Protein AF-0000000085066423 (afdb_homodimer)

Sequence (538 aa):
MNADLILTTSVPAMIEARETIREKVMGAFVLLNESMGLEKTASMEQYSVLESFMSSGRGYYFTLSNPGESTDSAMKQVDARFWRSLLDQSGIRAFMSARRQEDLDGQISRAATPPFEMDAIKATFADLYEKRTDMMEEGIIDLFRRLSWDYRTNNPLCIGRKIIVSNIINSYGSVSSNTADVLDDLIRILSVYDGKPIPEHRNGMYQAMTEGPMRVRSEVETEYFHMKIYKKGTGHIVFHDKALPLLDQCNRVIARHYPHALAAMDGRDMNADLILTTSVPAMIEARETIREKVMGAFVLLNESMGLEKTASMEQYSVLESFMSSGRGYYFTLSNPGESTDSAMKQVDARFWRSLLDQSGIRAFMSARRQEDLDGQISRAATPPFEMDAIKATFADLYEKRTDMMEEGIIDLFRRLSWDYRTNNPLCIGRKIIVSNIINSYGSVSSNTADVLDDLIRILSVYDGKPIPEHRNGMYQAMTEGPMRVRSEVETEYFHMKIYKKGTGHIVFHDKALPLLDQCNRVIARHYPHALAAMDGRD

Nearest PDB structures (foldseek):
  6ulg-assembly1_G  TM=1.804E-01  e=7.222E-01  Homo sapiens
  4arz-assembly1_A  TM=2.216E-01  e=2.582E+00  Saccharomyces cerevisiae
  8u8a-assembly1_C  TM=4.466E-01  e=7.395E+0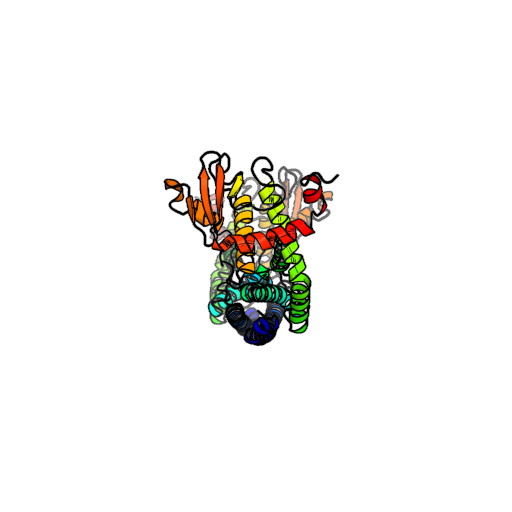0  Homo sapiens
  1q67-assembly1_B  TM=2.579E-01  e=1.346E+00  Saccharomyces cerevisiae
  6ulg-assembly1_G  TM=1.828E-01  e=8.102E-01  Homo sapiens

InterPro domains:
  IPR031339 Domain of unknown function DUF4942 [PF13708] (75-260)

Secondary structure (DSSP, 8-state):
--HHHHHHHSHHHHHHHHHHHHHHHHHHHHHHHHHHHHHHHHHT-SS-HHHHHHH-SS--S--SS-HHHHHHHHHHHHHHHHHHHHHHHHSGGGGS-HHHHHHHHHHHHTT-PPP--HHHHHHHHHHHHHHHHHHHHHHHHHHHHHHTT-TTTS-SSS--SEEEE--SB-TTS-B-HHHHHHHHHHHHHHHHHTTPPPPS-TTHHHHHHHTSTHHHH-EEE-SSEEEEE-TTS-EEEEE-GGGHHHHHHHHHHHHHH-HHHHHHHTT--/--HHHHHHHSHHHHHHHHHHHHHHHHHHHHHHHHHHHHHHHHHT-SS-HHHHHHH-SS--S--SS-HHHHHHHHHHHHHHHHHHHHHHHHSGGGGS-HHHHHHHHHHHHTT-PPPS-HHHHHHHHHHHHHHHHHHHHHHHHHHHHHHTT-TTTS-SSS--SEEEE--SB-TTS-B-HHHHHHHHHHHHHHHHHTTPPPPS-TTHHHHHHHTSTHHHH-EEE-SSEEEEE-TTS-EEEEE-GGGHHHHHHHHHHHHHH-HHHHHHHHT--

Radius of gyration: 38.68 Å; Cα contacts (8 Å, |Δi|>4): 665; chains: 2; bounding box: 50×118×78 Å

pLDDT: mean 84.29, std 14.4, range [32.25, 98.88]

Foldseek 3Di:
DDPVVLCPDCQVVLQVVLVVLLVVQLVVLQVLLVVQVVQCVVVVHDDGVSQCVVQPPDPRLAGSNDSVVRSVSVSLLVQLVVVVVSCLSVLLVLLAAPVVVVVSVVCSVVSNQPGSDDVSSVVVVVVSVVCSVVRLLVNLQVLLVQQCPVVVFAPNQFGDQKGKGAQCADPVRAGDQVSLQSVLSVQSSLCVLVVHRRDSDDSVSNCQQPVDCCVVFQWGDDPFWIWHADPNGMIMIGTDPVSVVSRVVSSVSSCVVVVVVVVVVVPPD/DDPVVLCPDCQVVLQVVLVVLLVVQLVVLQVLLVVQVVQCVVVVHDDGVSQCVVQPPDPRLAGSNDSVVSSVSVSLLVQLVVVVVSCLSVLLVLLAAPVVVVVSVVCSVVSNQPGSDPVSSVVVVVVSVVCSVVRLLVNLQVLLVQQCPVVVFAPNQFGDQKGKGAQCADPVRAGDQVSLQSVLSVQSSLCVLVVHRRPSDDSVSNCQCPVDVCVVFQWGDDPFWIWHADPNGMIMIGTDPVSVVSRVVSSVSSCVVVVVVVVVVVPPD

Organism: Acidithiobacillus ferrooxidans (strain ATCC 23270 / DSM 14882 / CIP 104768 / NCIMB 8455) (NCBI:txid243159)

Solvent-accessible surface area (backbone atoms only — not comparable to full-atom values): 28654 Å² total; per-residue (Å²): 134,58,73,66,59,57,50,60,71,57,43,62,56,36,40,51,46,51,53,52,31,50,53,28,41,32,50,18,30,45,30,42,26,53,29,40,53,46,50,18,61,63,42,72,42,92,67,46,58,61,50,51,59,57,34,47,93,63,87,52,82,51,54,47,88,42,27,68,62,28,33,52,51,51,44,32,43,50,23,16,48,45,49,50,35,49,45,67,71,54,53,58,59,74,36,45,23,71,65,56,46,51,52,51,49,50,29,36,74,66,36,62,50,69,70,67,40,71,68,52,50,50,51,52,51,50,53,49,59,70,42,28,64,61,27,40,48,51,36,50,49,51,49,48,57,65,52,36,69,49,56,87,76,26,57,82,71,43,72,59,66,55,42,56,39,70,51,39,31,42,98,84,69,41,72,30,67,68,43,20,47,52,51,43,50,51,52,38,54,47,21,57,73,64,73,42,80,59,80,83,57,85,54,48,46,42,45,56,64,65,76,39,70,24,82,79,68,32,54,48,81,55,96,44,33,39,33,41,48,46,94,87,9,33,30,44,34,40,49,37,78,83,35,48,66,48,38,50,54,52,29,51,53,42,37,69,74,43,57,63,62,57,43,64,68,68,61,66,119,134,58,72,66,60,59,52,58,73,56,42,62,56,36,40,52,45,48,54,53,31,51,54,28,41,33,51,17,30,44,29,42,27,53,29,40,52,47,50,18,62,61,42,72,41,91,67,46,58,60,48,49,61,57,36,46,90,71,80,56,79,51,55,46,88,44,28,67,63,27,33,53,49,50,44,33,42,51,23,16,47,45,50,52,36,49,46,66,71,54,53,58,60,75,36,45,23,71,67,56,47,49,51,51,49,50,29,36,75,65,37,62,50,69,70,68,41,72,68,52,52,51,52,51,50,49,53,49,57,72,41,26,64,59,28,39,50,51,36,50,48,51,49,46,57,66,51,36,69,50,55,88,76,26,59,83,71,41,71,59,65,55,41,55,40,70,51,38,30,41,98,84,70,42,72,28,67,67,43,21,46,53,51,42,50,51,51,38,55,46,21,57,72,64,72,43,80,59,80,84,57,84,53,50,45,42,47,53,61,65,73,36,71,20,83,81,65,32,53,46,82,57,99,44,33,38,31,39,48,46,92,86,10,34,30,44,35,41,50,37,79,84,34,48,67,46,40,49,53,51,29,51,53,42,38,67,72,42,58,62,63,56,42,65,69,67,61,69,118

Structure (mmCIF, N/CA/C/O backbone):
data_AF-0000000085066423-model_v1
#
loop_
_entity.id
_entity.type
_entity.pdbx_description
1 polymer 'DUF4942 domain-containing protein'
#
loop_
_atom_site.group_PDB
_atom_site.id
_atom_site.type_symbol
_atom_site.label_atom_id
_atom_site.label_alt_id
_atom_site.label_comp_id
_atom_site.label_asym_id
_atom_site.label_entity_id
_atom_site.label_seq_id
_atom_site.pdbx_PDB_ins_code
_atom_site.Cartn_x
_atom_site.Cartn_y
_atom_site.Cartn_z
_atom_site.occupancy
_atom_site.B_iso_or_equiv
_atom_site.auth_seq_id
_atom_site.auth_comp_id
_atom_site.auth_asym_id
_atom_site.auth_atom_id
_atom_site.pdbx_PDB_model_num
ATOM 1 N N . MET A 1 1 ? 1.745 -42.312 -9.219 1 42.38 1 MET A N 1
ATOM 2 C CA . MET A 1 1 ? 1.93 -41.594 -7.965 1 42.38 1 MET A CA 1
ATOM 3 C C . MET A 1 1 ? 0.586 -41.281 -7.316 1 42.38 1 MET A C 1
ATOM 5 O O . MET A 1 1 ? -0.311 -40.75 -7.969 1 42.38 1 MET A O 1
ATOM 9 N N . ASN A 1 2 ? 0.148 -41.969 -6.289 1 45.31 2 ASN A N 1
ATOM 10 C CA . ASN A 1 2 ? -1.136 -41.969 -5.594 1 45.31 2 ASN A CA 1
ATOM 11 C C . ASN A 1 2 ? -1.383 -40.594 -4.926 1 45.31 2 ASN A C 1
ATOM 13 O O . ASN A 1 2 ? -0.454 -40 -4.406 1 45.31 2 ASN A O 1
ATOM 17 N N . ALA A 1 3 ? -2.432 -39.938 -5.461 1 52.19 3 ALA A N 1
ATOM 18 C CA . ALA A 1 3 ? -2.918 -38.719 -4.809 1 52.19 3 ALA A CA 1
ATOM 19 C C . ALA A 1 3 ? -2.65 -38.75 -3.307 1 52.19 3 ALA A C 1
ATOM 21 O O . ALA A 1 3 ? -2.348 -37.75 -2.697 1 52.19 3 ALA A O 1
ATOM 22 N N . ASP A 1 4 ? -2.736 -39.938 -2.838 1 54.09 4 ASP A N 1
ATOM 23 C CA . ASP A 1 4 ? -2.594 -40.125 -1.398 1 54.09 4 ASP A CA 1
ATOM 24 C C . ASP A 1 4 ? -1.199 -39.719 -0.924 1 54.09 4 ASP A C 1
ATOM 26 O O . ASP A 1 4 ? -1.038 -39.219 0.183 1 54.09 4 ASP A O 1
ATOM 30 N N . LEU A 1 5 ? -0.21 -40.062 -1.713 1 51.25 5 LEU A N 1
ATOM 31 C CA . LEU A 1 5 ? 1.17 -39.844 -1.289 1 51.25 5 LEU A CA 1
ATOM 32 C C . LEU A 1 5 ? 1.506 -38.375 -1.261 1 51.25 5 LEU A C 1
ATOM 34 O O . LEU A 1 5 ? 2.186 -37.875 -0.346 1 51.25 5 LEU A O 1
ATOM 38 N N . ILE A 1 6 ? 1.229 -37.625 -2.328 1 53.03 6 ILE A N 1
ATOM 39 C CA . ILE A 1 6 ? 1.532 -36.188 -2.377 1 53.03 6 ILE A CA 1
ATOM 40 C C . ILE A 1 6 ? 0.902 -35.5 -1.177 1 53.03 6 ILE A C 1
ATOM 42 O O . ILE A 1 6 ? 1.512 -34.594 -0.582 1 53.03 6 ILE A O 1
ATOM 46 N N . LEU A 1 7 ? -0.31 -35.969 -0.805 1 58.16 7 LEU A N 1
ATOM 47 C CA . LEU A 1 7 ? -1.109 -35.312 0.233 1 58.16 7 LEU A CA 1
ATOM 48 C C . LEU A 1 7 ? -0.508 -35.562 1.612 1 58.16 7 LEU A C 1
ATOM 50 O O . LEU A 1 7 ? -0.807 -34.844 2.562 1 58.16 7 LEU A O 1
ATOM 54 N N . THR A 1 8 ? 0.302 -36.594 1.721 1 58.78 8 THR A N 1
ATOM 55 C CA . THR A 1 8 ? 0.582 -37.031 3.082 1 58.78 8 THR A CA 1
ATOM 56 C C . THR A 1 8 ? 1.705 -36.219 3.701 1 58.78 8 THR A C 1
ATOM 58 O O . THR A 1 8 ? 1.713 -35.969 4.91 1 58.78 8 THR A O 1
ATOM 61 N N . THR A 1 9 ? 2.783 -35.688 3.074 1 59.91 9 THR A N 1
ATOM 62 C CA . THR A 1 9 ? 3.885 -35.25 3.922 1 59.91 9 THR A CA 1
ATOM 63 C C . THR A 1 9 ? 3.859 -33.75 4.098 1 59.91 9 THR A C 1
ATOM 65 O O . THR A 1 9 ? 4.051 -33.219 5.207 1 59.91 9 THR A O 1
ATOM 68 N N . SER A 1 10 ? 3.441 -33 3.066 1 81.19 10 SER A N 1
ATOM 69 C CA . SER A 1 10 ? 3.695 -31.562 3.209 1 81.19 10 SER A CA 1
ATOM 70 C C . SER A 1 10 ? 2.4 -30.781 3.441 1 81.19 10 SER A C 1
ATOM 72 O O . SER A 1 10 ? 2.416 -29.703 4.02 1 81.19 10 SER A O 1
ATOM 74 N N . VAL A 1 11 ? 1.279 -31.609 3.305 1 90.69 11 VAL A N 1
ATOM 75 C CA . VAL A 1 11 ? 0.011 -30.891 3.283 1 90.69 11 VAL A CA 1
ATOM 76 C C . VAL A 1 11 ? -0.403 -30.531 4.707 1 90.69 11 VAL A C 1
ATOM 78 O O . VAL A 1 11 ? -0.748 -29.375 4.988 1 90.69 11 VAL A O 1
ATOM 81 N N . PRO A 1 12 ? -0.302 -31.438 5.699 1 91.38 12 PRO A N 1
ATOM 82 C CA . PRO A 1 12 ? -0.67 -31.062 7.066 1 91.38 12 PRO A CA 1
ATOM 83 C C . PRO A 1 12 ? 0.158 -29.906 7.602 1 91.38 12 PRO A C 1
ATOM 85 O O . PRO A 1 12 ? -0.373 -29.031 8.289 1 91.38 12 PRO A O 1
ATOM 88 N N . ALA A 1 13 ? 1.452 -29.938 7.258 1 92.56 13 ALA A N 1
ATOM 89 C CA . ALA A 1 13 ? 2.328 -28.859 7.691 1 92.56 13 ALA A CA 1
ATOM 90 C C . ALA A 1 13 ? 1.914 -27.531 7.062 1 92.56 13 ALA A C 1
ATOM 92 O O . ALA A 1 13 ? 1.95 -26.484 7.719 1 92.56 13 ALA A O 1
ATOM 93 N N . MET A 1 14 ? 1.544 -27.547 5.824 1 95.88 14 MET A N 1
ATOM 94 C CA . MET A 1 14 ? 1.095 -26.344 5.129 1 95.88 14 MET A CA 1
ATOM 95 C C . MET A 1 14 ? -0.207 -25.828 5.73 1 95.88 14 MET A C 1
ATOM 97 O O . MET A 1 14 ? -0.387 -24.625 5.879 1 95.88 14 MET A O 1
ATOM 101 N N . ILE A 1 15 ? -1.08 -26.766 6.055 1 96.69 15 ILE A N 1
ATOM 102 C CA . ILE A 1 15 ? -2.359 -26.375 6.641 1 96.69 15 ILE A CA 1
ATOM 103 C C . ILE A 1 15 ? -2.131 -25.75 8.008 1 96.69 15 ILE A C 1
ATOM 105 O O . ILE A 1 15 ? -2.762 -24.734 8.352 1 96.69 15 ILE A O 1
ATOM 109 N N . GLU A 1 16 ? -1.245 -26.328 8.797 1 96.75 16 GLU A N 1
ATOM 110 C CA . GLU A 1 16 ? -0.9 -25.75 10.102 1 96.75 16 GLU A CA 1
ATOM 111 C C . GLU A 1 16 ? -0.281 -24.375 9.945 1 96.75 16 GLU A C 1
ATOM 113 O O . GLU A 1 16 ? -0.605 -23.453 10.703 1 96.75 16 GLU A O 1
ATOM 118 N N . ALA A 1 17 ? 0.624 -24.266 9 1 97.69 17 ALA A N 1
ATOM 119 C CA . ALA A 1 17 ? 1.234 -22.969 8.719 1 97.69 17 ALA A CA 1
ATOM 120 C C . ALA A 1 17 ? 0.176 -21.938 8.344 1 97.69 17 ALA A C 1
ATOM 122 O O . ALA A 1 17 ? 0.237 -20.797 8.797 1 97.69 17 ALA A O 1
ATOM 123 N N . ARG A 1 18 ? -0.764 -22.344 7.516 1 98.12 18 ARG A N 1
ATOM 124 C CA . ARG A 1 18 ? -1.845 -21.453 7.117 1 98.12 18 ARG A CA 1
ATOM 125 C C . ARG A 1 18 ? -2.592 -20.906 8.336 1 98.12 18 ARG A C 1
ATOM 127 O O . ARG A 1 18 ? -2.887 -19.719 8.414 1 98.12 18 ARG A O 1
ATOM 134 N N . GLU A 1 19 ? -2.926 -21.797 9.273 1 98.25 19 GLU A N 1
ATOM 135 C CA . GLU A 1 19 ? -3.672 -21.406 10.461 1 98.25 19 GLU A CA 1
ATOM 136 C C . GLU A 1 19 ? -2.863 -20.422 11.312 1 98.25 19 GLU A C 1
ATOM 138 O O . GLU A 1 19 ? -3.408 -19.453 11.836 1 98.25 19 GLU A O 1
ATOM 143 N N . THR A 1 20 ? -1.641 -20.734 11.492 1 98.75 20 THR A N 1
ATOM 144 C CA . THR A 1 20 ? -0.767 -19.859 12.258 1 98.75 20 THR A CA 1
ATOM 145 C C . THR A 1 20 ? -0.643 -18.484 11.586 1 98.75 20 THR A C 1
ATOM 147 O O . THR A 1 20 ? -0.687 -17.453 12.25 1 98.75 20 THR A O 1
ATOM 150 N N . ILE A 1 21 ? -0.46 -18.484 10.266 1 98.81 21 ILE A N 1
ATOM 151 C CA . ILE A 1 21 ? -0.361 -17.25 9.5 1 98.81 21 ILE A CA 1
ATOM 152 C C . ILE A 1 21 ? -1.635 -16.438 9.688 1 98.81 21 ILE A C 1
ATOM 154 O O . ILE A 1 21 ? -1.572 -15.219 9.93 1 98.81 21 ILE A O 1
ATOM 158 N N . ARG A 1 22 ? -2.766 -17.125 9.562 1 98.75 22 ARG A N 1
ATOM 159 C CA . ARG A 1 22 ? -4.035 -16.422 9.711 1 98.75 22 ARG A CA 1
ATOM 160 C C . ARG A 1 22 ? -4.125 -15.734 11.07 1 98.75 22 ARG A C 1
ATOM 162 O O . ARG A 1 22 ? -4.551 -14.586 11.172 1 98.75 22 ARG A O 1
ATOM 169 N N . GLU A 1 23 ? -3.77 -16.438 12.102 1 98.81 23 GLU A N 1
ATOM 170 C CA . GLU A 1 23 ? -3.807 -15.891 13.461 1 98.81 23 GLU A CA 1
ATOM 171 C C . GLU A 1 23 ? -2.895 -14.672 13.586 1 98.81 23 GLU A C 1
ATOM 173 O O . GLU A 1 23 ? -3.287 -13.656 14.156 1 98.81 23 GLU A O 1
ATOM 178 N N . LYS A 1 24 ? -1.706 -14.773 13.086 1 98.88 24 LYS A N 1
ATOM 179 C CA . LYS A 1 24 ? -0.732 -13.688 13.188 1 98.88 24 LYS A CA 1
ATOM 180 C C . LYS A 1 24 ? -1.156 -12.492 12.344 1 98.88 24 LYS A C 1
ATOM 182 O O . LYS A 1 24 ? -1.023 -11.344 12.781 1 98.88 24 LYS A O 1
ATOM 187 N N . VAL A 1 25 ? -1.665 -12.727 11.172 1 98.62 25 VAL A N 1
ATOM 188 C CA . VAL A 1 25 ? -2.131 -11.648 10.297 1 98.62 25 VAL A CA 1
ATOM 189 C C . VAL A 1 25 ? -3.314 -10.938 10.945 1 98.62 25 VAL A C 1
ATOM 191 O O . VAL A 1 25 ? -3.369 -9.703 10.969 1 98.62 25 VAL A O 1
ATOM 194 N N . MET A 1 26 ? -4.242 -11.719 11.453 1 98.75 26 MET A N 1
ATOM 195 C CA . MET A 1 26 ? -5.367 -11.125 12.172 1 98.75 26 MET A CA 1
ATOM 196 C C . MET A 1 26 ? -4.883 -10.273 13.344 1 98.75 26 MET A C 1
ATOM 198 O O . MET A 1 26 ? -5.344 -9.148 13.531 1 98.75 26 MET A O 1
ATOM 202 N N . GLY A 1 27 ? -3.994 -10.836 14.094 1 98.81 27 GLY A N 1
ATOM 203 C CA . GLY A 1 27 ? -3.422 -10.078 15.195 1 98.81 27 GLY A CA 1
ATOM 204 C C . GLY A 1 27 ? -2.787 -8.773 14.758 1 98.81 27 GLY A C 1
ATOM 205 O O . GLY A 1 27 ? -2.938 -7.75 15.43 1 98.81 27 GLY A O 1
ATOM 206 N N . ALA A 1 28 ? -2.062 -8.812 13.672 1 98.56 28 ALA A N 1
ATOM 207 C CA . ALA A 1 28 ? -1.42 -7.605 13.148 1 98.56 28 ALA A CA 1
ATOM 208 C C . ALA A 1 28 ? -2.455 -6.547 12.781 1 98.56 28 ALA A C 1
ATOM 210 O O . ALA A 1 28 ? -2.316 -5.379 13.148 1 98.56 28 ALA A O 1
ATOM 211 N N . PHE A 1 29 ? -3.502 -6.938 12.086 1 97.75 29 PHE A N 1
ATOM 212 C CA . PHE A 1 29 ? -4.523 -5.984 11.664 1 97.75 29 PHE A CA 1
ATOM 213 C C . PHE A 1 29 ? -5.281 -5.43 12.859 1 97.75 29 PHE A C 1
ATOM 215 O O . PHE A 1 29 ? -5.699 -4.27 12.852 1 97.75 29 PHE A O 1
ATOM 222 N N . VAL A 1 30 ? -5.484 -6.266 13.898 1 98.75 30 VAL A N 1
ATOM 223 C CA . VAL A 1 30 ? -6.137 -5.785 15.109 1 98.75 30 VAL A CA 1
ATOM 224 C C . VAL A 1 30 ? -5.277 -4.711 15.773 1 98.75 30 VAL A C 1
ATOM 226 O O . VAL A 1 30 ? -5.781 -3.662 16.172 1 98.75 30 VAL A O 1
ATOM 229 N N . LEU A 1 31 ? -3.977 -4.957 15.891 1 98.81 31 LEU A N 1
ATOM 230 C CA . LEU A 1 31 ? -3.061 -3.982 16.469 1 98.81 31 LEU A CA 1
ATOM 231 C C . LEU A 1 31 ? -3.062 -2.684 15.672 1 98.81 31 LEU A C 1
ATOM 233 O O . LEU A 1 31 ? -3.061 -1.595 16.25 1 98.81 31 LEU A O 1
ATOM 237 N N . LEU A 1 32 ? -3.074 -2.807 14.391 1 97.69 32 LEU A N 1
ATOM 238 C CA . LEU A 1 32 ? -3.062 -1.624 13.531 1 97.69 32 LEU A CA 1
ATOM 239 C C . LEU A 1 32 ? -4.379 -0.861 13.648 1 97.69 32 LEU A C 1
ATOM 241 O O . LEU A 1 32 ? -4.391 0.372 13.617 1 97.69 32 LEU A O 1
ATOM 245 N N . ASN A 1 33 ? -5.438 -1.586 13.719 1 97.94 33 ASN A N 1
ATOM 246 C CA . ASN A 1 33 ? -6.738 -0.965 13.922 1 97.94 33 ASN A CA 1
ATOM 247 C C . ASN A 1 33 ? -6.785 -0.167 15.219 1 97.94 33 ASN A C 1
ATOM 249 O O . ASN A 1 33 ? -7.273 0.963 15.242 1 97.94 33 ASN A O 1
ATOM 253 N N . GLU A 1 34 ? -6.332 -0.76 16.281 1 98.56 34 GLU A N 1
ATOM 254 C CA . GLU A 1 34 ? -6.273 -0.079 17.578 1 98.56 34 GLU A CA 1
ATOM 255 C C . GLU A 1 34 ? -5.387 1.162 17.5 1 98.56 34 GLU A C 1
ATOM 257 O O . GLU A 1 34 ? -5.715 2.201 18.078 1 98.56 34 GLU A O 1
ATOM 262 N N . SER A 1 35 ? -4.258 1.053 16.812 1 98.5 35 SER A N 1
ATOM 263 C CA . SER A 1 35 ? -3.35 2.182 16.641 1 98.5 35 SER A CA 1
ATOM 264 C C . SER A 1 35 ? -4.027 3.334 15.914 1 98.5 35 SER A C 1
ATOM 266 O O . SER A 1 35 ? -3.865 4.496 16.281 1 98.5 35 SER A O 1
ATOM 268 N N . MET A 1 36 ? -4.688 2.977 14.859 1 97.25 36 MET A N 1
ATOM 269 C CA . MET A 1 36 ? -5.426 3.971 14.094 1 97.25 36 MET A CA 1
ATOM 270 C C . MET A 1 36 ? -6.422 4.715 14.977 1 97.25 36 MET A C 1
ATOM 272 O O . MET A 1 36 ? -6.516 5.941 14.914 1 97.25 36 MET A O 1
ATOM 276 N N . GLY A 1 37 ? -7.195 3.979 15.758 1 97.44 37 GLY A N 1
ATOM 277 C CA . GLY A 1 37 ? -8.133 4.605 16.672 1 97.44 37 GLY A CA 1
ATOM 278 C C . GLY A 1 37 ? -7.469 5.551 17.656 1 97.44 37 GLY A C 1
ATOM 279 O O . GLY A 1 37 ? -7.957 6.656 17.891 1 97.44 37 GLY A O 1
ATOM 280 N N . LEU A 1 38 ? -6.379 5.105 18.281 1 98 38 LEU A N 1
ATOM 281 C CA . LEU A 1 38 ? -5.637 5.922 19.234 1 98 38 LEU A CA 1
ATOM 282 C C . LEU A 1 38 ? -5.105 7.188 18.562 1 98 38 LEU A C 1
ATOM 284 O O . LEU A 1 38 ? -5.176 8.273 19.141 1 98 38 LEU A O 1
ATOM 288 N N . GLU A 1 39 ? -4.539 7.016 17.375 1 97.62 39 GLU A N 1
ATOM 289 C CA . GLU A 1 39 ? -3.986 8.141 16.609 1 97.62 39 GLU A CA 1
ATOM 290 C C . GLU A 1 39 ? -5.055 9.195 16.328 1 97.62 39 GLU A C 1
ATOM 292 O O . GLU A 1 39 ? -4.828 10.383 16.547 1 97.62 39 GLU A O 1
ATOM 297 N N . LYS A 1 40 ? -6.184 8.758 15.867 1 96.69 40 LYS A N 1
ATOM 298 C CA . LYS A 1 40 ? -7.281 9.672 15.562 1 96.69 40 LYS A CA 1
ATOM 299 C C . LYS A 1 40 ? -7.77 10.391 16.812 1 96.69 40 LYS A C 1
ATOM 301 O O . LYS A 1 40 ? -8 11.602 16.797 1 96.69 40 LYS A O 1
ATOM 306 N N . THR A 1 41 ? -7.922 9.664 17.875 1 95.88 41 THR A N 1
ATOM 307 C CA . THR A 1 41 ? -8.398 10.234 19.125 1 95.88 41 THR A CA 1
ATOM 308 C C . THR A 1 41 ? -7.414 11.273 19.656 1 95.88 41 THR A C 1
ATOM 310 O O . THR A 1 41 ? -7.805 12.383 20.016 1 95.88 41 THR A O 1
ATOM 313 N N . ALA A 1 42 ? -6.156 10.898 19.656 1 95.06 42 ALA A N 1
ATOM 314 C CA . ALA A 1 42 ? -5.133 11.773 20.219 1 95.06 42 ALA A CA 1
ATOM 315 C C . ALA A 1 42 ? -4.957 13.031 19.375 1 95.06 42 ALA A C 1
ATOM 317 O O . ALA A 1 42 ? -4.668 14.102 19.922 1 95.06 42 ALA A O 1
ATOM 318 N N . SER A 1 43 ? -5.098 12.945 18.094 1 94.12 43 SER A N 1
ATOM 319 C CA . SER A 1 43 ? -4.898 14.078 17.203 1 94.12 43 SER A CA 1
ATOM 320 C C . SER A 1 43 ? -6.211 14.805 16.922 1 94.12 43 SER A C 1
ATOM 322 O O . SER A 1 43 ? -6.223 15.859 16.281 1 94.12 43 SER A O 1
ATOM 324 N N . MET A 1 44 ? -7.34 14.203 17.359 1 90.75 44 MET A N 1
ATOM 325 C CA . MET A 1 44 ? -8.672 14.758 17.141 1 90.75 44 MET A CA 1
ATOM 326 C C . MET A 1 44 ? -8.961 14.898 15.648 1 90.75 44 MET A C 1
ATOM 328 O O . MET A 1 44 ? -9.508 15.914 15.211 1 90.75 44 MET A O 1
ATOM 332 N N . GLU A 1 45 ? -8.445 13.984 14.867 1 92.12 45 GLU A N 1
ATOM 333 C CA . GLU A 1 45 ? -8.703 13.93 13.43 1 92.12 45 GLU A CA 1
ATOM 334 C C . GLU A 1 45 ? -9.586 12.742 13.07 1 92.12 45 GLU A C 1
ATOM 336 O O . GLU A 1 45 ? -9.586 11.727 13.766 1 92.12 45 GLU A O 1
ATOM 341 N N . GLN A 1 46 ? -10.203 12.938 11.898 1 91.5 46 GLN A N 1
ATOM 342 C CA . GLN A 1 46 ? -11.117 11.891 11.461 1 91.5 46 GLN A CA 1
ATOM 343 C C . GLN A 1 46 ? -10.414 10.883 10.562 1 91.5 46 GLN A C 1
ATOM 345 O O . GLN A 1 46 ? -10.812 9.719 10.484 1 91.5 46 GLN A O 1
ATOM 350 N N . TYR A 1 47 ? -9.484 11.398 9.883 1 90.88 47 TYR A N 1
ATOM 351 C CA . TYR A 1 47 ? -8.75 10.516 8.984 1 90.88 47 TYR A CA 1
ATOM 352 C C . TYR A 1 47 ? -7.438 10.07 9.617 1 90.88 47 TYR A C 1
ATOM 354 O O . TYR A 1 47 ? -6.883 10.766 10.469 1 90.88 47 TYR A O 1
ATOM 362 N N . SER A 1 48 ? -6.941 8.922 9.203 1 93.44 48 SER A N 1
ATOM 363 C CA . SER A 1 48 ? -5.738 8.344 9.789 1 93.44 48 SER A CA 1
ATOM 364 C C . SER A 1 48 ? -4.562 8.406 8.828 1 93.44 48 SER A C 1
ATOM 366 O O . SER A 1 48 ? -4.656 7.938 7.691 1 93.44 48 SER A O 1
ATOM 368 N N . VAL A 1 49 ? -3.494 8.883 9.312 1 92.56 49 VAL A N 1
ATOM 369 C CA . VAL A 1 49 ? -2.281 8.906 8.508 1 92.56 49 VAL A CA 1
ATOM 370 C C . VAL A 1 49 ? -1.666 7.512 8.453 1 92.56 49 VAL A C 1
ATOM 372 O O . VAL A 1 49 ? -0.984 7.16 7.488 1 92.56 49 VAL A O 1
ATOM 375 N N . LEU A 1 50 ? -1.862 6.762 9.547 1 92.25 50 LEU A N 1
ATOM 376 C CA . LEU A 1 50 ? -1.369 5.387 9.547 1 92.25 50 LEU A CA 1
ATOM 377 C C . LEU A 1 50 ? -2.033 4.574 8.445 1 92.25 50 LEU A C 1
ATOM 379 O O . LEU A 1 50 ? -1.363 3.814 7.738 1 92.25 50 LEU A O 1
ATOM 383 N N . GLU A 1 51 ? -3.316 4.688 8.383 1 90 51 GLU A N 1
ATOM 384 C CA . GLU A 1 51 ? -4.027 3.99 7.316 1 90 51 GLU A CA 1
ATOM 385 C C . GLU A 1 51 ? -3.539 4.441 5.941 1 90 51 GLU A C 1
ATOM 387 O O . GLU A 1 51 ? -3.346 3.619 5.043 1 90 51 GLU A O 1
ATOM 392 N N . SER A 1 52 ? -3.422 5.727 5.801 1 87.12 52 SER A N 1
ATOM 393 C CA . SER A 1 52 ? -2.93 6.262 4.539 1 87.12 52 SER A CA 1
ATOM 394 C C . SER A 1 52 ? -1.534 5.738 4.219 1 87.12 52 SER A C 1
ATOM 396 O O . SER A 1 52 ? -1.232 5.418 3.068 1 87.12 52 SER A O 1
ATOM 398 N N . PHE A 1 53 ? -0.771 5.637 5.188 1 88.25 53 PHE A N 1
ATOM 399 C CA . PHE A 1 53 ? 0.596 5.145 5.059 1 88.25 53 PHE A CA 1
ATOM 400 C C . PHE A 1 53 ? 0.606 3.689 4.605 1 88.25 53 PHE A C 1
ATOM 402 O O . PHE A 1 53 ? 1.387 3.311 3.73 1 88.25 53 PHE A O 1
ATOM 409 N N . MET A 1 54 ? -0.226 2.969 5.242 1 85.31 54 MET A N 1
ATOM 410 C CA . MET A 1 54 ? -0.251 1.535 4.969 1 85.31 54 MET A CA 1
ATOM 411 C C . MET A 1 54 ? -0.913 1.25 3.625 1 85.31 54 MET A C 1
ATOM 413 O O . MET A 1 54 ? -0.507 0.331 2.912 1 85.31 54 MET A O 1
ATOM 417 N N . SER A 1 55 ? -2.025 1.9 3.285 1 74.56 55 SER A N 1
ATOM 418 C CA . SER A 1 55 ? -2.818 1.576 2.105 1 74.56 55 SER A CA 1
ATOM 419 C C . SER A 1 55 ? -2.316 2.328 0.877 1 74.56 55 SER A C 1
ATOM 421 O O . SER A 1 55 ? -2.756 2.061 -0.243 1 74.56 55 SER A O 1
ATOM 423 N N . SER A 1 56 ? -1.21 2.975 0.833 1 60.69 56 SER A N 1
ATOM 424 C CA . SER A 1 56 ? -0.684 3.828 -0.227 1 60.69 56 SER A CA 1
ATOM 425 C C . SER A 1 56 ? -1.599 3.822 -1.447 1 60.69 56 SER A C 1
ATOM 427 O O . SER A 1 56 ? -2.301 2.842 -1.698 1 60.69 56 SER A O 1
ATOM 429 N N . GLY A 1 57 ? -2.084 5.188 -2.121 1 50.25 57 GLY A N 1
ATOM 430 C CA . GLY A 1 57 ? -2.832 5.719 -3.25 1 50.25 57 GLY A CA 1
ATOM 431 C C . GLY A 1 57 ? -3.533 4.645 -4.059 1 50.25 57 GLY A C 1
ATOM 432 O O . GLY A 1 57 ? -4.422 4.945 -4.859 1 50.25 57 GLY A O 1
ATOM 433 N N . ARG A 1 58 ? -2.836 3.826 -4.66 1 47.69 58 ARG A N 1
ATOM 434 C CA . ARG A 1 58 ? -3.541 3.059 -5.684 1 47.69 58 ARG A CA 1
ATOM 435 C C . ARG A 1 58 ? -4.414 1.979 -5.051 1 47.69 58 ARG A C 1
ATOM 437 O O . ARG A 1 58 ? -4.152 1.536 -3.932 1 47.69 58 ARG A O 1
ATOM 444 N N . GLY A 1 59 ? -5.648 1.762 -5.23 1 47.31 59 GLY A N 1
ATOM 445 C CA . GLY A 1 59 ? -6.746 0.864 -4.914 1 47.31 59 GLY A CA 1
ATOM 446 C C . GLY A 1 59 ? -6.375 -0.2 -3.898 1 47.31 59 GLY A C 1
ATOM 447 O O . GLY A 1 59 ? -5.512 -1.042 -4.164 1 47.31 59 GLY A O 1
ATOM 448 N N . TYR A 1 60 ? -6.43 0.276 -2.629 1 55.09 60 TYR A N 1
ATOM 449 C CA . TYR A 1 60 ? -6.027 -0.327 -1.362 1 55.09 60 TYR A CA 1
ATOM 450 C C . TYR A 1 60 ? -6.695 -1.684 -1.168 1 55.09 60 TYR A C 1
ATOM 452 O O . TYR A 1 60 ? -7.922 -1.796 -1.247 1 55.09 60 TYR A O 1
ATOM 460 N N . TYR A 1 61 ? -6.031 -2.77 -1.281 1 65.5 61 TYR A N 1
ATOM 461 C CA . TYR A 1 61 ? -6.441 -4.16 -1.128 1 65.5 61 TYR A CA 1
ATOM 462 C C . TYR A 1 61 ? -6.906 -4.438 0.298 1 65.5 61 TYR A C 1
ATOM 464 O O . TYR A 1 61 ? -7.688 -5.363 0.534 1 65.5 61 TYR A O 1
ATOM 472 N N . PHE A 1 62 ? -6.625 -3.422 1.281 1 81.06 62 PHE A N 1
ATOM 473 C CA . PHE A 1 62 ? -7.086 -3.68 2.641 1 81.06 62 PHE A CA 1
ATOM 474 C C . PHE A 1 62 ? -7.316 -2.373 3.391 1 81.06 62 PHE A C 1
ATOM 476 O O . PHE A 1 62 ? -6.93 -1.303 2.92 1 81.06 62 PHE A O 1
ATOM 483 N N . THR A 1 63 ? -8.109 -2.434 4.438 1 87.88 63 THR A N 1
ATOM 484 C CA . THR A 1 63 ? -8.352 -1.321 5.348 1 87.88 63 THR A CA 1
ATOM 485 C C . THR A 1 63 ? -7.961 -1.697 6.777 1 87.88 63 THR A C 1
ATOM 487 O O . THR A 1 63 ? -7.902 -2.879 7.117 1 87.88 63 THR A O 1
ATOM 490 N N . LEU A 1 64 ? -7.688 -0.696 7.516 1 92.56 64 LEU A N 1
ATOM 491 C CA . LEU A 1 64 ? -7.375 -0.951 8.922 1 92.56 64 LEU A CA 1
ATOM 492 C C . LEU A 1 64 ? -8.633 -0.902 9.773 1 92.56 64 LEU A C 1
ATOM 494 O O . LEU A 1 64 ? -8.617 -1.327 10.938 1 92.56 64 LEU A O 1
ATOM 498 N N . SER A 1 65 ? -9.742 -0.455 9.219 1 92.62 65 SER A N 1
ATOM 499 C CA . SER A 1 65 ? -10.977 -0.269 9.969 1 92.62 65 SER A CA 1
ATOM 500 C C . SER A 1 65 ? -11.664 -1.603 10.242 1 92.62 65 SER A C 1
ATOM 502 O O . SER A 1 65 ? -12.414 -1.733 11.211 1 92.62 65 SER A O 1
ATOM 504 N N . ASN A 1 66 ? -11.414 -2.555 9.367 1 94.38 66 ASN A N 1
ATOM 505 C CA . ASN A 1 66 ? -12.023 -3.873 9.508 1 94.38 66 ASN A CA 1
ATOM 506 C C . ASN A 1 66 ? -10.977 -4.984 9.453 1 94.38 66 ASN A C 1
ATOM 508 O O . ASN A 1 66 ? -10.75 -5.582 8.398 1 94.38 66 ASN A O 1
ATOM 512 N N . PRO A 1 67 ? -10.43 -5.32 10.609 1 97.19 67 PRO A N 1
ATOM 513 C CA . PRO A 1 67 ? -9.352 -6.305 10.648 1 97.19 67 PRO A CA 1
ATOM 514 C C . PRO A 1 67 ? -9.758 -7.66 10.07 1 97.19 67 PRO A C 1
ATOM 516 O O . PRO A 1 67 ? -8.953 -8.32 9.406 1 97.19 67 PRO A O 1
ATOM 519 N N . GLY A 1 68 ? -10.953 -8.109 10.297 1 97.38 68 GLY A N 1
ATOM 520 C CA . GLY A 1 68 ? -11.422 -9.391 9.789 1 97.38 68 GLY A CA 1
ATOM 521 C C . GLY A 1 68 ? -11.422 -9.477 8.281 1 97.38 68 GLY A C 1
ATOM 522 O O . GLY A 1 68 ? -10.883 -10.422 7.699 1 97.38 68 GLY A O 1
ATOM 523 N N . GLU A 1 69 ? -12.008 -8.461 7.691 1 95.56 69 GLU A N 1
ATOM 524 C CA . GLU A 1 69 ? -12.102 -8.438 6.234 1 95.56 69 GLU A CA 1
ATOM 525 C C . GLU A 1 69 ? -10.711 -8.336 5.598 1 95.56 69 GLU A C 1
ATOM 527 O O . GLU A 1 69 ? -10.445 -8.984 4.582 1 95.56 69 GLU A O 1
ATOM 532 N N . SER A 1 70 ? -9.875 -7.523 6.148 1 94.75 70 SER A N 1
ATOM 533 C CA . SER A 1 70 ? -8.523 -7.355 5.625 1 94.75 70 SER A CA 1
ATOM 534 C C . SER A 1 70 ? -7.707 -8.633 5.785 1 94.75 70 SER A C 1
ATOM 536 O O . SER A 1 70 ? -6.93 -9 4.898 1 94.75 70 SER A O 1
ATOM 538 N N . THR A 1 71 ? -7.914 -9.328 6.902 1 97.44 71 THR A N 1
ATOM 539 C CA . THR A 1 71 ? -7.27 -10.625 7.094 1 97.44 71 THR A CA 1
ATOM 540 C C . THR A 1 71 ? -7.715 -11.617 6.02 1 97.44 71 THR A C 1
ATOM 542 O O . THR A 1 71 ? -6.883 -12.305 5.422 1 97.44 71 THR A O 1
ATOM 545 N N . ASP A 1 72 ? -9.016 -11.633 5.793 1 96.94 72 ASP A N 1
ATOM 546 C CA . ASP A 1 72 ? -9.547 -12.539 4.781 1 96.94 72 ASP A CA 1
ATOM 547 C C . ASP A 1 72 ? -8.93 -12.266 3.414 1 96.94 72 ASP A C 1
ATOM 549 O O . ASP A 1 72 ? -8.57 -13.195 2.689 1 96.94 72 ASP A O 1
ATOM 553 N N . SER A 1 73 ? -8.852 -10.992 3.115 1 94.44 73 SER A N 1
ATOM 554 C CA . SER A 1 73 ? -8.266 -10.602 1.836 1 94.44 73 SER A CA 1
ATOM 555 C C . SER A 1 73 ? -6.809 -11.039 1.737 1 94.44 73 SER A C 1
ATOM 557 O O . SER A 1 73 ? -6.375 -11.547 0.701 1 94.44 73 SER A O 1
ATOM 559 N N . ALA A 1 74 ? -6.059 -10.883 2.783 1 95.38 74 ALA A N 1
ATOM 560 C CA . ALA A 1 74 ? -4.664 -11.312 2.818 1 95.38 74 ALA A CA 1
ATOM 561 C C . ALA A 1 74 ? -4.551 -12.828 2.682 1 95.38 74 ALA A C 1
ATOM 563 O O . ALA A 1 74 ? -3.693 -13.328 1.954 1 95.38 74 ALA A O 1
ATOM 564 N N . MET A 1 75 ? -5.469 -13.516 3.301 1 97.88 75 MET A N 1
ATOM 565 C CA . MET A 1 75 ? -5.387 -14.977 3.328 1 97.88 75 MET A CA 1
ATOM 566 C C . MET A 1 75 ? -5.742 -15.57 1.969 1 97.88 75 MET A C 1
ATOM 568 O O . MET A 1 75 ? -5.289 -16.656 1.625 1 97.88 75 MET A O 1
ATOM 572 N N . LYS A 1 76 ? -6.531 -14.859 1.242 1 97.56 76 LYS A N 1
ATOM 573 C CA . LYS A 1 76 ? -6.793 -15.312 -0.122 1 97.56 76 LYS A CA 1
ATOM 574 C C . LYS A 1 76 ? -5.496 -15.422 -0.922 1 97.56 76 LYS A C 1
ATOM 576 O O . LYS A 1 76 ? -5.336 -16.328 -1.733 1 97.56 76 LYS A O 1
ATOM 581 N N . GLN A 1 77 ? -4.574 -14.484 -0.633 1 96.31 77 GLN A N 1
ATOM 582 C CA . GLN A 1 77 ? -3.273 -14.531 -1.297 1 96.31 77 GLN A CA 1
ATOM 583 C C . GLN A 1 77 ? -2.465 -15.742 -0.836 1 96.31 77 GLN A C 1
ATOM 585 O O . GLN A 1 77 ? -1.837 -16.422 -1.65 1 96.31 77 GLN A O 1
ATOM 590 N N . VAL A 1 78 ? -2.516 -15.977 0.398 1 98 78 VAL A N 1
ATOM 591 C CA . VAL A 1 78 ? -1.775 -17.094 0.981 1 98 78 VAL A CA 1
ATOM 592 C C . VAL A 1 78 ? -2.322 -18.406 0.446 1 98 78 VAL A C 1
ATOM 594 O O . VAL A 1 78 ? -1.556 -19.281 0.049 1 98 78 VAL A O 1
ATOM 597 N N . ASP A 1 79 ? -3.629 -18.484 0.462 1 98.31 79 ASP A N 1
ATOM 598 C CA . ASP A 1 79 ? -4.262 -19.688 -0.067 1 98.31 79 ASP A CA 1
ATOM 599 C C . ASP A 1 79 ? -3.824 -19.953 -1.506 1 98.31 79 ASP A C 1
ATOM 601 O O . ASP A 1 79 ? -3.438 -21.062 -1.847 1 98.31 79 ASP A O 1
ATOM 605 N N . ALA A 1 80 ? -3.93 -18.969 -2.338 1 97.88 80 ALA A N 1
ATOM 606 C CA . ALA A 1 80 ? -3.537 -19.109 -3.738 1 97.88 80 ALA A CA 1
ATOM 607 C C . ALA A 1 80 ? -2.092 -19.578 -3.859 1 97.88 80 ALA A C 1
ATOM 609 O O . ALA A 1 80 ? -1.79 -20.469 -4.656 1 97.88 80 ALA A O 1
ATOM 610 N N . ARG A 1 81 ? -1.242 -19.047 -3.078 1 97.38 81 ARG A N 1
ATOM 611 C CA . ARG A 1 81 ? 0.165 -19.438 -3.072 1 97.38 81 ARG A CA 1
ATOM 612 C C . ARG A 1 81 ? 0.33 -20.891 -2.662 1 97.38 81 ARG A C 1
ATOM 614 O O . ARG A 1 81 ? 1.105 -21.625 -3.273 1 97.38 81 ARG A O 1
ATOM 621 N N . PHE A 1 82 ? -0.327 -21.297 -1.653 1 97.12 82 PHE A N 1
ATOM 622 C CA . PHE A 1 82 ? -0.232 -22.672 -1.172 1 97.12 82 PHE A CA 1
ATOM 623 C C . PHE A 1 82 ? -0.769 -23.641 -2.211 1 97.12 82 PHE A C 1
ATOM 625 O O . PHE A 1 82 ? -0.18 -24.703 -2.438 1 97.12 82 PHE A O 1
ATOM 632 N N . TRP A 1 83 ? -1.833 -23.266 -2.879 1 95.44 83 TRP A N 1
ATOM 633 C CA . TRP A 1 83 ? -2.365 -24.094 -3.957 1 95.44 83 TRP A CA 1
ATOM 634 C C . TRP A 1 83 ? -1.35 -24.234 -5.086 1 95.44 83 TRP A C 1
ATOM 636 O O . TRP A 1 83 ? -1.113 -25.344 -5.578 1 95.44 83 TRP A O 1
ATOM 646 N N . ARG A 1 84 ? -0.797 -23.125 -5.441 1 94.38 84 ARG A N 1
ATOM 647 C CA . ARG A 1 84 ? 0.225 -23.188 -6.48 1 94.38 84 ARG A CA 1
ATOM 648 C C . ARG A 1 84 ? 1.342 -24.156 -6.098 1 94.38 84 ARG A C 1
ATOM 650 O O . ARG A 1 84 ? 1.716 -25.016 -6.887 1 94.38 84 ARG A O 1
ATOM 657 N N . SER A 1 85 ? 1.807 -23.969 -4.926 1 92.75 85 SER A N 1
ATOM 658 C CA . SER A 1 85 ? 2.906 -24.797 -4.441 1 92.75 85 SER A CA 1
ATOM 659 C C . SER A 1 85 ? 2.527 -26.281 -4.438 1 92.75 85 SER A C 1
ATOM 661 O O . SER A 1 85 ? 3.293 -27.125 -4.91 1 92.75 85 SER A O 1
ATOM 663 N N . LEU A 1 86 ? 1.39 -26.578 -3.938 1 91.5 86 LEU A N 1
ATOM 664 C CA . LEU A 1 86 ? 0.942 -27.969 -3.854 1 91.5 86 LEU A CA 1
ATOM 665 C C . LEU A 1 86 ? 0.787 -28.578 -5.242 1 91.5 86 LEU A C 1
ATOM 667 O O . LEU A 1 86 ? 1.242 -29.688 -5.492 1 91.5 86 LEU A O 1
ATOM 671 N N . LEU A 1 87 ? 0.174 -27.844 -6.168 1 88.56 87 LEU A N 1
ATOM 672 C CA . LEU A 1 87 ? -0.04 -28.328 -7.523 1 88.56 87 LEU A CA 1
ATOM 673 C C . LEU A 1 87 ? 1.29 -28.562 -8.234 1 88.56 87 LEU A C 1
ATOM 675 O O . LEU A 1 87 ? 1.46 -29.578 -8.922 1 88.56 87 LEU A O 1
ATOM 679 N N . ASP A 1 88 ? 2.172 -27.719 -7.98 1 84.56 88 ASP A N 1
ATOM 680 C CA . ASP A 1 88 ? 3.482 -27.828 -8.617 1 84.56 88 ASP A CA 1
ATOM 681 C C . ASP A 1 88 ? 4.27 -29 -8.055 1 84.56 88 ASP A C 1
ATOM 683 O O . ASP A 1 88 ? 4.957 -29.703 -8.805 1 84.56 88 ASP A O 1
ATOM 687 N N . GLN A 1 89 ? 4.109 -29.266 -6.824 1 82.19 89 GLN A N 1
ATOM 688 C CA . GLN A 1 89 ? 4.898 -30.297 -6.16 1 82.19 89 GLN A CA 1
ATOM 689 C C . GLN A 1 89 ? 4.258 -31.672 -6.32 1 82.19 89 GLN A C 1
ATOM 691 O O . GLN A 1 89 ? 4.938 -32.688 -6.246 1 82.19 89 GLN A O 1
ATOM 696 N N . SER A 1 90 ? 2.984 -31.719 -6.527 1 80.06 90 SER A N 1
ATOM 697 C CA . SER A 1 90 ? 2.246 -32.969 -6.535 1 80.06 90 SER A CA 1
ATOM 698 C C . SER A 1 90 ? 2.434 -33.719 -7.855 1 80.06 90 SER A C 1
ATOM 700 O O . SER A 1 90 ? 2.154 -34.906 -7.945 1 80.06 90 SER A O 1
ATOM 702 N N . GLY A 1 91 ? 2.826 -33.031 -8.992 1 76 91 GLY A N 1
ATOM 703 C CA . GLY A 1 91 ? 2.961 -33.656 -10.305 1 76 91 GLY A CA 1
ATOM 704 C C . GLY A 1 91 ? 1.642 -33.781 -11.039 1 76 91 GLY A C 1
ATOM 705 O O . GLY A 1 91 ? 1.61 -34.188 -12.203 1 76 91 GLY A O 1
ATOM 706 N N . ILE A 1 92 ? 0.574 -33.25 -10.422 1 79.44 92 ILE A N 1
ATOM 707 C CA . ILE A 1 92 ? -0.752 -33.469 -11 1 79.44 92 ILE A CA 1
ATOM 708 C C . ILE A 1 92 ? -0.883 -32.625 -12.281 1 79.44 92 ILE A C 1
ATOM 710 O O . ILE A 1 92 ? -1.721 -32.906 -13.133 1 79.44 92 ILE A O 1
ATOM 714 N N . ARG A 1 93 ? -0.106 -31.609 -12.383 1 80.44 93 ARG A N 1
ATOM 715 C CA . ARG A 1 93 ? -0.162 -30.75 -13.555 1 80.44 93 ARG A CA 1
ATOM 716 C C . ARG A 1 93 ? 0.176 -31.516 -14.82 1 80.44 93 ARG A C 1
ATOM 718 O O . ARG A 1 93 ? -0.311 -31.188 -15.906 1 80.44 93 ARG A O 1
ATOM 725 N N . ALA A 1 94 ? 0.94 -32.469 -14.695 1 74.69 94 ALA A N 1
ATOM 726 C CA . ALA A 1 94 ? 1.379 -33.281 -15.828 1 74.69 94 ALA A CA 1
ATOM 727 C C . ALA A 1 94 ? 0.192 -33.938 -16.531 1 74.69 94 ALA A C 1
ATOM 729 O O . ALA A 1 94 ? 0.239 -34.219 -17.734 1 74.69 94 ALA A O 1
ATOM 730 N N . PHE A 1 95 ? -0.856 -34.125 -15.797 1 76.12 95 PHE A N 1
ATOM 731 C CA . PHE A 1 95 ? -2.008 -34.844 -16.312 1 76.12 95 PHE A CA 1
ATOM 732 C C . PHE A 1 95 ? -3.086 -33.906 -16.797 1 76.12 95 PHE A C 1
ATOM 734 O O . PHE A 1 95 ? -4.098 -34.312 -17.359 1 76.12 95 PHE A O 1
ATOM 741 N N . MET A 1 96 ? -2.777 -32.656 -16.656 1 80.12 96 MET A N 1
ATOM 742 C CA . MET A 1 96 ? -3.799 -31.672 -16.984 1 80.12 96 MET A CA 1
ATOM 743 C C . MET A 1 96 ? -3.625 -31.172 -18.406 1 80.12 96 MET A C 1
ATOM 745 O O . MET A 1 96 ? -2.5 -31 -18.875 1 80.12 96 MET A O 1
ATOM 749 N N . SER A 1 97 ? -4.773 -30.969 -19.031 1 74.06 97 SER A N 1
ATOM 750 C CA . SER A 1 97 ? -4.746 -30.297 -20.344 1 74.06 97 SER A CA 1
ATOM 751 C C . SER A 1 97 ? -4.262 -28.859 -20.219 1 74.06 97 SER A C 1
ATOM 753 O O . SER A 1 97 ? -4.258 -28.297 -19.125 1 74.06 97 SER A O 1
ATOM 755 N N . ALA A 1 98 ? -3.842 -28.297 -21.328 1 73.75 98 ALA A N 1
ATOM 756 C CA . ALA A 1 98 ? -3.426 -26.891 -21.344 1 73.75 98 ALA A CA 1
ATOM 757 C C . ALA A 1 98 ? -4.551 -25.984 -20.875 1 73.75 98 ALA A C 1
ATOM 759 O O . ALA A 1 98 ? -4.316 -25.031 -20.125 1 73.75 98 ALA A O 1
ATOM 760 N N . ARG A 1 99 ? -5.715 -26.328 -21.266 1 76.06 99 ARG A N 1
ATOM 761 C CA . ARG A 1 99 ? -6.875 -25.531 -20.906 1 76.06 99 ARG A CA 1
ATOM 762 C C . ARG A 1 99 ? -7.109 -25.562 -19.391 1 76.06 99 ARG A C 1
ATOM 764 O O . ARG A 1 99 ? -7.355 -24.516 -18.781 1 76.06 99 ARG A O 1
ATOM 771 N N . ARG A 1 100 ? -7.062 -26.703 -18.828 1 83.38 100 ARG A N 1
ATOM 772 C CA . ARG A 1 100 ? -7.281 -26.844 -17.391 1 83.38 100 ARG A CA 1
ATOM 773 C C . ARG A 1 100 ? -6.188 -26.141 -16.594 1 83.38 100 ARG A C 1
ATOM 775 O O . ARG A 1 100 ? -6.461 -25.516 -15.562 1 83.38 100 ARG A O 1
ATOM 782 N N . GLN A 1 101 ? -5.023 -26.281 -17.062 1 84.69 101 GLN A N 1
ATOM 783 C CA . GLN A 1 101 ? -3.916 -25.594 -16.406 1 84.69 101 GLN A CA 1
ATOM 784 C C . GLN A 1 101 ? -4.113 -24.078 -16.453 1 84.69 101 GLN A C 1
ATOM 786 O O . GLN A 1 101 ? -3.904 -23.391 -15.453 1 84.69 101 GLN A O 1
ATOM 791 N N . GLU A 1 102 ? -4.477 -23.641 -17.594 1 84.75 102 GLU A N 1
ATOM 792 C CA . GLU A 1 102 ? -4.742 -22.203 -17.75 1 84.75 102 GLU A CA 1
ATOM 793 C C . GLU A 1 102 ? -5.844 -21.75 -16.797 1 84.75 102 GLU A C 1
ATOM 795 O O . GLU A 1 102 ? -5.742 -20.672 -16.188 1 84.75 102 GLU A O 1
ATOM 800 N N . ASP A 1 103 ? -6.824 -22.531 -16.688 1 88.44 103 ASP A N 1
ATOM 801 C CA . ASP A 1 103 ? -7.93 -22.219 -15.797 1 88.44 103 ASP A CA 1
ATOM 802 C C . ASP A 1 103 ? -7.457 -22.125 -14.352 1 88.44 103 ASP A C 1
ATOM 804 O O . ASP A 1 103 ? -7.766 -21.172 -13.648 1 88.44 103 ASP A O 1
ATOM 808 N N . LEU A 1 104 ? -6.73 -23.109 -13.93 1 90.38 104 LEU A N 1
ATOM 809 C CA . LEU A 1 104 ? -6.227 -23.156 -12.562 1 90.38 104 LEU A CA 1
ATOM 810 C C . LEU A 1 104 ? -5.258 -22.016 -12.305 1 90.38 104 LEU A C 1
ATOM 812 O O . LEU A 1 104 ? -5.332 -21.359 -11.266 1 90.38 104 LEU A O 1
ATOM 816 N N . ASP A 1 105 ? -4.43 -21.75 -13.227 1 92.62 105 ASP A N 1
ATOM 817 C CA . ASP A 1 105 ? -3.482 -20.641 -13.102 1 92.62 105 ASP A CA 1
ATOM 818 C C . ASP A 1 105 ? -4.211 -19.297 -13.023 1 92.62 105 ASP A C 1
ATOM 820 O O . ASP A 1 105 ? -3.789 -18.406 -12.297 1 92.62 105 ASP A O 1
ATOM 824 N N . GLY A 1 106 ? -5.215 -19.219 -13.805 1 95.69 106 GLY A N 1
ATOM 825 C CA . GLY A 1 106 ? -6.047 -18.031 -13.719 1 95.69 106 GLY A CA 1
ATOM 826 C C . GLY A 1 106 ? -6.676 -17.828 -12.352 1 95.69 106 GLY A C 1
ATOM 827 O O . GLY A 1 106 ? -6.672 -16.719 -11.812 1 95.69 106 GLY A O 1
ATOM 828 N N . GLN A 1 107 ? -7.188 -18.875 -11.805 1 95.5 107 GLN A N 1
ATOM 829 C CA . GLN A 1 107 ? -7.766 -18.828 -10.469 1 95.5 107 GLN A CA 1
ATOM 830 C C . GLN A 1 107 ? -6.723 -18.422 -9.43 1 95.5 107 GLN A C 1
ATOM 832 O O . GLN A 1 107 ? -7 -17.609 -8.547 1 95.5 107 GLN A O 1
ATOM 837 N N . ILE A 1 108 ? -5.555 -19 -9.539 1 96.19 108 ILE A N 1
ATOM 838 C CA . ILE A 1 108 ? -4.461 -18.734 -8.609 1 96.19 108 ILE A CA 1
ATOM 839 C C . ILE A 1 108 ? -4.023 -17.281 -8.75 1 96.19 108 ILE A C 1
ATOM 841 O O . ILE A 1 108 ? -3.883 -16.578 -7.75 1 96.19 108 ILE A O 1
ATOM 845 N N . SER A 1 109 ? -3.893 -16.766 -9.961 1 95 109 SER A N 1
ATOM 846 C CA . SER A 1 109 ? -3.436 -15.414 -10.219 1 95 109 SER A CA 1
ATOM 847 C C . SER A 1 109 ? -4.434 -14.383 -9.688 1 95 109 SER A C 1
ATOM 849 O O . SER A 1 109 ? -4.047 -13.305 -9.234 1 95 109 SER A O 1
ATOM 851 N N . ARG A 1 110 ? -5.684 -14.719 -9.633 1 95.44 110 ARG A N 1
ATOM 852 C CA . ARG A 1 110 ? -6.734 -13.812 -9.18 1 95.44 110 ARG A CA 1
ATOM 853 C C . ARG A 1 110 ? -7.043 -14.031 -7.699 1 95.44 110 ARG A C 1
ATOM 855 O O . ARG A 1 110 ? -8.008 -13.477 -7.172 1 95.44 110 ARG A O 1
ATOM 862 N N . ALA A 1 111 ? -6.234 -14.891 -7.109 1 95.44 111 ALA A N 1
ATOM 863 C CA . ALA A 1 111 ? -6.477 -15.242 -5.711 1 95.44 111 ALA A CA 1
ATOM 864 C C . ALA A 1 111 ? -7.922 -15.68 -5.5 1 95.44 111 ALA A C 1
ATOM 866 O O . ALA A 1 111 ? -8.57 -15.266 -4.535 1 95.44 111 ALA A O 1
ATOM 867 N N . ALA A 1 112 ? -8.43 -16.453 -6.418 1 97.12 112 ALA A N 1
ATOM 868 C CA . ALA A 1 112 ? -9.805 -16.922 -6.391 1 97.12 112 ALA A CA 1
ATOM 869 C C . ALA A 1 112 ? -9.867 -18.422 -6.129 1 97.12 112 ALA A C 1
ATOM 871 O O . ALA A 1 112 ? -10.797 -19.109 -6.57 1 97.12 112 ALA A O 1
ATOM 872 N N . THR A 1 113 ? -8.875 -19.016 -5.5 1 97.62 113 THR A N 1
ATOM 873 C CA . THR A 1 113 ? -8.852 -20.422 -5.125 1 97.62 113 THR A CA 1
ATOM 874 C C . THR A 1 113 ? -9.695 -20.672 -3.879 1 97.62 113 THR A C 1
ATOM 876 O O . THR A 1 113 ? -9.953 -19.75 -3.104 1 97.62 113 THR A O 1
ATOM 879 N N . PRO A 1 114 ? -10.18 -21.875 -3.686 1 96.75 114 PRO A N 1
ATOM 880 C CA . PRO A 1 114 ? -10.797 -22.188 -2.396 1 96.75 114 PRO A CA 1
ATOM 881 C C . PRO A 1 114 ? -9.82 -22.062 -1.229 1 96.75 114 PRO A C 1
ATOM 883 O O . PRO A 1 114 ? -8.609 -22.094 -1.434 1 96.75 114 PRO A O 1
ATOM 886 N N . PRO A 1 115 ? -10.383 -21.891 0.006 1 97.94 115 PRO A N 1
ATOM 887 C CA . PRO A 1 115 ? -9.469 -21.922 1.151 1 97.94 115 PRO A CA 1
ATOM 888 C C . PRO A 1 115 ? -8.609 -23.172 1.199 1 97.94 115 PRO A C 1
ATOM 890 O O . PRO A 1 115 ? -9.086 -24.266 0.879 1 97.94 115 PRO A O 1
ATOM 893 N N . PHE A 1 116 ? -7.328 -23.047 1.475 1 97.69 116 PHE A N 1
ATOM 894 C CA . PHE A 1 116 ? -6.391 -24.172 1.517 1 97.69 116 PHE A CA 1
ATOM 895 C C . PHE A 1 116 ? -6.625 -25.031 2.756 1 97.69 116 PHE A C 1
ATOM 897 O O . PHE A 1 116 ? -5.84 -24.984 3.705 1 97.69 116 PHE A O 1
ATOM 904 N N . GLU A 1 117 ? -7.633 -25.719 2.799 1 96.12 117 GLU A N 1
ATOM 905 C CA . GLU A 1 117 ? -8.07 -26.594 3.881 1 96.12 117 GLU A CA 1
ATOM 906 C C . GLU A 1 117 ? -8.172 -28.047 3.408 1 96.12 117 GLU A C 1
ATOM 908 O O . GLU A 1 117 ? -8.352 -28.297 2.215 1 96.12 117 GLU A O 1
ATOM 913 N N . MET A 1 118 ? -8.156 -28.938 4.316 1 93.44 118 MET A N 1
ATOM 914 C CA . MET A 1 118 ? -8.047 -30.359 3.998 1 93.44 118 MET A CA 1
ATOM 915 C C . MET A 1 118 ? -9.211 -30.812 3.123 1 93.44 118 MET A C 1
ATOM 917 O O . MET A 1 118 ? -9.008 -31.531 2.139 1 93.44 118 MET A O 1
ATOM 921 N N . ASP A 1 119 ? -10.398 -30.422 3.42 1 93.81 119 ASP A N 1
ATOM 922 C CA . ASP A 1 119 ? -11.562 -30.844 2.646 1 93.81 119 ASP A CA 1
ATOM 923 C C . ASP A 1 119 ? -11.484 -30.328 1.21 1 93.81 119 ASP A C 1
ATOM 925 O O . ASP A 1 119 ? -11.781 -31.062 0.266 1 93.81 119 ASP A O 1
ATOM 929 N N . ALA A 1 120 ? -11.133 -29.141 1.056 1 94.81 120 ALA A N 1
ATOM 930 C CA . ALA A 1 120 ? -11.008 -28.562 -0.275 1 94.81 120 ALA A CA 1
ATOM 931 C C . ALA A 1 120 ? -9.891 -29.234 -1.068 1 94.81 120 ALA A C 1
ATOM 933 O O . ALA A 1 120 ? -10.039 -29.484 -2.268 1 94.81 120 ALA A O 1
ATOM 934 N N . ILE A 1 121 ? -8.812 -29.5 -0.404 1 93.38 121 ILE A N 1
ATOM 935 C CA . ILE A 1 121 ? -7.668 -30.156 -1.038 1 93.38 121 ILE A CA 1
ATOM 936 C C . ILE A 1 121 ? -8.07 -31.547 -1.52 1 93.38 121 ILE A C 1
ATOM 938 O O . ILE A 1 121 ? -7.855 -31.891 -2.682 1 93.38 121 ILE A O 1
ATOM 942 N N . LYS A 1 122 ? -8.719 -32.281 -0.644 1 90.5 122 LYS A N 1
ATOM 943 C CA . LYS A 1 122 ? -9.156 -33.625 -0.986 1 90.5 122 LYS A CA 1
ATOM 944 C C . LYS A 1 122 ? -10.148 -33.625 -2.148 1 90.5 122 LYS A C 1
ATOM 946 O O . LYS A 1 122 ? -10.031 -34.406 -3.082 1 90.5 122 LYS A O 1
ATOM 951 N N . ALA A 1 123 ? -11.07 -32.75 -2.064 1 91.75 123 ALA A N 1
ATOM 952 C CA . ALA A 1 123 ? -12.086 -32.656 -3.111 1 91.75 123 ALA A CA 1
ATOM 953 C C . ALA A 1 123 ? -11.461 -32.281 -4.453 1 91.75 123 ALA A C 1
ATOM 955 O O . ALA A 1 123 ? -11.789 -32.875 -5.48 1 91.75 123 ALA A O 1
ATOM 956 N N . THR A 1 124 ? -10.586 -31.391 -4.473 1 89.75 124 THR A N 1
ATOM 957 C CA . THR A 1 124 ? -9.938 -30.938 -5.695 1 89.75 124 THR A CA 1
ATOM 958 C C . THR A 1 124 ? -9.086 -32.062 -6.297 1 89.75 124 THR A C 1
ATOM 960 O O . THR A 1 124 ? -9.172 -32.312 -7.496 1 89.75 124 THR A O 1
ATOM 963 N N . PHE A 1 125 ? -8.312 -32.719 -5.527 1 87.12 125 PHE A N 1
ATOM 964 C CA . PHE A 1 125 ? -7.434 -33.75 -6.035 1 87.12 125 PHE A CA 1
ATOM 965 C C . PHE A 1 125 ? -8.234 -34.969 -6.473 1 87.12 125 PHE A C 1
ATOM 967 O O . PHE A 1 125 ? -7.891 -35.625 -7.453 1 87.12 125 PHE A O 1
ATOM 974 N N . ALA A 1 126 ? -9.297 -35.219 -5.688 1 87.38 126 ALA A N 1
ATOM 975 C CA . ALA A 1 126 ? -10.18 -36.312 -6.109 1 87.38 126 ALA A CA 1
ATOM 976 C C . ALA A 1 126 ? -10.773 -36.031 -7.488 1 87.38 126 ALA A C 1
ATOM 978 O O . ALA A 1 126 ? -10.789 -36.906 -8.352 1 87.38 126 ALA A O 1
ATOM 979 N N . ASP A 1 127 ? -11.188 -34.844 -7.684 1 87.5 127 ASP A N 1
ATOM 980 C CA . ASP A 1 127 ? -11.75 -34.438 -8.969 1 87.5 127 ASP A CA 1
ATOM 981 C C . ASP A 1 127 ? -10.703 -34.531 -10.078 1 87.5 127 ASP A C 1
ATOM 983 O O . ASP A 1 127 ? -10.977 -35.062 -11.148 1 87.5 127 ASP A O 1
ATOM 987 N N . LEU A 1 128 ? -9.531 -34.094 -9.836 1 84.19 128 LEU A N 1
ATOM 988 C CA . LEU A 1 128 ? -8.461 -34.094 -10.82 1 84.19 128 LEU A CA 1
ATOM 989 C C . LEU A 1 128 ? -8.031 -35.531 -11.148 1 84.19 128 LEU A C 1
ATOM 991 O O . LEU A 1 128 ? -7.797 -35.875 -12.312 1 84.19 128 LEU A O 1
ATOM 995 N N . TYR A 1 129 ? -8.031 -36.312 -10.156 1 81.56 129 TYR A N 1
ATOM 996 C CA . TYR A 1 129 ? -7.613 -37.688 -10.352 1 81.56 129 TYR A CA 1
ATOM 997 C C . TYR A 1 129 ? -8.672 -38.469 -11.125 1 81.56 129 TYR A C 1
ATOM 999 O O . TYR A 1 129 ? -8.336 -39.312 -11.977 1 81.56 129 TYR A O 1
ATOM 1007 N N . GLU A 1 130 ? -9.852 -38.188 -10.766 1 84.5 130 GLU A N 1
ATOM 1008 C CA . GLU A 1 130 ? -10.945 -38.844 -11.469 1 84.5 130 GLU A CA 1
ATOM 1009 C C . GLU A 1 130 ? -10.938 -38.5 -12.953 1 84.5 130 GLU A C 1
ATOM 1011 O O . GLU A 1 130 ? -11.203 -39.344 -13.797 1 84.5 130 GLU A O 1
ATOM 1016 N N . LYS A 1 131 ? -10.586 -37.312 -13.242 1 85.94 131 LYS A N 1
ATOM 1017 C CA . LYS A 1 131 ? -10.656 -36.812 -14.617 1 85.94 131 LYS A CA 1
ATOM 1018 C C . LYS A 1 131 ? -9.305 -36.938 -15.312 1 85.94 131 LYS A C 1
ATOM 1020 O O . LYS A 1 131 ? -9.172 -36.594 -16.484 1 85.94 131 LYS A O 1
ATOM 1025 N N . ARG A 1 132 ? -8.352 -37.438 -14.656 1 82.44 132 ARG A N 1
ATOM 1026 C CA . ARG A 1 132 ? -6.973 -37.406 -15.141 1 82.44 132 ARG A CA 1
ATOM 1027 C C . ARG A 1 132 ? -6.852 -38.094 -16.5 1 82.44 132 ARG A C 1
ATOM 1029 O O . ARG A 1 132 ? -6.148 -37.594 -17.375 1 82.44 132 ARG A O 1
ATOM 1036 N N . THR A 1 133 ? -7.48 -39.25 -16.719 1 82.44 133 THR A N 1
ATOM 1037 C CA . THR A 1 133 ? -7.398 -39.969 -17.969 1 82.44 133 THR A CA 1
ATOM 1038 C C . THR A 1 133 ? -8.031 -39.156 -19.109 1 82.44 133 THR A C 1
ATOM 1040 O O . THR A 1 133 ? -7.445 -39.031 -20.172 1 82.44 133 THR A O 1
ATOM 1043 N N . ASP A 1 134 ? -9.18 -38.688 -18.844 1 86.75 134 ASP A N 1
ATOM 1044 C CA . ASP A 1 134 ? -9.859 -37.844 -19.828 1 86.75 134 ASP A CA 1
ATOM 1045 C C . ASP A 1 134 ? -9.023 -36.625 -20.203 1 86.75 134 ASP A C 1
ATOM 1047 O O . ASP A 1 134 ? -8.922 -36.281 -21.375 1 86.75 134 ASP A O 1
ATOM 1051 N N . MET A 1 135 ? -8.445 -36.062 -19.219 1 85.62 135 MET A N 1
ATOM 1052 C CA . MET A 1 135 ? -7.641 -34.875 -19.469 1 85.62 135 MET A CA 1
ATOM 1053 C C . MET A 1 135 ? -6.41 -35.219 -20.312 1 85.62 135 MET A C 1
ATOM 1055 O O . MET A 1 135 ? -6.043 -34.438 -21.203 1 85.62 135 MET A O 1
ATOM 1059 N N . MET A 1 136 ? -5.863 -36.281 -19.984 1 84.5 136 MET A N 1
ATOM 1060 C CA . MET A 1 136 ? -4.707 -36.75 -20.766 1 84.5 136 MET A CA 1
ATOM 1061 C C . MET A 1 136 ? -5.094 -37 -22.203 1 84.5 136 MET A C 1
ATOM 1063 O O . MET A 1 136 ? -4.398 -36.594 -23.125 1 84.5 136 MET A O 1
ATOM 1067 N N . GLU A 1 137 ? -6.133 -37.688 -22.406 1 88 137 GLU A N 1
ATOM 1068 C CA . GLU A 1 137 ? -6.582 -38 -23.75 1 88 137 GLU A CA 1
ATOM 1069 C C . GLU A 1 137 ? -6.957 -36.75 -24.531 1 88 137 GLU A C 1
ATOM 1071 O O . GLU A 1 137 ? -6.621 -36.594 -25.703 1 88 137 GLU A O 1
ATOM 1076 N N . GLU A 1 138 ? -7.617 -35.906 -23.891 1 87.19 138 GLU A N 1
ATOM 1077 C CA . GLU A 1 138 ? -7.914 -34.594 -24.516 1 87.19 138 GLU A CA 1
ATOM 1078 C C . GLU A 1 138 ? -6.637 -33.875 -24.906 1 87.19 138 GLU A C 1
ATOM 1080 O O . GLU A 1 138 ? -6.574 -33.219 -25.953 1 87.19 138 GLU A O 1
ATOM 1085 N N . GLY A 1 139 ? -5.711 -33.906 -24.031 1 86.19 139 GLY A N 1
ATOM 1086 C CA . GLY A 1 139 ? -4.422 -33.312 -24.312 1 86.19 139 GLY A CA 1
ATOM 1087 C C . GLY A 1 139 ? -3.748 -33.875 -25.547 1 86.19 139 GLY A C 1
ATOM 1088 O O . GLY A 1 139 ? -3.18 -33.156 -26.359 1 86.19 139 GLY A O 1
ATOM 1089 N N . ILE A 1 140 ? -3.84 -35.156 -25.656 1 88.5 140 ILE A N 1
ATOM 1090 C CA . ILE A 1 140 ? -3.26 -35.844 -26.797 1 88.5 140 ILE A CA 1
ATOM 1091 C C . ILE A 1 140 ? -3.963 -35.406 -28.094 1 88.5 140 ILE A C 1
ATOM 1093 O O . ILE A 1 140 ? -3.311 -35.156 -29.094 1 88.5 140 ILE A O 1
ATOM 1097 N N . ILE A 1 141 ? -5.242 -35.344 -28.047 1 88.19 141 ILE A N 1
ATOM 1098 C CA . ILE A 1 141 ? -6.016 -34.969 -29.219 1 88.19 141 ILE A CA 1
ATOM 1099 C C . ILE A 1 141 ? -5.684 -33.5 -29.594 1 88.19 141 ILE A C 1
ATOM 1101 O O . ILE A 1 141 ? -5.484 -33.219 -30.766 1 88.19 141 ILE A O 1
ATOM 1105 N N . ASP A 1 142 ? -5.609 -32.719 -28.641 1 85.94 142 ASP A N 1
ATOM 1106 C CA . ASP A 1 142 ? -5.254 -31.312 -28.906 1 85.94 142 ASP A CA 1
ATOM 1107 C C . ASP A 1 142 ? -3.855 -31.203 -29.5 1 85.94 142 ASP A C 1
ATOM 1109 O O . ASP A 1 142 ? -3.645 -30.453 -30.453 1 85.94 142 ASP A O 1
ATOM 1113 N N . LEU A 1 143 ? -2.967 -31.844 -28.891 1 86.38 143 LEU A N 1
ATOM 1114 C CA . LEU A 1 143 ? -1.604 -31.875 -29.406 1 86.38 143 LEU A CA 1
ATOM 1115 C C . LEU A 1 143 ? -1.584 -32.344 -30.844 1 86.38 143 LEU A C 1
ATOM 1117 O O . LEU A 1 143 ? -0.952 -31.734 -31.703 1 86.38 143 LEU A O 1
ATOM 1121 N N . PHE A 1 144 ? -2.289 -33.438 -31.062 1 87.56 144 PHE A N 1
ATOM 1122 C CA . PHE A 1 144 ? -2.354 -34 -32.406 1 87.56 144 PHE A CA 1
ATOM 1123 C C . PHE A 1 144 ? -2.91 -33 -33.406 1 87.56 144 PHE A C 1
ATOM 1125 O O . PHE A 1 144 ? -2.363 -32.844 -34.5 1 87.56 144 PHE A O 1
ATOM 1132 N N . ARG A 1 145 ? -3.873 -32.312 -33.062 1 84.25 145 ARG A N 1
ATOM 1133 C CA . ARG A 1 145 ? -4.492 -31.312 -33.906 1 84.25 145 ARG A CA 1
ATOM 1134 C C . ARG A 1 145 ? -3.516 -30.172 -34.219 1 84.25 145 ARG A C 1
ATOM 1136 O O . ARG A 1 145 ? -3.477 -29.672 -35.344 1 84.25 145 ARG A O 1
ATOM 1143 N N . ARG A 1 146 ? -2.738 -29.891 -33.312 1 83.12 146 ARG A N 1
ATOM 1144 C CA . ARG A 1 146 ? -1.809 -28.766 -33.469 1 83.12 146 ARG A CA 1
ATOM 1145 C C . ARG A 1 146 ? -0.58 -29.188 -34.25 1 83.12 146 ARG A C 1
ATOM 1147 O O . ARG A 1 146 ? 0.021 -28.375 -34.969 1 83.12 146 ARG A O 1
ATOM 1154 N N . LEU A 1 147 ? -0.176 -30.438 -34.125 1 79.31 147 LEU A N 1
ATOM 1155 C CA . LEU A 1 147 ? 0.979 -30.969 -34.844 1 79.31 147 LEU A CA 1
ATOM 1156 C C . LEU A 1 147 ? 0.627 -31.281 -36.281 1 79.31 147 LEU A C 1
ATOM 1158 O O . LEU A 1 147 ? 1.454 -31.094 -37.188 1 79.31 147 LEU A O 1
ATOM 1162 N N . SER A 1 148 ? -0.598 -31.797 -36.5 1 63.53 148 SER A N 1
ATOM 1163 C CA . SER A 1 148 ? -0.995 -32.344 -37.812 1 63.53 148 SER A CA 1
ATOM 1164 C C . SER A 1 148 ? -1.408 -31.266 -38.781 1 63.53 148 SER A C 1
ATOM 1166 O O . SER A 1 148 ? -1.792 -31.547 -39.906 1 63.53 148 SER A O 1
ATOM 1168 N N . TRP A 1 149 ? -1.238 -30 -38.375 1 60.94 149 TRP A N 1
ATOM 1169 C CA . TRP A 1 149 ? -1.769 -28.953 -39.219 1 60.94 149 TRP A CA 1
ATOM 1170 C C . TRP A 1 149 ? -1.08 -28.953 -40.594 1 60.94 149 TRP A C 1
ATOM 1172 O O . TRP A 1 149 ? -1.637 -28.469 -41.562 1 60.94 149 TRP A O 1
ATOM 1182 N N . ASP A 1 150 ? 0.07 -29.562 -40.656 1 61.78 150 ASP A N 1
ATOM 1183 C CA . ASP A 1 150 ? 0.68 -29.719 -41.969 1 61.78 150 ASP A CA 1
ATOM 1184 C C . ASP A 1 150 ? 0.334 -31.078 -42.594 1 61.78 150 ASP A C 1
ATOM 1186 O O . ASP A 1 150 ? 1.182 -31.969 -42.625 1 61.78 150 ASP A O 1
ATOM 1190 N N . TYR A 1 151 ? -0.952 -31.344 -43 1 59.66 151 TYR A N 1
ATOM 1191 C CA . TYR A 1 151 ? -1.517 -32.594 -43.438 1 59.66 151 TYR A CA 1
ATOM 1192 C C . 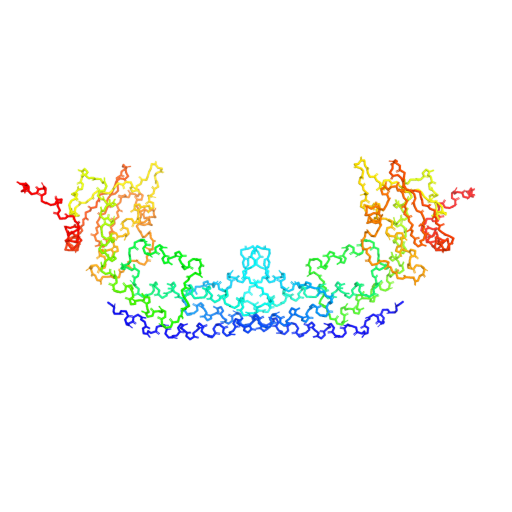TYR A 1 151 ? -0.806 -33.094 -44.688 1 59.66 151 TYR A C 1
ATOM 1194 O O . TYR A 1 151 ? -0.913 -34.281 -45.062 1 59.66 151 TYR A O 1
ATOM 1202 N N . ARG A 1 152 ? -0.003 -32.219 -45.219 1 60.22 152 ARG A N 1
ATOM 1203 C CA . ARG A 1 152 ? 0.644 -32.625 -46.469 1 60.22 152 ARG A CA 1
ATOM 1204 C C . ARG A 1 152 ? 1.782 -33.594 -46.188 1 60.22 152 ARG A C 1
ATOM 1206 O O . ARG A 1 152 ? 2.072 -34.469 -47.031 1 60.22 152 ARG A O 1
ATOM 1213 N N . THR A 1 153 ? 2.281 -33.531 -45.094 1 68.19 153 THR A N 1
ATOM 1214 C CA . THR A 1 153 ? 3.498 -34.281 -44.844 1 68.19 153 THR A CA 1
ATOM 1215 C C . THR A 1 153 ? 3.314 -35.25 -43.688 1 68.19 153 THR A C 1
ATOM 1217 O O . THR A 1 153 ? 3.879 -36.344 -43.688 1 68.19 153 THR A O 1
ATOM 1220 N N . ASN A 1 154 ? 2.463 -34.875 -42.844 1 74.56 154 ASN A N 1
ATOM 1221 C CA . ASN A 1 154 ? 2.242 -35.719 -41.656 1 74.56 154 ASN A CA 1
ATOM 1222 C C . ASN A 1 154 ? 1.039 -36.656 -41.875 1 74.56 154 ASN A C 1
ATOM 1224 O O . ASN A 1 154 ? 0.131 -36.344 -42.625 1 74.56 154 ASN A O 1
ATOM 1228 N N . ASN A 1 155 ? 1.164 -37.875 -41.344 1 75.25 155 ASN A N 1
ATOM 1229 C CA . ASN A 1 155 ? 0.013 -38.75 -41.344 1 75.25 155 ASN A CA 1
ATOM 1230 C C . ASN A 1 155 ? -1.151 -38.188 -40.562 1 75.25 155 ASN A C 1
ATOM 1232 O O . ASN A 1 155 ? -0.995 -37.812 -39.375 1 75.25 155 ASN A O 1
ATOM 1236 N N . PRO A 1 156 ? -2.262 -37.875 -41.188 1 78.75 156 PRO A N 1
ATOM 1237 C CA . PRO A 1 156 ? -3.395 -37.25 -40.469 1 78.75 156 PRO A CA 1
ATOM 1238 C C . PRO A 1 156 ? -4.059 -38.219 -39.5 1 78.75 156 PRO A C 1
ATOM 1240 O O . PRO A 1 156 ? -4.934 -37.812 -38.719 1 78.75 156 PRO A O 1
ATOM 1243 N N . LEU A 1 157 ? -3.625 -39.469 -39.469 1 80.19 157 LEU A N 1
ATOM 1244 C CA . LEU A 1 157 ? -4.316 -40.469 -38.656 1 80.19 157 LEU A CA 1
ATOM 1245 C C . LEU A 1 157 ? -3.502 -40.844 -37.406 1 80.19 157 LEU A C 1
ATOM 1247 O O . LEU A 1 157 ? -4.031 -41.438 -36.469 1 80.19 157 LEU A O 1
ATOM 1251 N N . CYS A 1 158 ? -2.246 -40.594 -37.5 1 88.06 158 CYS A N 1
ATOM 1252 C CA . CYS A 1 158 ? -1.401 -40.969 -36.375 1 88.06 158 CYS A CA 1
ATOM 1253 C C . CYS A 1 158 ? -0.126 -40.125 -36.344 1 88.06 158 CYS A C 1
ATOM 1255 O O . CYS A 1 158 ? 0.198 -39.438 -37.312 1 88.06 158 CYS A O 1
ATOM 1257 N N . ILE A 1 159 ? 0.489 -40.188 -35.25 1 90 159 ILE A N 1
ATOM 1258 C CA . ILE A 1 159 ? 1.83 -39.625 -35.125 1 90 159 ILE A CA 1
ATOM 1259 C C . ILE A 1 159 ? 2.863 -40.656 -35.531 1 90 159 ILE A C 1
ATOM 1261 O O . ILE A 1 159 ? 2.996 -41.719 -34.875 1 90 159 ILE A O 1
ATOM 1265 N N . GLY A 1 160 ? 3.52 -40.375 -36.562 1 89.94 160 GLY A N 1
ATOM 1266 C CA . GLY A 1 160 ? 4.492 -41.312 -37.062 1 89.94 160 GLY A CA 1
ATOM 1267 C C . GLY A 1 160 ? 5.867 -41.156 -36.469 1 89.94 160 GLY A C 1
ATOM 1268 O O . GLY A 1 160 ? 6.078 -40.281 -35.594 1 89.94 160 GLY A O 1
ATOM 1269 N N . ARG A 1 161 ? 6.77 -42.031 -36.938 1 93.06 161 ARG A N 1
ATOM 1270 C CA . ARG A 1 161 ? 8.141 -42.031 -36.438 1 93.06 161 ARG A CA 1
ATOM 1271 C C . ARG A 1 161 ? 8.836 -40.719 -36.75 1 93.06 161 ARG A C 1
ATOM 1273 O O . ARG A 1 161 ? 9.758 -40.312 -36.062 1 93.06 161 ARG A O 1
ATOM 1280 N N . LYS A 1 162 ? 8.391 -40.125 -37.875 1 93.12 162 LYS A N 1
ATOM 1281 C CA . LYS A 1 162 ? 8.883 -38.812 -38.312 1 93.12 162 LYS A CA 1
ATOM 1282 C C . LYS A 1 162 ? 7.73 -37.844 -38.5 1 93.12 162 LYS A C 1
ATOM 1284 O O . LYS A 1 162 ? 6.699 -38.188 -39.062 1 93.12 162 LYS A O 1
ATOM 1289 N N . ILE A 1 163 ? 7.941 -36.656 -37.969 1 92.25 163 ILE A N 1
ATOM 1290 C CA . ILE A 1 163 ? 6.93 -35.625 -38.219 1 92.25 163 ILE A CA 1
ATOM 1291 C C . ILE A 1 163 ? 7.609 -34.312 -38.531 1 92.25 163 ILE A C 1
ATOM 1293 O O . ILE A 1 163 ? 8.758 -34.062 -38.156 1 92.25 163 ILE A O 1
ATOM 1297 N N . ILE A 1 164 ? 6.906 -33.5 -39.25 1 90.5 164 ILE A N 1
ATOM 1298 C CA . ILE A 1 164 ? 7.379 -32.156 -39.594 1 90.5 164 ILE A CA 1
ATOM 1299 C C . ILE A 1 164 ? 6.523 -31.125 -38.875 1 90.5 164 ILE A C 1
ATOM 1301 O O . ILE A 1 164 ? 5.293 -31.188 -38.906 1 90.5 164 ILE A O 1
ATOM 1305 N N . VAL A 1 165 ? 7.117 -30.25 -38.156 1 89.75 165 VAL A N 1
ATOM 1306 C CA . VAL A 1 165 ? 6.434 -29.156 -37.469 1 89.75 165 VAL A CA 1
ATOM 1307 C C . VAL A 1 165 ? 6.762 -27.844 -38.156 1 89.75 165 VAL A C 1
ATOM 1309 O O . VAL A 1 165 ? 7.93 -27.516 -38.375 1 89.75 165 VAL A O 1
ATOM 1312 N N . SER A 1 166 ? 5.75 -27.109 -38.438 1 86.38 166 SER A N 1
ATOM 1313 C CA . SER A 1 166 ? 5.941 -25.844 -39.125 1 86.38 166 SER A CA 1
ATOM 1314 C C . SER A 1 166 ? 6.027 -24.688 -38.125 1 86.38 166 SER A C 1
ATOM 1316 O O . SER A 1 166 ? 5.641 -24.828 -36.969 1 86.38 166 SER A O 1
ATOM 1318 N N . ASN A 1 167 ? 6.637 -23.609 -38.562 1 87 167 ASN A N 1
ATOM 1319 C CA . ASN A 1 167 ? 6.613 -22.328 -37.875 1 87 167 ASN A CA 1
ATOM 1320 C C . ASN A 1 167 ? 7.367 -22.391 -36.531 1 87 167 ASN A C 1
ATOM 1322 O O . ASN A 1 167 ? 6.91 -21.844 -35.531 1 87 167 ASN A O 1
ATOM 1326 N N . ILE A 1 168 ? 8.336 -23.125 -36.562 1 87.5 168 ILE A N 1
ATOM 1327 C CA . ILE A 1 168 ? 9.219 -23.109 -35.375 1 87.5 168 ILE A CA 1
ATOM 1328 C C . ILE A 1 168 ? 9.914 -21.766 -35.281 1 87.5 168 ILE A C 1
ATOM 1330 O O . ILE A 1 168 ? 9.984 -21.172 -34.188 1 87.5 168 ILE A O 1
ATOM 1334 N N . ILE A 1 169 ? 10.43 -21.297 -36.406 1 85.56 169 ILE A N 1
ATOM 1335 C CA . ILE A 1 169 ? 11.031 -19.969 -36.531 1 85.56 169 ILE A CA 1
ATOM 1336 C C . ILE A 1 169 ? 10.141 -19.078 -37.375 1 85.56 169 ILE A C 1
ATOM 1338 O O . ILE A 1 169 ? 9.75 -19.469 -38.469 1 85.56 169 ILE A O 1
ATOM 1342 N N . ASN A 1 170 ? 9.828 -17.969 -36.781 1 80.62 170 ASN A N 1
ATOM 1343 C CA . ASN A 1 170 ? 8.961 -17.078 -37.562 1 80.62 170 ASN A CA 1
ATOM 1344 C C . ASN A 1 170 ? 9.75 -16.266 -38.562 1 80.62 170 ASN A C 1
ATOM 1346 O O . ASN A 1 170 ? 10.953 -16.453 -38.719 1 80.62 170 ASN A O 1
ATOM 1350 N N . SER A 1 171 ? 8.961 -15.383 -39.219 1 78.75 171 SER A N 1
ATOM 1351 C CA . SER A 1 171 ? 9.531 -14.609 -40.312 1 78.75 171 SER A CA 1
ATOM 1352 C C . SER A 1 171 ? 10.594 -13.641 -39.812 1 78.75 171 SER A C 1
ATOM 1354 O O . SER A 1 171 ? 11.445 -13.195 -40.594 1 78.75 171 SER A O 1
ATOM 1356 N N . TYR A 1 172 ? 10.633 -13.391 -38.594 1 79.88 172 TYR A N 1
ATOM 1357 C CA . TYR A 1 172 ? 11.586 -12.445 -38 1 79.88 172 TYR A CA 1
ATOM 1358 C C . TYR A 1 172 ? 12.789 -13.18 -37.438 1 79.88 172 TYR A C 1
ATOM 1360 O O . TYR A 1 172 ? 13.703 -12.555 -36.906 1 79.88 172 TYR A O 1
ATOM 1368 N N . GLY A 1 173 ? 12.742 -14.414 -37.562 1 78.81 173 GLY A N 1
ATOM 1369 C CA . GLY A 1 173 ? 13.875 -15.195 -37.062 1 78.81 173 GLY A CA 1
ATOM 1370 C C . GLY A 1 173 ? 13.758 -15.57 -35.594 1 78.81 173 GLY A C 1
ATOM 1371 O O . GLY A 1 173 ? 14.727 -16.031 -35 1 78.81 173 GLY A O 1
ATOM 1372 N N . SER A 1 174 ? 12.609 -15.383 -35.094 1 86.12 174 SER A N 1
ATOM 1373 C CA . SER A 1 174 ? 12.414 -15.688 -33.688 1 86.12 174 SER A CA 1
ATOM 1374 C C . SER A 1 174 ? 11.656 -17 -33.5 1 86.12 174 SER A C 1
ATOM 1376 O O . SER A 1 174 ? 10.82 -17.359 -34.344 1 86.12 174 SER A O 1
ATOM 1378 N N . VAL A 1 175 ? 11.992 -17.656 -32.5 1 86.62 175 VAL A N 1
ATOM 1379 C CA . VAL A 1 175 ? 11.312 -18.906 -32.188 1 86.62 175 VAL A CA 1
ATOM 1380 C C . VAL A 1 175 ? 9.867 -18.625 -31.781 1 86.62 175 VAL A C 1
ATOM 1382 O O . VAL A 1 175 ? 9.602 -17.688 -31.016 1 86.62 175 VAL A O 1
ATOM 1385 N N . SER A 1 176 ? 9.039 -19.406 -32.375 1 87.06 176 SER A N 1
ATOM 1386 C CA . SER A 1 176 ? 7.621 -19.281 -32.031 1 87.06 176 SER A CA 1
ATOM 1387 C C . SER A 1 176 ? 7.324 -19.859 -30.641 1 87.06 176 SER A C 1
ATOM 1389 O O . SER A 1 176 ? 7.523 -21.047 -30.406 1 87.06 176 SER A O 1
ATOM 1391 N N . SER A 1 177 ? 6.766 -19.016 -29.781 1 84.44 177 SER A N 1
ATOM 1392 C CA . SER A 1 177 ? 6.402 -19.484 -28.453 1 84.44 177 SER A CA 1
ATOM 1393 C C . SER A 1 177 ? 5.297 -20.531 -28.516 1 84.44 177 SER A C 1
ATOM 1395 O O . SER A 1 177 ? 5.297 -21.484 -27.734 1 84.44 177 SER A O 1
ATOM 1397 N N . ASN A 1 178 ? 4.457 -20.359 -29.469 1 83.38 178 ASN A N 1
ATOM 1398 C CA . ASN A 1 178 ? 3.348 -21.297 -29.625 1 83.38 178 ASN A CA 1
ATOM 1399 C C . ASN A 1 178 ? 3.838 -22.688 -30 1 83.38 178 ASN A C 1
ATOM 1401 O O . ASN A 1 178 ? 3.398 -23.672 -29.422 1 83.38 178 ASN A O 1
ATOM 1405 N N . THR A 1 179 ? 4.68 -22.719 -30.922 1 85.25 179 THR A N 1
ATOM 1406 C CA . THR A 1 179 ? 5.211 -24 -31.359 1 85.25 179 THR A CA 1
ATOM 1407 C C . THR A 1 179 ? 6.047 -24.641 -30.266 1 85.25 179 THR A C 1
ATOM 1409 O O . THR A 1 179 ? 6.004 -25.859 -30.078 1 85.25 179 THR A O 1
ATOM 1412 N N . ALA A 1 180 ? 6.773 -23.828 -29.578 1 86.31 180 ALA A N 1
ATOM 1413 C CA . ALA A 1 180 ? 7.543 -24.344 -28.453 1 86.31 180 ALA A CA 1
ATOM 1414 C C . ALA A 1 180 ? 6.629 -24.984 -27.422 1 86.31 180 ALA A C 1
ATOM 1416 O O . ALA A 1 180 ? 6.957 -26.047 -26.859 1 86.31 180 ALA A O 1
ATOM 1417 N N . ASP A 1 181 ? 5.5 -24.453 -27.281 1 83.19 181 ASP A N 1
ATOM 1418 C CA . ASP A 1 181 ? 4.527 -24.969 -26.328 1 83.19 181 ASP A CA 1
ATOM 1419 C C . ASP A 1 181 ? 4.016 -26.344 -26.766 1 83.19 181 ASP A C 1
ATOM 1421 O O . ASP A 1 181 ? 3.814 -27.234 -25.938 1 83.19 181 ASP A O 1
ATOM 1425 N N . VAL A 1 182 ? 3.812 -26.438 -28.031 1 84.62 182 VAL A N 1
ATOM 1426 C CA . VAL A 1 182 ? 3.326 -27.703 -28.578 1 84.62 182 VAL A CA 1
ATOM 1427 C C . VAL A 1 182 ? 4.375 -28.781 -28.375 1 84.62 182 VAL A C 1
ATOM 1429 O O . VAL A 1 182 ? 4.039 -29.906 -27.984 1 84.62 182 VAL A O 1
ATOM 1432 N N . LEU A 1 183 ? 5.566 -28.406 -28.531 1 88.5 183 LEU A N 1
ATOM 1433 C CA . LEU A 1 183 ? 6.652 -29.359 -28.359 1 88.5 183 LEU A CA 1
ATOM 1434 C C . LEU A 1 183 ? 6.816 -29.75 -26.891 1 88.5 183 LEU A C 1
ATOM 1436 O O . LEU A 1 183 ? 7.086 -30.906 -26.578 1 88.5 183 LEU A O 1
ATOM 1440 N N . ASP A 1 184 ? 6.652 -28.812 -26.125 1 87.69 184 ASP A N 1
ATOM 1441 C CA . ASP A 1 184 ? 6.684 -29.094 -24.688 1 87.69 184 ASP A CA 1
ATOM 1442 C C . ASP A 1 184 ? 5.559 -30.047 -24.297 1 87.69 184 ASP A C 1
ATOM 1444 O O . ASP A 1 184 ? 5.754 -30.938 -23.469 1 87.69 184 ASP A O 1
ATOM 1448 N N . ASP A 1 185 ? 4.391 -29.859 -24.891 1 85.69 185 ASP A N 1
ATOM 1449 C CA . ASP A 1 185 ? 3.264 -30.75 -24.625 1 85.69 185 ASP A CA 1
ATOM 1450 C C . ASP A 1 185 ? 3.572 -32.156 -25.094 1 85.69 185 ASP A C 1
ATOM 1452 O O . ASP A 1 185 ? 3.209 -33.125 -24.422 1 85.69 185 ASP A O 1
ATOM 1456 N N . LEU A 1 186 ? 4.18 -32.219 -26.188 1 88.81 186 LEU A N 1
ATOM 1457 C CA . LEU A 1 186 ? 4.578 -33.531 -26.719 1 88.81 186 LEU A CA 1
ATOM 1458 C C . LEU A 1 186 ? 5.523 -34.25 -25.766 1 88.81 186 LEU A C 1
ATOM 1460 O O . LEU A 1 186 ? 5.305 -35.406 -25.438 1 88.81 186 LEU A O 1
ATOM 1464 N N . ILE A 1 187 ? 6.5 -33.5 -25.297 1 89.25 187 ILE A N 1
ATOM 1465 C CA . ILE A 1 187 ? 7.473 -34.062 -24.359 1 89.25 187 ILE A CA 1
ATOM 1466 C C . ILE A 1 187 ? 6.777 -34.469 -23.062 1 89.25 187 ILE A C 1
ATOM 1468 O O . ILE A 1 187 ? 7.043 -35.562 -22.516 1 89.25 187 ILE A O 1
ATOM 1472 N N . ARG A 1 188 ? 5.922 -33.688 -22.625 1 86.44 188 ARG A N 1
ATOM 1473 C CA . ARG A 1 188 ? 5.191 -33.938 -21.391 1 86.44 188 ARG A CA 1
ATOM 1474 C C . ARG A 1 188 ? 4.379 -35.219 -21.516 1 86.44 188 ARG A C 1
ATOM 1476 O O . ARG A 1 188 ? 4.453 -36.094 -20.641 1 86.44 188 ARG A O 1
ATOM 1483 N N . ILE A 1 189 ? 3.605 -35.375 -22.547 1 87.5 189 ILE A N 1
ATOM 1484 C CA . ILE A 1 189 ? 2.744 -36.531 -22.766 1 87.5 189 ILE A CA 1
ATOM 1485 C C . ILE A 1 189 ? 3.596 -37.812 -22.844 1 87.5 189 ILE A C 1
ATOM 1487 O O . ILE A 1 189 ? 3.277 -38.812 -22.219 1 87.5 189 ILE A O 1
ATOM 1491 N N . LEU A 1 190 ? 4.703 -37.719 -23.531 1 91.25 190 LEU A N 1
ATOM 1492 C CA . LEU A 1 190 ? 5.586 -38.875 -23.656 1 91.25 190 LEU A CA 1
ATOM 1493 C C . LEU A 1 190 ? 6.227 -39.219 -22.328 1 91.25 190 LEU A C 1
ATOM 1495 O O . LEU A 1 190 ? 6.395 -40.375 -22 1 91.25 190 LEU A O 1
ATOM 1499 N N . SER A 1 191 ? 6.527 -38.219 -21.547 1 88.38 191 SER A N 1
ATOM 1500 C CA . SER A 1 191 ? 7.094 -38.438 -20.219 1 88.38 191 SER A CA 1
ATOM 1501 C C . SER A 1 191 ? 6.105 -39.156 -19.312 1 88.38 191 SER A C 1
ATOM 1503 O O . SER A 1 191 ? 6.477 -40.062 -18.578 1 88.38 191 SER A O 1
ATOM 1505 N N . VAL A 1 192 ? 4.879 -38.75 -19.391 1 83.88 192 VAL A N 1
ATOM 1506 C CA . VAL A 1 192 ? 3.832 -39.344 -18.578 1 83.88 192 VAL A CA 1
ATOM 1507 C C . VAL A 1 192 ? 3.67 -40.844 -18.938 1 83.88 192 VAL A C 1
ATOM 1509 O O . VAL A 1 192 ? 3.648 -41.688 -18.062 1 83.88 192 VAL A O 1
ATOM 1512 N N . TYR A 1 193 ? 3.613 -41.125 -20.219 1 88.5 193 TYR A N 1
ATOM 1513 C CA . TYR A 1 193 ? 3.459 -42.5 -20.656 1 88.5 193 TYR A CA 1
ATOM 1514 C C . TYR A 1 193 ? 4.691 -43.312 -20.328 1 88.5 193 TYR A C 1
ATOM 1516 O O . TYR A 1 193 ? 4.598 -44.531 -20.109 1 88.5 193 TYR A O 1
ATOM 1524 N N . ASP A 1 194 ? 5.816 -42.594 -20.312 1 89.62 194 ASP A N 1
ATOM 1525 C CA . ASP A 1 194 ? 7.078 -43.25 -20 1 89.62 194 ASP A CA 1
ATOM 1526 C C . ASP A 1 194 ? 7.258 -43.438 -18.5 1 89.62 194 ASP A C 1
ATOM 1528 O O . ASP A 1 194 ? 8.234 -44.031 -18.047 1 89.62 194 ASP A O 1
ATOM 1532 N N . GLY A 1 195 ? 6.363 -42.906 -17.734 1 82 195 GLY A N 1
ATOM 1533 C CA . GLY A 1 195 ? 6.48 -42.969 -16.281 1 82 195 GLY A CA 1
ATOM 1534 C C . GLY A 1 195 ? 7.656 -42.156 -15.742 1 82 195 GLY A C 1
ATOM 1535 O O . GLY A 1 195 ? 8.242 -42.531 -14.719 1 82 195 GLY A O 1
ATOM 1536 N N . LYS A 1 196 ? 8.109 -41.25 -16.5 1 80.44 196 LYS A N 1
ATOM 1537 C CA . LYS A 1 196 ? 9.242 -40.406 -16.109 1 80.44 196 LYS A CA 1
ATOM 1538 C C . LYS A 1 196 ? 8.766 -39.031 -15.625 1 80.44 196 LYS A C 1
ATOM 1540 O O . LYS A 1 196 ? 7.664 -38.594 -15.953 1 80.44 196 LYS A O 1
ATOM 1545 N N . PRO A 1 197 ? 9.633 -38.375 -14.836 1 73.62 197 PRO A N 1
ATOM 1546 C CA . PRO A 1 197 ? 9.281 -37.031 -14.398 1 73.62 197 PRO A CA 1
ATOM 1547 C C . PRO A 1 197 ? 9.156 -36.062 -15.562 1 73.62 197 PRO A C 1
ATOM 1549 O O . PRO A 1 197 ? 9.891 -36.156 -16.547 1 73.62 197 PRO A O 1
ATOM 1552 N N . ILE A 1 198 ? 8.211 -35.188 -15.398 1 72.88 198 ILE A N 1
ATOM 1553 C CA . ILE A 1 198 ? 8.031 -34.125 -16.391 1 72.88 198 ILE A CA 1
ATOM 1554 C C . ILE A 1 198 ? 9.117 -33.094 -16.234 1 72.88 198 ILE A C 1
ATOM 1556 O O . ILE A 1 198 ? 9.406 -32.625 -15.117 1 72.88 198 ILE A O 1
ATOM 1560 N N . PRO A 1 199 ? 9.75 -32.75 -17.328 1 68.12 199 PRO A N 1
ATOM 1561 C CA . PRO A 1 199 ? 10.758 -31.703 -17.188 1 68.12 199 PRO A CA 1
ATOM 1562 C C . PRO A 1 199 ? 10.203 -30.438 -16.562 1 68.12 199 PRO A C 1
ATOM 1564 O O . PRO A 1 199 ? 9.039 -30.094 -16.797 1 68.12 199 PRO A O 1
ATOM 1567 N N . GLU A 1 200 ? 10.867 -29.938 -15.555 1 58.09 200 GLU A N 1
ATOM 1568 C CA . GLU A 1 200 ? 10.477 -28.844 -14.656 1 58.09 200 GLU A CA 1
ATOM 1569 C C . GLU A 1 200 ? 10.203 -27.562 -15.438 1 58.09 200 GLU A C 1
ATOM 1571 O O . GLU A 1 200 ? 9.453 -26.703 -14.977 1 58.09 200 GLU A O 1
ATOM 1576 N N . HIS A 1 201 ? 11 -27.266 -16.531 1 55.53 201 HIS A N 1
ATOM 1577 C CA . HIS A 1 201 ? 10.984 -25.891 -17.016 1 55.53 201 HIS A CA 1
ATOM 1578 C C . HIS A 1 201 ? 9.898 -25.688 -18.062 1 55.53 201 HIS A C 1
ATOM 1580 O O . HIS A 1 201 ? 9.82 -26.438 -19.047 1 55.53 201 HIS A O 1
ATOM 1586 N N . ARG A 1 202 ? 8.906 -24.797 -17.641 1 55.69 202 ARG A N 1
ATOM 1587 C CA . ARG A 1 202 ? 8.047 -24.25 -18.688 1 55.69 202 ARG A CA 1
ATOM 1588 C C . ARG A 1 202 ? 8.883 -23.609 -19.797 1 55.69 202 ARG A C 1
ATOM 1590 O O . ARG A 1 202 ? 9.961 -23.078 -19.547 1 55.69 202 ARG A O 1
ATOM 1597 N N . ASN A 1 203 ? 8.586 -23.875 -21.016 1 61.03 203 ASN A N 1
ATOM 1598 C CA . ASN A 1 203 ? 9.195 -23.406 -22.25 1 61.03 203 ASN A CA 1
ATOM 1599 C C . ASN A 1 203 ? 10.578 -24.016 -22.469 1 61.03 203 ASN A C 1
ATOM 1601 O O . ASN A 1 203 ? 11.508 -23.328 -22.891 1 61.03 203 ASN A O 1
ATOM 1605 N N . GLY A 1 204 ? 10.727 -25.234 -21.953 1 76.44 204 GLY A N 1
ATOM 1606 C CA . GLY A 1 204 ? 11.969 -25.969 -22.172 1 76.44 204 GLY A CA 1
ATOM 1607 C C . GLY A 1 204 ? 12.422 -25.969 -23.609 1 76.44 204 GLY A C 1
ATOM 1608 O O . GLY A 1 204 ? 13.586 -25.688 -23.906 1 76.44 204 GLY A O 1
ATOM 1609 N N . MET A 1 205 ? 11.531 -26.125 -24.406 1 84 205 MET A N 1
ATOM 1610 C CA . MET A 1 205 ? 11.867 -26.188 -25.812 1 84 205 MET A CA 1
ATOM 1611 C C . MET A 1 205 ? 12.203 -24.812 -26.375 1 84 205 MET A C 1
ATOM 1613 O O . MET A 1 205 ? 13.078 -24.688 -27.234 1 84 205 MET A O 1
ATOM 1617 N N . TYR A 1 206 ? 11.469 -23.828 -25.875 1 82.69 206 TYR A N 1
ATOM 1618 C CA . TYR A 1 206 ? 11.789 -22.469 -26.281 1 82.69 206 TYR A CA 1
ATOM 1619 C C . TYR A 1 206 ? 13.242 -22.125 -25.969 1 82.69 206 TYR A C 1
ATOM 1621 O O . TYR A 1 206 ? 13.977 -21.641 -26.828 1 82.69 206 TYR A O 1
ATOM 1629 N N . GLN A 1 207 ? 13.633 -22.391 -24.797 1 83 207 GLN A N 1
ATOM 1630 C CA . GLN A 1 207 ? 15 -22.125 -24.375 1 83 207 GLN A CA 1
ATOM 1631 C C . GLN A 1 207 ? 15.992 -22.969 -25.156 1 83 207 GLN A C 1
ATOM 1633 O O . GLN A 1 207 ? 17.047 -22.484 -25.562 1 83 207 GLN A O 1
ATOM 1638 N N . ALA A 1 208 ? 15.719 -24.172 -25.297 1 81.56 208 ALA A N 1
ATOM 1639 C CA . ALA A 1 208 ? 16.594 -25.094 -26.016 1 81.56 208 ALA A CA 1
ATOM 1640 C C . ALA A 1 208 ? 16.828 -24.609 -27.453 1 81.56 208 ALA A C 1
ATOM 1642 O O . ALA A 1 208 ? 17.922 -24.781 -28 1 81.56 208 ALA A O 1
ATOM 1643 N N . MET A 1 209 ? 15.844 -23.953 -27.938 1 84.25 209 MET A N 1
ATOM 1644 C CA . MET A 1 209 ? 15.922 -23.531 -29.328 1 84.25 209 MET A CA 1
ATOM 1645 C C . MET A 1 209 ? 16.531 -22.141 -29.438 1 84.25 209 MET A C 1
ATOM 1647 O O . MET A 1 209 ? 16.984 -21.734 -30.516 1 84.25 209 MET A O 1
ATOM 1651 N N . THR A 1 210 ? 16.469 -21.391 -28.312 1 80.31 210 THR A N 1
ATOM 1652 C CA . THR A 1 210 ? 16.953 -20.016 -28.375 1 80.31 210 THR A CA 1
ATOM 1653 C C . THR A 1 210 ? 18.375 -19.938 -27.812 1 80.31 210 THR A C 1
ATOM 1655 O O . THR A 1 210 ? 19.172 -19.094 -28.234 1 80.31 210 THR A O 1
ATOM 1658 N N . GLU A 1 211 ? 18.656 -20.438 -26.531 1 69.75 211 GLU A N 1
ATOM 1659 C CA . GLU A 1 211 ? 19.891 -20.266 -25.797 1 69.75 211 GLU A CA 1
ATOM 1660 C C . GLU A 1 211 ? 20.938 -21.297 -26.234 1 69.75 211 GLU A C 1
ATOM 1662 O O . GLU A 1 211 ? 22.125 -21.125 -26 1 69.75 211 GLU A O 1
ATOM 1667 N N . GLY A 1 212 ? 21.109 -21.969 -27.141 1 55.16 212 GLY A N 1
ATOM 1668 C CA . GLY A 1 212 ? 22.062 -23.016 -27.406 1 55.16 212 GLY A CA 1
ATOM 1669 C C . GLY A 1 212 ? 22.781 -22.875 -28.734 1 55.16 212 GLY A C 1
ATOM 1670 O O . GLY A 1 212 ? 22.469 -21.969 -29.5 1 55.16 212 GLY A O 1
ATOM 1671 N N . PRO A 1 213 ? 23.859 -23.75 -28.875 1 51.47 213 PRO A N 1
ATOM 1672 C CA . PRO A 1 213 ? 24.594 -23.797 -30.141 1 51.47 213 PRO A CA 1
ATOM 1673 C C . PRO A 1 213 ? 23.688 -23.891 -31.359 1 51.47 213 PRO A C 1
ATOM 1675 O O . PRO A 1 213 ? 24.156 -24.031 -32.469 1 51.47 213 PRO A O 1
ATOM 1678 N N . MET A 1 214 ? 22.547 -23.984 -31.125 1 51.06 214 MET A N 1
ATOM 1679 C CA . MET A 1 214 ? 21.609 -24.109 -32.219 1 51.06 214 MET A CA 1
ATOM 1680 C C . MET A 1 214 ? 21.828 -23.031 -33.281 1 51.06 214 MET A C 1
ATOM 1682 O O . MET A 1 214 ? 21.469 -23.203 -34.438 1 51.06 214 MET A O 1
ATOM 1686 N N . ARG A 1 215 ? 22.188 -21.906 -32.688 1 51.81 215 ARG A N 1
ATOM 1687 C CA . ARG A 1 215 ? 22.484 -20.938 -33.719 1 51.81 215 ARG A CA 1
ATOM 1688 C C . ARG A 1 215 ? 23.406 -21.547 -34.781 1 51.81 215 ARG A C 1
ATOM 1690 O O . ARG A 1 215 ? 23.266 -21.25 -35.969 1 51.81 215 ARG A O 1
ATOM 1697 N N . VAL A 1 216 ? 24.359 -22.484 -34.219 1 53.88 216 VAL A N 1
ATOM 1698 C CA . VAL A 1 216 ? 25.344 -22.891 -35.219 1 53.88 216 VAL A CA 1
ATOM 1699 C C . VAL A 1 216 ? 24.828 -24.078 -36 1 53.88 216 VAL A C 1
ATOM 1701 O O . VAL A 1 216 ? 25.078 -24.188 -37.219 1 53.88 216 VAL A O 1
ATOM 1704 N N . ARG A 1 217 ? 24.047 -25.031 -35.188 1 59.41 217 ARG A N 1
ATOM 1705 C CA . ARG A 1 217 ? 23.797 -26.281 -35.906 1 59.41 217 ARG A CA 1
ATOM 1706 C C . ARG A 1 217 ? 22.312 -26.469 -36.188 1 59.41 217 ARG A C 1
ATOM 1708 O O . ARG A 1 217 ? 21.906 -27.406 -36.875 1 59.41 217 ARG A O 1
ATOM 1715 N N . SER A 1 218 ? 21.406 -25.688 -35.719 1 81.06 218 SER A N 1
ATOM 1716 C CA . SER A 1 218 ? 19.984 -25.688 -36 1 81.06 218 SER A CA 1
ATOM 1717 C C . SER A 1 218 ? 19.344 -27.031 -35.625 1 81.06 218 SER A C 1
ATOM 1719 O O . SER A 1 218 ? 18.5 -27.531 -36.375 1 81.06 218 SER A O 1
ATOM 1721 N N . GLU A 1 219 ? 19.953 -27.797 -34.562 1 88.94 219 GLU A N 1
ATOM 1722 C CA . GLU A 1 219 ? 19.406 -29.094 -34.125 1 88.94 219 GLU A CA 1
ATOM 1723 C C . GLU A 1 219 ? 19.172 -29.109 -32.625 1 88.94 219 GLU A C 1
ATOM 1725 O O . GLU A 1 219 ? 19.859 -28.406 -31.859 1 88.94 219 GLU A O 1
ATOM 1730 N N . VAL A 1 220 ? 18.172 -29.875 -32.156 1 90 220 VAL A N 1
ATOM 1731 C CA . VAL A 1 220 ? 17.844 -30.062 -30.766 1 90 220 VAL A CA 1
ATOM 1732 C C . VAL A 1 220 ? 17.656 -31.547 -30.453 1 90 220 VAL A C 1
ATOM 1734 O O . VAL A 1 220 ? 16.953 -32.25 -31.188 1 90 220 VAL A O 1
ATOM 1737 N N . GLU A 1 221 ? 18.359 -32.031 -29.422 1 90.94 221 GLU A N 1
ATOM 1738 C CA . GLU A 1 221 ? 18.203 -33.406 -28.938 1 90.94 221 GLU A CA 1
ATOM 1739 C C . GLU A 1 221 ? 17.406 -33.469 -27.641 1 90.94 221 GLU A C 1
ATOM 1741 O O . GLU A 1 221 ? 17.719 -32.75 -26.688 1 90.94 221 GLU A O 1
ATOM 1746 N N . THR A 1 222 ? 16.344 -34.281 -27.641 1 91.62 222 THR A N 1
ATOM 1747 C CA . THR A 1 222 ? 15.578 -34.5 -26.422 1 91.62 222 THR A CA 1
ATOM 1748 C C . THR A 1 222 ? 15.625 -35.969 -26.016 1 91.62 222 THR A C 1
ATOM 1750 O O . THR A 1 222 ? 16.266 -36.781 -26.688 1 91.62 222 THR A O 1
ATOM 1753 N N . GLU A 1 223 ? 15.023 -36.312 -24.922 1 91.75 223 GLU A N 1
ATOM 1754 C CA . GLU A 1 223 ? 14.945 -37.688 -24.469 1 91.75 223 GLU A CA 1
ATOM 1755 C C . GLU A 1 223 ? 14.156 -38.562 -25.453 1 91.75 223 GLU A C 1
ATOM 1757 O O . GLU A 1 223 ? 14.43 -39.75 -25.594 1 91.75 223 GLU A O 1
ATOM 1762 N N . TYR A 1 224 ? 13.289 -37.875 -26.219 1 95.75 224 TYR A N 1
ATOM 1763 C CA . TYR A 1 224 ? 12.328 -38.688 -26.969 1 95.75 224 TYR A CA 1
ATOM 1764 C C . TYR A 1 224 ? 12.508 -38.5 -28.469 1 95.75 224 TYR A C 1
ATOM 1766 O O . TYR A 1 224 ? 12.07 -39.312 -29.266 1 95.75 224 TYR A O 1
ATOM 1774 N N . PHE A 1 225 ? 13.117 -37.406 -28.844 1 96 225 PHE A N 1
ATOM 1775 C CA . PHE A 1 225 ? 13.242 -37.188 -30.281 1 96 225 PHE A CA 1
ATOM 1776 C C . PHE A 1 225 ? 14.398 -36.25 -30.594 1 96 225 PHE A C 1
ATOM 1778 O O . PHE A 1 225 ? 14.891 -35.531 -29.703 1 96 225 PHE A O 1
ATOM 1785 N N . HIS A 1 226 ? 14.891 -36.344 -31.797 1 95.38 226 HIS A N 1
ATOM 1786 C CA . HIS A 1 226 ? 15.82 -35.438 -32.438 1 95.38 226 HIS A CA 1
ATOM 1787 C C . HIS A 1 226 ? 15.094 -34.469 -33.375 1 95.38 226 HIS A C 1
ATOM 1789 O O . HIS A 1 226 ? 14.227 -34.906 -34.125 1 95.38 226 HIS A O 1
ATOM 1795 N N . MET A 1 227 ? 15.383 -33.188 -33.25 1 93.81 227 MET A N 1
ATOM 1796 C CA . MET A 1 227 ? 14.742 -32.188 -34.125 1 93.81 227 MET A CA 1
ATOM 1797 C C . MET A 1 227 ? 15.781 -31.375 -34.875 1 93.81 227 MET A C 1
ATOM 1799 O O . MET A 1 227 ? 16.719 -30.859 -34.25 1 93.81 227 MET A O 1
ATOM 1803 N N . LYS A 1 228 ? 15.68 -31.312 -36.156 1 92.12 228 LYS A N 1
ATOM 1804 C CA . LYS A 1 228 ? 16.469 -30.406 -37 1 92.12 228 LYS A CA 1
ATOM 1805 C C . LYS A 1 228 ? 15.609 -29.25 -37.5 1 92.12 228 LYS A C 1
ATOM 1807 O O . LYS A 1 228 ? 14.492 -29.469 -38 1 92.12 228 LYS A O 1
ATOM 1812 N N . ILE A 1 229 ? 16.125 -28.062 -37.344 1 90.38 229 ILE A N 1
ATOM 1813 C CA . ILE A 1 229 ? 15.383 -26.875 -37.75 1 90.38 229 ILE A CA 1
ATOM 1814 C C . ILE A 1 229 ? 15.953 -26.344 -39.062 1 90.38 229 ILE A C 1
ATOM 1816 O O . ILE A 1 229 ? 17.172 -26.172 -39.219 1 90.38 229 ILE A O 1
ATOM 1820 N N . TYR A 1 230 ? 15.203 -26.078 -39.969 1 87.06 230 TYR A N 1
ATOM 1821 C CA . TYR A 1 230 ? 15.641 -25.641 -41.281 1 87.06 230 TYR A CA 1
ATOM 1822 C C . TYR A 1 230 ? 15.352 -24.156 -41.469 1 87.06 230 TYR A C 1
ATOM 1824 O O . TYR A 1 230 ? 14.586 -23.562 -40.719 1 87.06 230 TYR A O 1
ATOM 1832 N N . LYS A 1 231 ? 15.922 -23.609 -42.469 1 81.69 231 LYS A N 1
ATOM 1833 C CA . LYS A 1 231 ? 15.898 -22.172 -42.719 1 81.69 231 LYS A CA 1
ATOM 1834 C C . LYS A 1 231 ? 14.477 -21.672 -42.938 1 81.69 231 LYS A C 1
ATOM 1836 O O . LYS A 1 231 ? 14.148 -20.531 -42.594 1 81.69 231 LYS A O 1
ATOM 1841 N N . LYS A 1 232 ? 13.625 -22.594 -43.469 1 81.38 232 LYS A N 1
ATOM 1842 C CA . LYS A 1 232 ? 12.242 -22.203 -43.719 1 81.38 232 LYS A CA 1
ATOM 1843 C C . LYS A 1 232 ? 11.438 -22.078 -42.438 1 81.38 232 LYS A C 1
ATOM 1845 O O . LYS A 1 232 ? 10.266 -21.703 -42.469 1 81.38 232 LYS A O 1
ATOM 1850 N N . GLY A 1 233 ? 12.07 -22.469 -41.375 1 86.06 233 GLY A N 1
ATOM 1851 C CA . GLY A 1 233 ? 11.398 -22.359 -40.094 1 86.06 233 GLY A CA 1
ATOM 1852 C C . GLY A 1 233 ? 10.68 -23.625 -39.688 1 86.06 233 GLY A C 1
ATOM 1853 O O . GLY A 1 233 ? 9.875 -23.625 -38.75 1 86.06 233 GLY A O 1
ATOM 1854 N N . THR A 1 234 ? 10.945 -24.719 -40.469 1 88.06 234 THR A N 1
ATOM 1855 C CA . THR A 1 234 ? 10.336 -26.016 -40.156 1 88.06 234 THR A CA 1
ATOM 1856 C C . THR A 1 234 ? 11.273 -26.859 -39.281 1 88.06 234 THR A C 1
ATOM 1858 O O 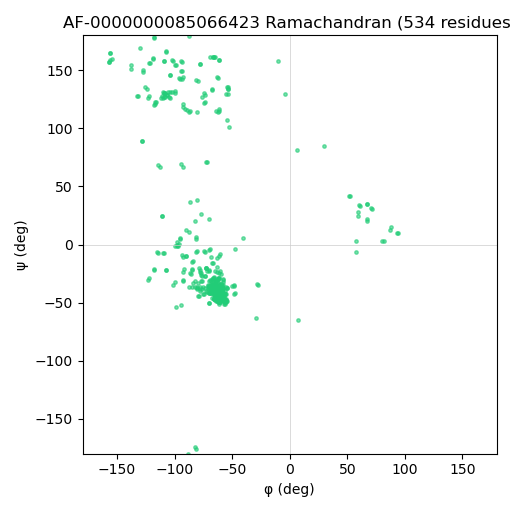. THR A 1 234 ? 12.492 -26.688 -39.344 1 88.06 234 THR A O 1
ATOM 1861 N N . GLY A 1 235 ? 10.68 -27.641 -38.5 1 90.44 235 GLY A N 1
ATOM 1862 C CA . GLY A 1 235 ? 11.422 -28.594 -37.719 1 90.44 235 GLY A CA 1
ATOM 1863 C C . GLY A 1 235 ? 11.086 -30.047 -38.062 1 90.44 235 GLY A C 1
ATOM 1864 O O . GLY A 1 235 ? 9.914 -30.422 -38.094 1 90.44 235 GLY A O 1
ATOM 1865 N N . HIS A 1 236 ? 12.125 -30.797 -38.438 1 91.75 236 HIS A N 1
ATOM 1866 C CA . HIS A 1 236 ? 11.977 -32.219 -38.688 1 91.75 236 HIS A CA 1
ATOM 1867 C C . HIS A 1 236 ? 12.281 -33.031 -37.438 1 91.75 236 HIS A C 1
ATOM 1869 O O . HIS A 1 236 ? 13.406 -33 -36.906 1 91.75 236 HIS A O 1
ATOM 1875 N N . ILE A 1 237 ? 11.266 -33.75 -37 1 94.5 237 ILE A N 1
ATOM 1876 C CA . ILE A 1 237 ? 11.414 -34.531 -35.781 1 94.5 237 ILE A CA 1
ATOM 1877 C C . ILE A 1 237 ? 11.516 -36 -36.125 1 94.5 237 ILE A C 1
ATOM 1879 O O . ILE A 1 237 ? 10.711 -36.531 -36.875 1 94.5 237 ILE A O 1
ATOM 1883 N N . VAL A 1 238 ? 12.547 -36.625 -35.594 1 96 238 VAL A N 1
ATOM 1884 C CA . VAL A 1 238 ? 12.695 -38.062 -35.656 1 96 238 VAL A CA 1
ATOM 1885 C C . VAL A 1 238 ? 12.688 -38.625 -34.25 1 96 238 VAL A C 1
ATOM 1887 O O . VAL A 1 238 ? 13.578 -38.312 -33.438 1 96 238 VAL A O 1
ATOM 1890 N N . PHE A 1 239 ? 11.688 -39.5 -34.031 1 97.25 239 PHE A N 1
ATOM 1891 C CA . PHE A 1 239 ? 11.547 -40.062 -32.688 1 97.25 239 PHE A CA 1
ATOM 1892 C C . PHE A 1 239 ? 12.539 -41.188 -32.469 1 97.25 239 PHE A C 1
ATOM 1894 O O . PHE A 1 239 ? 12.789 -42 -33.344 1 97.25 239 PHE A O 1
ATOM 1901 N N . HIS A 1 240 ? 13.047 -41.188 -31.297 1 97.5 240 HIS A N 1
ATOM 1902 C CA . HIS A 1 240 ? 13.914 -42.281 -30.906 1 97.5 240 HIS A CA 1
ATOM 1903 C C . HIS A 1 240 ? 13.133 -43.594 -30.828 1 97.5 240 HIS A C 1
ATOM 1905 O O . HIS A 1 240 ? 11.914 -43.594 -30.641 1 97.5 240 HIS A O 1
ATOM 1911 N N . ASP A 1 241 ? 13.828 -44.688 -30.859 1 96.44 241 ASP A N 1
ATOM 1912 C CA . ASP A 1 241 ? 13.195 -46 -30.812 1 96.44 241 ASP A CA 1
ATOM 1913 C C . ASP A 1 241 ? 12.422 -46.219 -29.516 1 96.44 241 ASP A C 1
ATOM 1915 O O . ASP A 1 241 ? 11.336 -46.781 -29.516 1 96.44 241 ASP A O 1
ATOM 1919 N N . LYS A 1 242 ? 12.914 -45.656 -28.484 1 95 242 LYS A N 1
ATOM 1920 C CA . LYS A 1 242 ? 12.281 -45.875 -27.188 1 95 242 LYS A CA 1
ATOM 1921 C C . LYS A 1 242 ? 10.953 -45.125 -27.094 1 95 242 LYS A C 1
ATOM 1923 O O . LYS A 1 242 ? 10.133 -45.406 -26.219 1 95 242 LYS A O 1
ATOM 1928 N N . ALA A 1 243 ? 10.781 -44.094 -27.953 1 96.88 243 ALA A N 1
ATOM 1929 C CA . ALA A 1 243 ? 9.57 -43.281 -27.922 1 96.88 243 ALA A CA 1
ATOM 1930 C C . ALA A 1 243 ? 8.453 -43.938 -28.734 1 96.88 243 ALA A C 1
ATOM 1932 O O . ALA A 1 243 ? 7.281 -43.562 -28.594 1 96.88 243 ALA A O 1
ATOM 1933 N N . LEU A 1 244 ? 8.742 -44.906 -29.547 1 96.31 244 LEU A N 1
ATOM 1934 C CA . LEU A 1 244 ? 7.797 -45.438 -30.516 1 96.31 244 LEU A CA 1
ATOM 1935 C C . LEU A 1 244 ? 6.629 -46.125 -29.812 1 96.31 244 LEU A C 1
ATOM 1937 O O . LEU A 1 244 ? 5.469 -45.906 -30.156 1 96.31 244 LEU A O 1
ATOM 1941 N N . PRO A 1 245 ? 6.93 -46.938 -28.75 1 96.38 245 PRO A N 1
ATOM 1942 C CA . PRO A 1 245 ? 5.789 -47.5 -28.031 1 96.38 245 PRO A CA 1
ATOM 1943 C C . PRO A 1 245 ? 4.895 -46.469 -27.391 1 96.38 245 PRO A C 1
ATOM 1945 O O . PRO A 1 245 ? 3.684 -46.656 -27.266 1 96.38 245 PRO A O 1
ATOM 1948 N N . LEU A 1 246 ? 5.492 -45.406 -26.984 1 96.25 246 LEU A N 1
ATOM 1949 C CA . LEU A 1 246 ? 4.73 -44.312 -26.391 1 96.25 246 LEU A CA 1
ATOM 1950 C C . LEU A 1 246 ? 3.848 -43.625 -27.422 1 96.25 246 LEU A C 1
ATOM 1952 O O . LEU A 1 246 ? 2.699 -43.281 -27.141 1 96.25 246 LEU A O 1
ATOM 1956 N N . LEU A 1 247 ? 4.379 -43.438 -28.625 1 95.06 247 LEU A N 1
ATOM 1957 C CA . LEU A 1 247 ? 3.6 -42.875 -29.719 1 95.06 247 LEU A CA 1
ATOM 1958 C C . LEU A 1 247 ? 2.42 -43.781 -30.062 1 95.06 247 LEU A C 1
ATOM 1960 O O . LEU A 1 247 ? 1.331 -43.281 -30.375 1 95.06 247 LEU A O 1
ATOM 1964 N N . ASP A 1 248 ? 2.691 -45.062 -29.953 1 94.94 248 ASP A N 1
ATOM 1965 C CA . ASP A 1 248 ? 1.615 -46.031 -30.219 1 94.94 248 ASP A CA 1
ATOM 1966 C C . ASP A 1 248 ? 0.455 -45.812 -29.25 1 94.94 248 ASP A C 1
ATOM 1968 O O . ASP A 1 248 ? -0.71 -45.938 -29.625 1 94.94 248 ASP A O 1
ATOM 1972 N N . GLN A 1 249 ? 0.798 -45.562 -28.047 1 94.25 249 GLN A N 1
ATOM 1973 C CA . GLN A 1 249 ? -0.231 -45.281 -27.047 1 94.25 249 GLN A CA 1
ATOM 1974 C C . GLN A 1 249 ? -1.016 -44.031 -27.406 1 94.25 249 GLN A C 1
ATOM 1976 O O . GLN A 1 249 ? -2.244 -44 -27.297 1 94.25 249 GLN A O 1
ATOM 1981 N N . CYS A 1 250 ? -0.316 -43 -27.844 1 94.19 250 CYS A N 1
ATOM 1982 C CA . CYS A 1 250 ? -0.977 -41.781 -28.297 1 94.19 250 CYS A CA 1
ATOM 1983 C C . CYS A 1 250 ? -1.906 -42.094 -29.469 1 94.19 250 CYS A C 1
ATOM 1985 O O . CYS A 1 250 ? -3.053 -41.625 -29.484 1 94.19 250 CYS A O 1
ATOM 1987 N N . ASN A 1 251 ? -1.389 -42.844 -30.359 1 92.19 251 ASN A N 1
ATOM 1988 C CA . ASN A 1 251 ? -2.129 -43.125 -31.578 1 92.19 251 ASN A CA 1
ATOM 1989 C C . ASN A 1 251 ? -3.377 -43.969 -31.297 1 92.19 251 ASN A C 1
ATOM 1991 O O . ASN A 1 251 ? -4.379 -43.844 -32 1 92.19 251 ASN A O 1
ATOM 1995 N N . ARG A 1 252 ? -3.289 -44.781 -30.266 1 93.38 252 ARG A N 1
ATOM 1996 C CA . ARG A 1 252 ? -4.484 -45.5 -29.859 1 93.38 252 ARG A CA 1
ATOM 1997 C C . ARG A 1 252 ? -5.582 -44.562 -29.406 1 93.38 252 ARG A C 1
ATOM 1999 O O . ARG A 1 252 ? -6.758 -44.75 -29.703 1 93.38 252 ARG A O 1
ATOM 2006 N N . VAL A 1 253 ? -5.18 -43.562 -28.672 1 92.62 253 VAL A N 1
ATOM 2007 C CA . VAL A 1 253 ? -6.125 -42.562 -28.203 1 92.62 253 VAL A CA 1
ATOM 2008 C C . VAL A 1 253 ? -6.691 -41.812 -29.406 1 92.62 253 VAL A C 1
ATOM 2010 O O . VAL A 1 253 ? -7.902 -41.562 -29.484 1 92.62 253 VAL A O 1
ATOM 2013 N N . ILE A 1 254 ? -5.848 -41.438 -30.344 1 90.19 254 ILE A N 1
ATOM 2014 C CA . ILE A 1 254 ? -6.246 -40.719 -31.547 1 90.19 254 ILE A CA 1
ATOM 2015 C C . ILE A 1 254 ? -7.234 -41.531 -32.375 1 90.19 254 ILE A C 1
ATOM 2017 O O . ILE A 1 254 ? -8.273 -41.031 -32.812 1 90.19 254 ILE A O 1
ATOM 2021 N N . ALA A 1 255 ? -6.957 -42.812 -32.469 1 89.69 255 ALA A N 1
ATOM 2022 C CA . ALA A 1 255 ? -7.801 -43.719 -33.25 1 89.69 255 ALA A CA 1
ATOM 2023 C C . ALA A 1 255 ? -9.188 -43.844 -32.625 1 89.69 255 ALA A C 1
ATOM 2025 O O . ALA A 1 255 ? -10.195 -43.906 -33.344 1 89.69 255 ALA A O 1
ATOM 2026 N N . ARG A 1 256 ? -9.195 -43.875 -31.375 1 89.81 256 ARG A N 1
ATOM 2027 C CA . ARG A 1 256 ? -10.477 -43.969 -30.672 1 89.81 256 ARG A CA 1
ATOM 2028 C C . ARG A 1 256 ? -11.297 -42.688 -30.828 1 89.81 256 ARG A C 1
ATOM 2030 O O . ARG A 1 256 ? -12.523 -42.75 -30.906 1 89.81 256 ARG A O 1
ATOM 2037 N N . HIS A 1 257 ? -10.625 -41.656 -30.938 1 86.94 257 HIS A N 1
ATOM 2038 C CA . HIS A 1 257 ? -11.297 -40.375 -31.047 1 86.94 257 HIS A CA 1
ATOM 2039 C C . HIS A 1 257 ? -11.781 -40.125 -32.469 1 86.94 257 HIS A C 1
ATOM 2041 O O . HIS A 1 257 ? -12.805 -39.469 -32.688 1 86.94 257 HIS A O 1
ATOM 2047 N N . TYR A 1 258 ? -10.922 -40.562 -33.406 1 84.69 258 TYR A N 1
ATOM 2048 C CA . TYR A 1 258 ? -11.281 -40.406 -34.812 1 84.69 258 TYR A CA 1
ATOM 2049 C C . TYR A 1 258 ? -11.516 -41.781 -35.469 1 84.69 258 TYR A C 1
ATOM 2051 O O . TYR A 1 258 ? -10.797 -42.156 -36.375 1 84.69 258 TYR A O 1
ATOM 2059 N N . PRO A 1 259 ? -12.508 -42.531 -35.125 1 76.69 259 PRO A N 1
ATOM 2060 C CA . PRO A 1 259 ? -12.719 -43.875 -35.656 1 76.69 259 PRO A CA 1
ATOM 2061 C C . PRO A 1 259 ? -12.984 -43.906 -37.156 1 76.69 259 PRO A C 1
ATOM 2063 O O . PRO A 1 259 ? -12.609 -44.875 -37.812 1 76.69 259 PRO A O 1
ATOM 2066 N N . HIS A 1 260 ? -13.578 -42.938 -37.688 1 69.19 260 HIS A N 1
ATOM 2067 C CA . HIS A 1 260 ? -13.984 -42.938 -39.062 1 69.19 260 HIS A CA 1
ATOM 2068 C C . HIS A 1 260 ? -12.852 -42.5 -39.969 1 69.19 260 HIS A C 1
ATOM 2070 O O . HIS A 1 260 ? -12.891 -42.719 -41.188 1 69.19 260 HIS A O 1
ATOM 2076 N N . ALA A 1 261 ? -11.906 -41.844 -39.531 1 62.09 261 ALA A N 1
ATOM 2077 C CA . ALA A 1 261 ? -10.781 -41.438 -40.375 1 62.09 261 ALA A CA 1
ATOM 2078 C C . ALA A 1 261 ? -9.977 -42.656 -40.844 1 62.09 261 ALA A C 1
ATOM 2080 O O . ALA A 1 261 ? -9.5 -42.719 -41.969 1 62.09 261 ALA A O 1
ATOM 2081 N N . LEU A 1 262 ? -9.828 -43.656 -40.031 1 55.03 262 LEU A N 1
ATOM 2082 C CA . LEU A 1 262 ? -9.141 -44.906 -40.375 1 55.03 262 LEU A CA 1
ATOM 2083 C C . LEU A 1 262 ? -9.945 -45.719 -41.375 1 55.03 262 LEU A C 1
ATOM 2085 O O . LEU A 1 262 ? -9.367 -46.344 -42.25 1 55.03 262 LEU A O 1
ATOM 2089 N N . ALA A 1 263 ? -11.258 -45.781 -41.188 1 53.19 263 ALA A N 1
ATOM 2090 C CA . ALA A 1 263 ? -12.102 -46.5 -42.156 1 53.19 263 ALA A CA 1
ATOM 2091 C C . ALA A 1 263 ? -11.969 -45.906 -43.562 1 53.19 263 ALA A C 1
ATOM 2093 O O . ALA A 1 263 ? -11.961 -46.656 -44.531 1 53.19 263 ALA A O 1
ATOM 2094 N N . ALA A 1 264 ? -11.883 -44.719 -43.625 1 51.38 264 ALA A N 1
ATOM 2095 C CA . ALA A 1 264 ? -11.82 -44.094 -44.938 1 51.38 264 ALA A CA 1
ATOM 2096 C C . ALA A 1 264 ? -10.492 -44.375 -45.625 1 51.38 264 ALA A C 1
ATOM 2098 O O . ALA A 1 264 ? -10.438 -44.5 -46.844 1 51.38 264 ALA A O 1
ATOM 2099 N N . MET A 1 265 ? -9.547 -44.5 -44.875 1 49.34 265 MET A N 1
ATOM 2100 C CA . MET A 1 265 ? -8.25 -44.781 -45.5 1 49.34 265 MET A CA 1
ATOM 2101 C C . MET A 1 265 ? -8.141 -46.25 -45.906 1 49.34 265 MET A C 1
ATOM 2103 O O . MET A 1 265 ? -7.359 -46.594 -46.781 1 49.34 265 MET A O 1
ATOM 2107 N N . ASP A 1 266 ? -8.633 -47.156 -45.062 1 48.34 266 ASP A N 1
ATOM 2108 C CA . ASP A 1 266 ? -8.547 -48.594 -45.406 1 48.34 266 ASP A CA 1
ATOM 2109 C C . ASP A 1 266 ? -9.484 -48.938 -46.562 1 48.34 266 ASP A C 1
ATOM 2111 O O . ASP A 1 266 ? -9.484 -50.062 -47.062 1 48.34 266 ASP A O 1
ATOM 2115 N N . GLY A 1 267 ? -9.898 -48.188 -47.344 1 46.28 267 GLY A N 1
ATOM 2116 C CA . GLY A 1 267 ? -10.711 -48.5 -48.5 1 46.28 267 GLY A CA 1
ATOM 2117 C C . GLY A 1 267 ? -12 -49.219 -48.156 1 46.28 267 GLY A C 1
ATOM 2118 O O . GLY A 1 267 ? -12.695 -49.75 -49.031 1 46.28 267 GLY A O 1
ATOM 2119 N N . ARG A 1 268 ? -12.242 -49.594 -47.062 1 40.84 268 ARG A N 1
ATOM 2120 C CA . ARG A 1 268 ? -13.367 -50.5 -46.844 1 40.84 268 ARG A CA 1
ATOM 2121 C C . ARG A 1 268 ? -14.688 -49.719 -46.812 1 40.84 268 ARG A C 1
ATOM 2123 O O . ARG A 1 268 ? -15.211 -49.438 -45.719 1 40.84 268 ARG A O 1
ATOM 2130 N N . ASP A 1 269 ? -15.023 -48.719 -47.531 1 34.69 269 ASP A N 1
ATOM 2131 C CA . ASP A 1 269 ? -16.453 -48.562 -47.781 1 34.69 269 ASP A CA 1
ATOM 2132 C C . ASP A 1 269 ? -17.047 -49.812 -48.438 1 34.69 269 ASP A C 1
ATOM 2134 O O . ASP A 1 269 ? -16.422 -50.406 -49.312 1 34.69 269 ASP A O 1
ATOM 2138 N N . MET B 1 1 ? -1.193 33.844 26.359 1 42.09 1 MET B N 1
ATOM 2139 C CA . MET B 1 1 ? -1.393 32.438 26.625 1 42.09 1 MET B CA 1
ATOM 2140 C C . MET B 1 1 ? -0.056 31.703 26.75 1 42.09 1 MET B C 1
ATOM 2142 O O . MET B 1 1 ? 0.812 31.844 25.875 1 42.09 1 MET B O 1
ATOM 2146 N N . ASN B 1 2 ? 0.439 31.359 27.906 1 45.16 2 ASN B N 1
ATOM 2147 C CA . ASN B 1 2 ? 1.725 30.797 28.297 1 45.16 2 ASN B CA 1
ATOM 2148 C C . ASN B 1 2 ? 1.945 29.422 27.672 1 45.16 2 ASN B C 1
ATOM 2150 O O . ASN B 1 2 ? 1.011 28.625 27.562 1 45.16 2 ASN B O 1
ATOM 2154 N N . ALA B 1 3 ? 2.967 29.406 26.781 1 52.12 3 ALA B N 1
ATOM 2155 C CA . ALA B 1 3 ? 3.426 28.125 26.25 1 52.12 3 ALA B CA 1
ATOM 2156 C C . ALA B 1 3 ? 3.164 27 27.234 1 52.12 3 ALA B C 1
ATOM 2158 O O . ALA B 1 3 ? 2.838 25.875 26.828 1 52.12 3 ALA B O 1
ATOM 2159 N N . ASP B 1 4 ? 3.291 27.375 28.438 1 53.47 4 ASP B N 1
ATOM 2160 C CA . ASP B 1 4 ? 3.154 26.375 29.516 1 53.47 4 ASP B CA 1
ATOM 2161 C C . ASP B 1 4 ? 1.752 25.781 29.531 1 53.47 4 ASP B C 1
ATOM 2163 O O . ASP B 1 4 ? 1.582 24.594 29.828 1 53.47 4 ASP B O 1
ATOM 2167 N N . LEU B 1 5 ? 0.765 26.609 29.312 1 51.16 5 LEU B N 1
ATOM 2168 C CA . LEU B 1 5 ? -0.619 26.156 29.438 1 51.16 5 LEU B CA 1
ATOM 2169 C C . LEU B 1 5 ? -0.987 25.203 28.312 1 51.16 5 LEU B C 1
ATOM 2171 O O . LEU B 1 5 ? -1.682 24.219 28.531 1 51.16 5 LEU B O 1
ATOM 2175 N N . ILE B 1 6 ? -0.723 25.562 27.078 1 52.88 6 ILE B N 1
ATOM 2176 C CA . ILE B 1 6 ? -1.064 24.719 25.938 1 52.88 6 ILE B CA 1
ATOM 2177 C C . ILE B 1 6 ? -0.452 23.328 26.125 1 52.88 6 ILE B C 1
ATOM 2179 O O . ILE B 1 6 ? -1.084 22.312 25.812 1 52.88 6 ILE B O 1
ATOM 2183 N N . LEU B 1 7 ? 0.779 23.328 26.703 1 58.12 7 LEU B N 1
ATOM 2184 C CA . LEU B 1 7 ? 1.559 22.094 26.828 1 58.12 7 LEU B CA 1
ATOM 2185 C C . LEU B 1 7 ? 0.969 21.188 27.906 1 58.12 7 LEU B C 1
ATOM 2187 O O . LEU B 1 7 ? 1.264 20 27.938 1 58.12 7 LEU B O 1
ATOM 2191 N N . THR B 1 8 ? 0.184 21.766 28.797 1 58.66 8 THR B N 1
ATOM 2192 C CA . THR B 1 8 ? -0.068 21 30 1 58.66 8 THR B CA 1
ATOM 2193 C C . THR B 1 8 ? -1.177 19.969 29.781 1 58.66 8 THR B C 1
ATOM 2195 O O . THR B 1 8 ? -1.141 18.875 30.344 1 58.66 8 THR B O 1
ATOM 2198 N N . THR B 1 9 ? -2.297 20.109 29.016 1 59.84 9 THR B N 1
ATOM 2199 C CA . THR B 1 9 ? -3.375 19.156 29.25 1 59.84 9 THR B CA 1
ATOM 2200 C C . THR B 1 9 ? -3.35 18.047 28.203 1 59.84 9 THR B C 1
ATOM 2202 O O . THR B 1 9 ? -3.529 16.875 28.531 1 59.84 9 THR B O 1
ATOM 2205 N N . SER B 1 10 ? -2.922 18.359 26.969 1 81.06 10 SER B N 1
ATOM 2206 C CA . SER B 1 10 ? -3.18 17.328 25.969 1 81.06 10 SER B CA 1
ATOM 2207 C C . SER B 1 10 ? -1.884 16.656 25.516 1 81.06 10 SER B C 1
ATOM 2209 O O . SER B 1 10 ? -1.897 15.516 25.062 1 81.06 10 SER B O 1
ATOM 2211 N N . VAL B 1 11 ? -0.765 17.312 26.047 1 90.69 11 VAL B N 1
ATOM 2212 C CA . VAL B 1 11 ? 0.502 16.859 25.484 1 90.69 11 VAL B CA 1
ATOM 2213 C C . VAL B 1 11 ? 0.919 15.539 26.125 1 90.69 11 VAL B C 1
ATOM 2215 O O . VAL B 1 11 ? 1.262 14.586 25.422 1 90.69 11 VAL B O 1
ATOM 2218 N N . PRO B 1 12 ? 0.823 15.367 27.453 1 91.19 12 PRO B N 1
ATOM 2219 C CA . PRO B 1 12 ? 1.192 14.078 28.047 1 91.19 12 PRO B CA 1
ATOM 2220 C C . PRO B 1 12 ? 0.362 12.922 27.516 1 91.19 12 PRO B C 1
ATOM 2222 O O . PRO B 1 12 ? 0.892 11.828 27.281 1 91.19 12 PRO B O 1
ATOM 2225 N N . ALA B 1 13 ? -0.927 13.211 27.312 1 92.5 13 ALA B N 1
ATOM 2226 C CA . ALA B 1 13 ? -1.805 12.172 26.781 1 92.5 13 ALA B CA 1
ATOM 2227 C C . ALA B 1 13 ? -1.397 11.805 25.344 1 92.5 13 ALA B C 1
ATOM 2229 O O . ALA B 1 13 ? -1.434 10.633 24.969 1 92.5 13 ALA B O 1
ATOM 2230 N N . MET B 1 14 ? -1.038 12.766 24.562 1 95.81 14 MET B N 1
ATOM 2231 C CA . MET B 1 14 ? -0.594 12.523 23.203 1 95.81 14 MET B CA 1
ATOM 2232 C C . MET B 1 14 ? 0.708 11.727 23.172 1 95.81 14 MET B C 1
ATOM 2234 O O . MET B 1 14 ? 0.885 10.836 22.344 1 95.81 14 MET B O 1
ATOM 2238 N N . ILE B 1 15 ? 1.59 12.086 24.109 1 96.62 15 ILE B N 1
ATOM 2239 C CA . ILE B 1 15 ? 2.869 11.391 24.188 1 96.62 15 ILE B CA 1
ATOM 2240 C C . ILE B 1 15 ? 2.643 9.938 24.578 1 96.62 15 ILE B C 1
ATOM 2242 O O . ILE B 1 15 ? 3.273 9.031 24.031 1 96.62 15 ILE B O 1
ATOM 2246 N N . GLU B 1 16 ? 1.76 9.695 25.531 1 96.69 16 GLU B N 1
ATOM 2247 C CA . GLU B 1 16 ? 1.419 8.336 25.938 1 96.69 16 GLU B CA 1
ATOM 2248 C C . GLU B 1 16 ? 0.797 7.559 24.781 1 96.69 16 GLU B C 1
ATOM 2250 O O . GLU B 1 16 ? 1.124 6.391 24.562 1 96.69 16 GLU B O 1
ATOM 2255 N N . ALA B 1 17 ? -0.107 8.219 24.109 1 97.62 17 ALA B N 1
ATOM 2256 C CA . ALA B 1 17 ? -0.72 7.594 22.938 1 97.62 17 ALA B CA 1
ATOM 2257 C C . ALA B 1 17 ? 0.336 7.211 21.891 1 97.62 17 ALA B C 1
ATOM 2259 O O . ALA B 1 17 ? 0.277 6.129 21.312 1 97.62 17 ALA B O 1
ATOM 2260 N N . ARG B 1 18 ? 1.268 8.117 21.656 1 98.12 18 ARG B N 1
ATOM 2261 C CA . ARG B 1 18 ? 2.346 7.848 20.719 1 98.12 18 ARG B CA 1
ATOM 2262 C C . ARG B 1 18 ? 3.096 6.574 21.094 1 98.12 18 ARG B C 1
ATOM 2264 O O . ARG B 1 18 ? 3.393 5.746 20.234 1 98.12 18 ARG B O 1
ATOM 2271 N N . GLU B 1 19 ? 3.443 6.438 22.375 1 98.25 19 GLU B N 1
ATOM 2272 C CA . GLU B 1 19 ? 4.191 5.27 22.828 1 98.25 19 GLU B CA 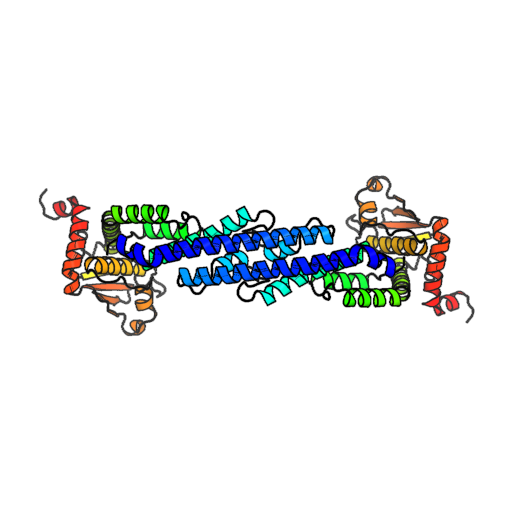1
ATOM 2273 C C . GLU B 1 19 ? 3.385 3.988 22.641 1 98.25 19 GLU B C 1
ATOM 2275 O O . GLU B 1 19 ? 3.93 2.963 22.234 1 98.25 19 GLU B O 1
ATOM 2280 N N . THR B 1 20 ? 2.156 4.035 23 1 98.69 20 THR B N 1
ATOM 2281 C CA . THR B 1 20 ? 1.285 2.881 22.812 1 98.69 20 THR B CA 1
ATOM 2282 C C . THR B 1 20 ? 1.158 2.518 21.344 1 98.69 20 THR B C 1
ATOM 2284 O O . THR B 1 20 ? 1.204 1.34 20.984 1 98.69 20 THR B O 1
ATOM 2287 N N . ILE B 1 21 ? 0.971 3.527 20.5 1 98.81 21 ILE B N 1
ATOM 2288 C CA . ILE B 1 21 ? 0.869 3.314 19.062 1 98.81 21 ILE B CA 1
ATOM 2289 C C . ILE B 1 21 ? 2.143 2.65 18.547 1 98.81 21 ILE B C 1
ATOM 2291 O O . ILE B 1 21 ? 2.08 1.687 17.781 1 98.81 21 ILE B O 1
ATOM 2295 N N . ARG B 1 22 ? 3.271 3.195 18.984 1 98.75 22 ARG B N 1
ATOM 2296 C CA . ARG B 1 22 ? 4.539 2.627 18.531 1 98.75 22 ARG B CA 1
ATOM 2297 C C . ARG B 1 22 ? 4.633 1.148 18.891 1 98.75 22 ARG B C 1
ATOM 2299 O O . ARG B 1 22 ? 5.062 0.332 18.078 1 98.75 22 ARG B O 1
ATOM 2306 N N . GLU B 1 23 ? 4.293 0.812 20.109 1 98.75 23 GLU B N 1
ATOM 2307 C CA . GLU B 1 23 ? 4.332 -0.576 20.562 1 98.75 23 GLU B CA 1
ATOM 2308 C C . GLU B 1 23 ? 3.42 -1.459 19.719 1 98.75 23 GLU B C 1
ATOM 2310 O O . GLU B 1 23 ? 3.811 -2.555 19.297 1 98.75 23 GLU B O 1
ATOM 2315 N N . LYS B 1 24 ? 2.225 -1.008 19.469 1 98.88 24 LYS B N 1
ATOM 2316 C CA . LYS B 1 24 ? 1.248 -1.786 18.703 1 98.88 24 LYS B CA 1
ATOM 2317 C C . LYS B 1 24 ? 1.666 -1.916 17.25 1 98.88 24 LYS B C 1
ATOM 2319 O O . LYS B 1 24 ? 1.532 -2.986 16.656 1 98.88 24 LYS B O 1
ATOM 2324 N N . VAL B 1 25 ? 2.166 -0.88 16.656 1 98.62 25 VAL B N 1
ATOM 2325 C CA . VAL B 1 25 ? 2.627 -0.907 15.281 1 98.62 25 VAL B CA 1
ATOM 2326 C C . VAL B 1 25 ? 3.812 -1.861 15.148 1 98.62 25 VAL B C 1
ATOM 2328 O O . VAL B 1 25 ? 3.863 -2.674 14.219 1 98.62 25 VAL B O 1
ATOM 2331 N N . MET B 1 26 ? 4.746 -1.738 16.062 1 98.75 26 MET B N 1
ATOM 2332 C CA . MET B 1 26 ? 5.871 -2.668 16.078 1 98.75 26 MET B CA 1
ATOM 2333 C C . MET B 1 26 ? 5.387 -4.109 16.188 1 98.75 26 MET B C 1
ATOM 2335 O O . MET B 1 26 ? 5.848 -4.977 15.438 1 98.75 26 MET B O 1
ATOM 2339 N N . GLY B 1 27 ? 4.504 -4.32 17.094 1 98.81 27 GLY B N 1
ATOM 2340 C CA . GLY B 1 27 ? 3.936 -5.652 17.234 1 98.81 27 GLY B CA 1
ATOM 2341 C C . GLY B 1 27 ? 3.299 -6.164 15.961 1 98.81 27 GLY B C 1
ATOM 2342 O O . GLY B 1 27 ? 3.451 -7.336 15.609 1 98.81 27 GLY B O 1
ATOM 2343 N N . ALA B 1 28 ? 2.564 -5.312 15.289 1 98.56 28 ALA B N 1
ATOM 2344 C CA . ALA B 1 28 ? 1.919 -5.695 14.031 1 98.56 28 ALA B CA 1
ATOM 2345 C C . ALA B 1 28 ? 2.953 -6.094 12.984 1 98.56 28 ALA B C 1
ATOM 2347 O O . ALA B 1 28 ? 2.814 -7.129 12.328 1 98.56 28 ALA B O 1
ATOM 2348 N N . PHE B 1 29 ? 3.994 -5.309 12.828 1 97.69 29 PHE B N 1
ATOM 2349 C CA . PHE B 1 29 ? 5.012 -5.594 11.82 1 97.69 29 PHE B CA 1
ATOM 2350 C C . PHE B 1 29 ? 5.773 -6.867 12.172 1 97.69 29 PHE B C 1
ATOM 2352 O O . PHE B 1 29 ? 6.188 -7.613 11.281 1 97.69 29 PHE B O 1
ATOM 2359 N N . VAL B 1 30 ? 5.992 -7.117 13.477 1 98.75 30 VAL B N 1
ATOM 2360 C CA . VAL B 1 30 ? 6.645 -8.352 13.891 1 98.75 30 VAL B CA 1
ATOM 2361 C C . VAL B 1 30 ? 5.785 -9.547 13.5 1 98.75 30 VAL B C 1
ATOM 2363 O O . VAL B 1 30 ? 6.289 -10.531 12.961 1 98.75 30 VAL B O 1
ATOM 2366 N N . LEU B 1 31 ? 4.48 -9.492 13.773 1 98.81 31 LEU B N 1
ATOM 2367 C CA . LEU B 1 31 ? 3.568 -10.57 13.406 1 98.81 31 LEU B CA 1
ATOM 2368 C C . LEU B 1 31 ? 3.564 -10.789 11.898 1 98.81 31 LEU B C 1
ATOM 2370 O O . LEU B 1 31 ? 3.564 -11.938 11.438 1 98.81 31 LEU B O 1
ATOM 2374 N N . LEU B 1 32 ? 3.57 -9.727 11.156 1 97.69 32 LEU B N 1
ATOM 2375 C CA . LEU B 1 32 ? 3.557 -9.844 9.703 1 97.69 32 LEU B CA 1
ATOM 2376 C C . LEU B 1 32 ? 4.871 -10.414 9.188 1 97.69 32 LEU B C 1
ATOM 2378 O O . LEU B 1 32 ? 4.883 -11.195 8.234 1 97.69 32 LEU B O 1
ATOM 2382 N N . ASN B 1 33 ? 5.934 -9.992 9.781 1 98 33 ASN B N 1
ATOM 2383 C CA . ASN B 1 33 ? 7.234 -10.547 9.43 1 98 33 ASN B CA 1
ATOM 2384 C C . ASN B 1 33 ? 7.281 -12.055 9.664 1 98 33 ASN B C 1
ATOM 2386 O O . ASN B 1 33 ? 7.766 -12.805 8.812 1 98 33 ASN B O 1
ATOM 2390 N N . GLU B 1 34 ? 6.84 -12.492 10.812 1 98.56 34 GLU B N 1
ATOM 2391 C CA . GLU B 1 34 ? 6.781 -13.914 11.117 1 98.56 34 GLU B CA 1
ATOM 2392 C C . GLU B 1 34 ? 5.895 -14.664 10.133 1 98.56 34 GLU B C 1
ATOM 2394 O O . GLU B 1 34 ? 6.223 -15.773 9.703 1 98.56 34 GLU B O 1
ATOM 2399 N N . SER B 1 35 ? 4.758 -14.062 9.773 1 98.56 35 SER B N 1
ATOM 2400 C CA . SER B 1 35 ? 3.846 -14.664 8.805 1 98.56 35 SER B CA 1
ATOM 2401 C C . SER B 1 35 ? 4.52 -14.852 7.449 1 98.56 35 SER B C 1
ATOM 2403 O O . SER B 1 35 ? 4.359 -15.891 6.805 1 98.56 35 SER B O 1
ATOM 2405 N N . MET B 1 36 ? 5.164 -13.82 7.039 1 97.31 36 MET B N 1
ATOM 2406 C CA . MET B 1 36 ? 5.898 -13.875 5.777 1 97.31 36 MET B CA 1
ATOM 2407 C C . MET B 1 36 ? 6.895 -15.023 5.773 1 97.31 36 MET B C 1
ATOM 2409 O O . MET B 1 36 ? 6.988 -15.766 4.797 1 97.31 36 MET B O 1
ATOM 2413 N N . GLY B 1 37 ? 7.688 -15.148 6.844 1 97.5 37 GLY B N 1
ATOM 2414 C CA . GLY B 1 37 ? 8.633 -16.25 6.945 1 97.5 37 GLY B CA 1
ATOM 2415 C C . GLY B 1 37 ? 7.969 -17.609 6.863 1 97.5 37 GLY B C 1
ATOM 2416 O O . GLY B 1 37 ? 8.453 -18.5 6.156 1 97.5 37 GLY B O 1
ATOM 2417 N N . LEU B 1 38 ? 6.879 -17.797 7.602 1 98.06 38 LEU B N 1
ATOM 2418 C CA . LEU B 1 38 ? 6.141 -19.062 7.598 1 98.06 38 LEU B CA 1
ATOM 2419 C C . LEU B 1 38 ? 5.602 -19.359 6.203 1 98.06 38 LEU B C 1
ATOM 2421 O O . LEU B 1 38 ? 5.672 -20.5 5.742 1 98.06 38 LEU B O 1
ATOM 2425 N N . GLU B 1 39 ? 5.023 -18.344 5.566 1 97.69 39 GLU B N 1
ATOM 2426 C CA . GLU B 1 39 ? 4.465 -18.5 4.227 1 97.69 39 GLU B CA 1
ATOM 2427 C C . GLU B 1 39 ? 5.527 -18.953 3.234 1 97.69 39 GLU B C 1
ATOM 2429 O O . GLU B 1 39 ? 5.301 -19.891 2.465 1 97.69 39 GLU B O 1
ATOM 2434 N N . LYS B 1 40 ? 6.656 -18.312 3.264 1 96.75 40 LYS B N 1
ATOM 2435 C CA . LYS B 1 40 ? 7.75 -18.672 2.359 1 96.75 40 LYS B CA 1
ATOM 2436 C C . LYS B 1 40 ? 8.242 -20.094 2.617 1 96.75 40 LYS B C 1
ATOM 2438 O O . LYS B 1 40 ? 8.461 -20.859 1.678 1 96.75 40 LYS B O 1
ATOM 2443 N N . THR B 1 41 ? 8.414 -20.422 3.861 1 96 41 THR B N 1
ATOM 2444 C CA . THR B 1 41 ? 8.891 -21.75 4.227 1 96 41 THR B CA 1
ATOM 2445 C C . THR B 1 41 ? 7.902 -22.828 3.783 1 96 41 THR B C 1
ATOM 2447 O O . THR B 1 41 ? 8.289 -23.828 3.16 1 96 41 THR B O 1
ATOM 2450 N N . ALA B 1 42 ? 6.641 -22.594 4.066 1 95.12 42 ALA B N 1
ATOM 2451 C CA . ALA B 1 42 ? 5.617 -23.594 3.77 1 95.12 42 ALA B CA 1
ATOM 2452 C C . ALA B 1 42 ? 5.438 -23.75 2.264 1 95.12 42 ALA B C 1
ATOM 2454 O O . ALA B 1 42 ? 5.148 -24.859 1.785 1 95.12 42 ALA B O 1
ATOM 2455 N N . SER B 1 43 ? 5.574 -22.719 1.503 1 94.25 43 SER B N 1
ATOM 2456 C CA . SER B 1 43 ? 5.367 -22.766 0.059 1 94.25 43 SER B CA 1
ATOM 2457 C C . SER B 1 43 ? 6.676 -23.031 -0.679 1 94.25 43 SER B C 1
ATOM 2459 O O . SER B 1 43 ? 6.68 -23.219 -1.896 1 94.25 43 SER B O 1
ATOM 2461 N N . MET B 1 44 ? 7.816 -22.953 0.047 1 90.88 44 MET B N 1
ATOM 2462 C CA . MET B 1 44 ? 9.148 -23.141 -0.525 1 90.88 44 MET B CA 1
ATOM 2463 C C . MET B 1 44 ? 9.43 -22.094 -1.597 1 90.88 44 MET B C 1
ATOM 2465 O O . MET B 1 44 ? 9.984 -22.422 -2.65 1 90.88 44 MET B O 1
ATOM 2469 N N . GLU B 1 45 ? 8.898 -20.906 -1.403 1 92.12 45 GLU B N 1
ATOM 2470 C CA . GLU B 1 45 ? 9.156 -19.781 -2.291 1 92.12 45 GLU B CA 1
ATOM 2471 C C . GLU B 1 45 ? 10.031 -18.734 -1.613 1 92.12 45 GLU B C 1
ATOM 2473 O O . GLU B 1 45 ? 10.031 -18.609 -0.386 1 92.12 45 GLU B O 1
ATOM 2478 N N . GLN B 1 46 ? 10.656 -17.969 -2.518 1 91.62 46 GLN B N 1
ATOM 2479 C CA . GLN B 1 46 ? 11.57 -16.953 -1.999 1 91.62 46 GLN B CA 1
ATOM 2480 C C . GLN B 1 46 ? 10.867 -15.609 -1.808 1 91.62 46 GLN B C 1
ATOM 2482 O O . GLN B 1 46 ? 11.266 -14.805 -0.965 1 91.62 46 GLN B O 1
ATOM 2487 N N . TYR B 1 47 ? 9.938 -15.43 -2.633 1 90.94 47 TYR B N 1
ATOM 2488 C CA . TYR B 1 47 ? 9.203 -14.172 -2.527 1 90.94 47 TYR B CA 1
ATOM 2489 C C . TYR B 1 47 ? 7.887 -14.375 -1.777 1 90.94 47 TYR B C 1
ATOM 2491 O O . TYR B 1 47 ? 7.336 -15.477 -1.758 1 90.94 47 TYR B O 1
ATOM 2499 N N . SER B 1 48 ? 7.391 -13.32 -1.174 1 93.44 48 SER B N 1
ATOM 2500 C CA . SER B 1 48 ? 6.195 -13.406 -0.346 1 93.44 48 SER B CA 1
ATOM 2501 C C . SER B 1 48 ? 5.012 -12.703 -1.011 1 93.44 48 SER B C 1
ATOM 2503 O O . SER B 1 48 ? 5.105 -11.539 -1.384 1 93.44 48 SER B O 1
ATOM 2505 N N . VAL B 1 49 ? 3.938 -13.391 -1.05 1 92.75 49 VAL B N 1
ATOM 2506 C CA . VAL B 1 49 ? 2.721 -12.789 -1.583 1 92.75 49 VAL B CA 1
ATOM 2507 C C . VAL B 1 49 ? 2.111 -11.852 -0.545 1 92.75 49 VAL B C 1
ATOM 2509 O O . VAL B 1 49 ? 1.427 -10.883 -0.896 1 92.75 49 VAL B O 1
ATOM 2512 N N . LEU B 1 50 ? 2.318 -12.203 0.729 1 92.44 50 LEU B N 1
ATOM 2513 C CA . LEU B 1 50 ? 1.834 -11.32 1.783 1 92.44 50 LEU B CA 1
ATOM 2514 C C . LEU B 1 50 ? 2.496 -9.945 1.69 1 92.44 50 LEU B C 1
ATOM 2516 O O . LEU B 1 50 ? 1.827 -8.922 1.82 1 92.44 50 LEU B O 1
ATOM 2520 N N . GLU B 1 51 ? 3.783 -9.977 1.554 1 90.19 51 GLU B N 1
ATOM 2521 C CA . GLU B 1 51 ? 4.492 -8.711 1.393 1 90.19 51 GLU B CA 1
ATOM 2522 C C . GLU B 1 51 ? 3.996 -7.953 0.165 1 90.19 51 GLU B C 1
ATOM 2524 O O . GLU B 1 51 ? 3.805 -6.738 0.216 1 90.19 51 GLU B O 1
ATOM 2529 N N . SER B 1 52 ? 3.869 -8.672 -0.906 1 87.25 52 SER B N 1
ATOM 2530 C CA . SER B 1 52 ? 3.369 -8.055 -2.129 1 87.25 52 SER B CA 1
ATOM 2531 C C . SER B 1 52 ? 1.974 -7.473 -1.925 1 87.25 52 SER B C 1
ATOM 2533 O O . SER B 1 52 ? 1.668 -6.387 -2.422 1 87.25 52 SER B O 1
ATOM 2535 N N . PHE B 1 53 ? 1.215 -8.148 -1.211 1 88.38 53 PHE B N 1
ATOM 2536 C CA . PHE B 1 53 ? -0.149 -7.73 -0.908 1 88.38 53 PHE B CA 1
ATOM 2537 C C . PHE B 1 53 ? -0.154 -6.449 -0.086 1 88.38 53 PHE B C 1
ATOM 2539 O O . PHE B 1 53 ? -0.936 -5.535 -0.357 1 88.38 53 PHE B O 1
ATOM 2546 N N . MET B 1 54 ? 0.692 -6.477 0.866 1 85.5 54 MET B N 1
ATOM 2547 C CA . MET B 1 54 ? 0.724 -5.344 1.787 1 85.5 54 MET B CA 1
ATOM 2548 C C . MET B 1 54 ? 1.389 -4.133 1.139 1 85.5 54 MET B C 1
ATOM 2550 O O . MET B 1 54 ? 0.987 -2.994 1.383 1 85.5 54 MET B O 1
ATOM 2554 N N . SER B 1 55 ? 2.525 -4.34 0.403 1 74.56 55 SER B N 1
ATOM 2555 C CA . SER B 1 55 ? 3.328 -3.232 -0.105 1 74.56 55 SER B CA 1
ATOM 2556 C C . SER B 1 55 ? 2.859 -2.799 -1.489 1 74.56 55 SER B C 1
ATOM 2558 O O . SER B 1 55 ? 3.367 -1.822 -2.045 1 74.56 55 SER B O 1
ATOM 2560 N N . SER B 1 56 ? 1.753 -3.188 -1.988 1 61.69 56 SER B N 1
ATOM 2561 C CA . SER B 1 56 ? 1.303 -2.957 -3.357 1 61.69 56 SER B CA 1
ATOM 2562 C C . SER B 1 56 ? 2.217 -1.973 -4.082 1 61.69 56 SER B C 1
ATOM 2564 O O . SER B 1 56 ? 3.051 -1.316 -3.455 1 61.69 56 SER B O 1
ATOM 2566 N N . GLY B 1 57 ? 2.322 -1.888 -5.547 1 49.34 57 GLY B N 1
ATOM 2567 C CA . GLY B 1 57 ? 3.102 -1.327 -6.641 1 49.34 57 GLY B CA 1
ATOM 2568 C C . GLY B 1 57 ? 3.781 -0.019 -6.277 1 49.34 57 GLY B C 1
ATOM 2569 O O . GLY B 1 57 ? 4.699 0.422 -6.973 1 49.34 57 GLY B O 1
ATOM 2570 N N . ARG B 1 58 ? 3.074 0.958 -5.984 1 46.41 58 ARG B N 1
ATOM 2571 C CA . ARG B 1 58 ? 3.736 2.256 -6.059 1 46.41 58 ARG B CA 1
ATOM 2572 C C . ARG B 1 58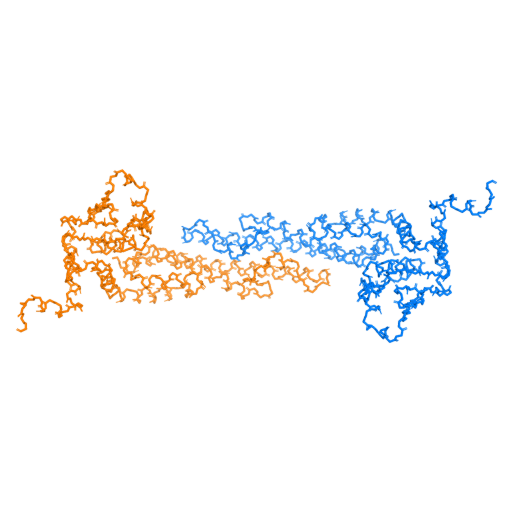 ? 4.57 2.518 -4.809 1 46.41 58 ARG B C 1
ATOM 2574 O O . ARG B 1 58 ? 4.152 2.195 -3.695 1 46.41 58 ARG B O 1
ATOM 2581 N N . GLY B 1 59 ? 5.906 2.598 -4.887 1 47.59 59 GLY B N 1
ATOM 2582 C CA . GLY B 1 59 ? 7.02 2.973 -4.027 1 47.59 59 GLY B CA 1
ATOM 2583 C C . GLY B 1 59 ? 6.75 2.717 -2.557 1 47.59 59 GLY B C 1
ATOM 2584 O O . GLY B 1 59 ? 5.812 3.277 -1.985 1 47.59 59 GLY B O 1
ATOM 2585 N N . TYR B 1 60 ? 7.02 1.465 -2.168 1 55.31 60 TYR B N 1
ATOM 2586 C CA . TYR B 1 60 ? 6.766 0.747 -0.924 1 55.31 60 TYR B CA 1
ATOM 2587 C C . TYR B 1 60 ? 7.309 1.52 0.272 1 55.31 60 TYR B C 1
ATOM 2589 O O . TYR B 1 60 ? 8.508 1.784 0.355 1 55.31 60 TYR B O 1
ATOM 2597 N N . TYR B 1 61 ? 6.527 2.199 1.008 1 66.81 61 TYR B N 1
ATOM 2598 C CA . TYR B 1 61 ? 6.91 2.979 2.18 1 66.81 61 TYR B CA 1
ATOM 2599 C C . TYR B 1 61 ? 7.352 2.07 3.32 1 66.81 61 TYR B C 1
ATOM 2601 O O . TYR B 1 61 ? 8.086 2.496 4.215 1 66.81 61 TYR B O 1
ATOM 2609 N N . PHE B 1 62 ? 7.098 0.688 3.15 1 81.12 62 PHE B N 1
ATOM 2610 C CA . PHE B 1 62 ? 7.551 -0.19 4.223 1 81.12 62 PHE B CA 1
ATOM 2611 C C . PHE B 1 62 ? 7.773 -1.606 3.707 1 81.12 62 PHE B C 1
ATOM 2613 O O . PHE B 1 62 ? 7.383 -1.931 2.582 1 81.12 62 PHE B O 1
ATOM 2620 N N . THR B 1 63 ? 8.562 -2.371 4.426 1 87.88 63 THR B N 1
ATOM 2621 C CA . THR B 1 63 ? 8.797 -3.785 4.16 1 87.88 63 THR B CA 1
ATOM 2622 C C . THR B 1 63 ? 8.414 -4.633 5.375 1 87.88 63 THR B C 1
ATOM 2624 O O . THR B 1 63 ? 8.367 -4.129 6.496 1 87.88 63 THR B O 1
ATOM 2627 N N . LEU B 1 64 ? 8.133 -5.844 5.09 1 92.69 64 LEU B N 1
ATOM 2628 C CA . LEU B 1 64 ? 7.828 -6.746 6.191 1 92.69 64 LEU B CA 1
ATOM 2629 C C . LEU B 1 64 ? 9.094 -7.43 6.703 1 92.69 64 LEU B C 1
ATOM 2631 O O . LEU B 1 64 ? 9.086 -8.039 7.777 1 92.69 64 LEU B O 1
ATOM 2635 N N . SER B 1 65 ? 10.203 -7.281 5.996 1 92.5 65 SER B N 1
ATOM 2636 C CA . SER B 1 65 ? 11.438 -7.977 6.332 1 92.5 65 SER B CA 1
ATOM 2637 C C . SER B 1 65 ? 12.133 -7.32 7.523 1 92.5 65 SER B C 1
ATOM 2639 O O . SER B 1 65 ? 12.883 -7.977 8.25 1 92.5 65 SER B O 1
ATOM 2641 N N . ASN B 1 66 ? 11.883 -6.031 7.695 1 94.38 66 ASN B N 1
ATOM 2642 C CA . ASN B 1 66 ? 12.5 -5.285 8.789 1 94.38 66 ASN B CA 1
ATOM 2643 C C . ASN B 1 66 ? 11.453 -4.527 9.602 1 94.38 66 ASN B C 1
ATOM 2645 O O . ASN B 1 66 ? 11.242 -3.332 9.398 1 94.38 66 ASN B O 1
ATOM 2649 N N . PRO B 1 67 ? 10.922 -5.195 10.609 1 97.19 67 PRO B N 1
ATOM 2650 C CA . PRO B 1 67 ? 9.836 -4.598 11.398 1 97.19 67 PRO B CA 1
ATOM 2651 C C . PRO B 1 67 ? 10.25 -3.285 12.062 1 97.19 67 PRO B C 1
ATOM 2653 O O . PRO B 1 67 ? 9.445 -2.354 12.141 1 97.19 67 PRO B O 1
ATOM 2656 N N . GLY B 1 68 ? 11.453 -3.158 12.53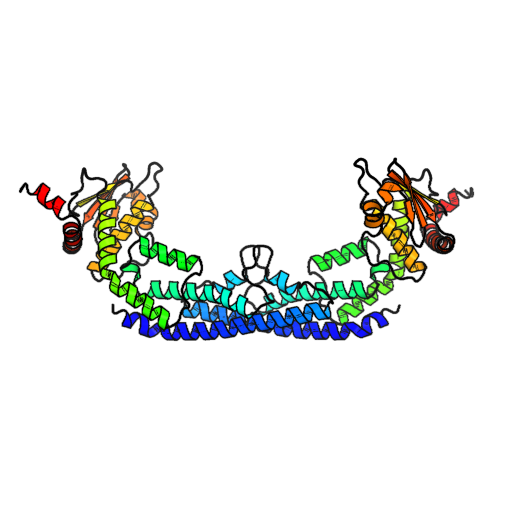1 1 97.38 68 GLY B N 1
ATOM 2657 C CA . GLY B 1 68 ? 11.922 -1.947 13.188 1 97.38 68 GLY B CA 1
ATOM 2658 C C . GLY B 1 68 ? 11.914 -0.737 12.266 1 97.38 68 GLY B C 1
ATOM 2659 O O . GLY B 1 68 ? 11.367 0.311 12.625 1 97.38 68 GLY B O 1
ATOM 2660 N N . GLU B 1 69 ? 12.492 -0.939 11.117 1 95.44 69 GLU B N 1
ATOM 2661 C CA . GLU B 1 69 ? 12.578 0.157 10.164 1 95.44 69 GLU B CA 1
ATOM 2662 C C . GLU B 1 69 ? 11.188 0.575 9.68 1 95.44 69 GLU B C 1
ATOM 2664 O O . GLU B 1 69 ? 10.914 1.766 9.516 1 95.44 69 GLU B O 1
ATOM 2669 N N . SER B 1 70 ? 10.344 -0.386 9.422 1 94.62 70 SER B N 1
ATOM 2670 C CA . SER B 1 70 ? 8.984 -0.095 8.961 1 94.62 70 SER B CA 1
ATOM 2671 C C . SER B 1 70 ? 8.18 0.609 10.047 1 94.62 70 SER B C 1
ATOM 2673 O O . SER B 1 70 ? 7.395 1.516 9.75 1 94.62 70 SER B O 1
ATOM 2675 N N . THR B 1 71 ? 8.391 0.214 11.305 1 97.44 71 THR B N 1
ATOM 2676 C CA . THR B 1 71 ? 7.75 0.903 12.414 1 97.44 71 THR B CA 1
ATOM 2677 C C . THR B 1 71 ? 8.188 2.361 12.477 1 97.44 71 THR B C 1
ATOM 2679 O O . THR B 1 71 ? 7.363 3.262 12.625 1 97.44 71 THR B O 1
ATOM 2682 N N . ASP B 1 72 ? 9.492 2.551 12.336 1 96.88 72 ASP B N 1
ATOM 2683 C CA . ASP B 1 72 ? 10.023 3.908 12.367 1 96.88 72 ASP B CA 1
ATOM 2684 C C . ASP B 1 72 ? 9.398 4.773 11.281 1 96.88 72 ASP B C 1
ATOM 2686 O O . ASP B 1 72 ? 9.047 5.93 11.523 1 96.88 72 ASP B O 1
ATOM 2690 N N . SER B 1 73 ? 9.305 4.18 10.117 1 94.31 73 SER B N 1
ATOM 2691 C CA . SER B 1 73 ? 8.711 4.906 8.992 1 94.31 73 SER B CA 1
ATOM 2692 C C . SER B 1 73 ? 7.258 5.262 9.273 1 94.31 73 SER B C 1
ATOM 2694 O O . SER B 1 73 ? 6.82 6.383 9 1 94.31 73 SER B O 1
ATOM 2696 N N . ALA B 1 74 ? 6.508 4.359 9.836 1 95.25 74 ALA B N 1
ATOM 2697 C CA . ALA B 1 74 ? 5.113 4.605 10.188 1 95.25 74 ALA B CA 1
ATOM 2698 C C . ALA B 1 74 ? 5.004 5.688 11.266 1 95.25 74 ALA B C 1
ATOM 2700 O O . ALA B 1 74 ? 4.145 6.566 11.18 1 95.25 74 ALA B O 1
ATOM 2701 N N . MET B 1 75 ? 5.938 5.664 12.18 1 97.88 75 MET B N 1
ATOM 2702 C CA . MET B 1 75 ? 5.859 6.582 13.312 1 97.88 75 MET B CA 1
ATOM 2703 C C . MET B 1 75 ? 6.207 8.008 12.891 1 97.88 75 MET B C 1
ATOM 2705 O O . MET B 1 75 ? 5.754 8.969 13.508 1 97.88 75 MET B O 1
ATOM 2709 N N . LYS B 1 76 ? 6.992 8.117 11.875 1 97.5 76 LYS B N 1
ATOM 2710 C CA . LYS B 1 76 ? 7.246 9.445 11.336 1 97.5 76 LYS B CA 1
ATOM 2711 C C . LYS B 1 76 ? 5.945 10.125 10.906 1 97.5 76 LYS B C 1
ATOM 2713 O O . LYS B 1 76 ? 5.781 11.336 11.086 1 97.5 76 LYS B O 1
ATOM 2718 N N . GLN B 1 77 ? 5.016 9.289 10.391 1 96.25 77 GLN B N 1
ATOM 2719 C CA . GLN B 1 77 ? 3.713 9.82 10 1 96.25 77 GLN B CA 1
ATOM 2720 C C . GLN B 1 77 ? 2.91 10.25 11.227 1 96.25 77 GLN B C 1
ATOM 2722 O O . GLN B 1 77 ? 2.275 11.305 11.227 1 96.25 77 GLN B O 1
ATOM 2727 N N . VAL B 1 78 ? 2.975 9.453 12.211 1 97.94 78 VAL B N 1
ATOM 2728 C CA . VAL B 1 78 ? 2.24 9.719 13.438 1 97.94 78 VAL B CA 1
ATOM 2729 C C . VAL B 1 78 ? 2.787 10.984 14.102 1 97.94 78 VAL B C 1
ATOM 2731 O O . VAL B 1 78 ? 2.02 11.852 14.523 1 97.94 78 VAL B O 1
ATOM 2734 N N . ASP B 1 79 ? 4.094 11.039 14.148 1 98.31 79 ASP B N 1
ATOM 2735 C CA . ASP B 1 79 ? 4.73 12.219 14.727 1 98.31 79 ASP B CA 1
ATOM 2736 C C . ASP B 1 79 ? 4.285 13.484 14 1 98.31 79 ASP B C 1
ATOM 2738 O O . ASP B 1 79 ? 3.904 14.469 14.641 1 98.31 79 ASP B O 1
ATOM 2742 N N . ALA B 1 80 ? 4.375 13.484 12.711 1 97.88 80 ALA B N 1
ATOM 2743 C CA . ALA B 1 80 ? 3.975 14.648 11.914 1 97.88 80 ALA B CA 1
ATOM 2744 C C . ALA B 1 80 ? 2.531 15.039 12.211 1 97.88 80 ALA B C 1
ATOM 2746 O O . ALA B 1 80 ? 2.227 16.219 12.375 1 97.88 80 ALA B O 1
ATOM 2747 N N . ARG B 1 81 ? 1.685 14.094 12.32 1 97.38 81 ARG B N 1
ATOM 2748 C CA . ARG B 1 81 ? 0.278 14.328 12.625 1 97.38 81 ARG B CA 1
ATOM 2749 C C . ARG B 1 81 ? 0.118 14.961 14.008 1 97.38 81 ARG B C 1
ATOM 2751 O O . ARG B 1 81 ? -0.663 15.898 14.18 1 97.38 81 ARG B O 1
ATOM 2758 N N . PHE B 1 82 ? 0.788 14.453 14.953 1 97.12 82 PHE B N 1
ATOM 2759 C CA . PHE B 1 82 ? 0.699 14.969 16.312 1 97.12 82 PHE B CA 1
ATOM 2760 C C . PHE B 1 82 ? 1.232 16.391 16.391 1 97.12 82 PHE B C 1
ATOM 2762 O O . PHE B 1 82 ? 0.645 17.25 17.047 1 97.12 82 PHE B O 1
ATOM 2769 N N . TRP B 1 83 ? 2.287 16.656 15.664 1 95.44 83 TRP B N 1
ATOM 2770 C CA . TRP B 1 83 ? 2.818 18.016 15.594 1 95.44 83 TRP B CA 1
ATOM 2771 C C . TRP B 1 83 ? 1.798 18.969 14.977 1 95.44 83 TRP B C 1
ATOM 2773 O O . TRP B 1 83 ? 1.563 20.062 15.508 1 95.44 83 TRP B O 1
ATOM 2783 N N . ARG B 1 84 ? 1.237 18.531 13.914 1 94.38 84 ARG B N 1
ATOM 2784 C CA . ARG B 1 84 ? 0.21 19.359 13.289 1 94.38 84 ARG B CA 1
ATOM 2785 C C . ARG B 1 84 ? -0.903 19.688 14.281 1 94.38 84 ARG B C 1
ATOM 2787 O O . ARG B 1 84 ? -1.282 20.844 14.438 1 94.38 84 ARG B O 1
ATOM 2794 N N . SER B 1 85 ? -1.347 18.672 14.906 1 92.69 85 SER B N 1
ATOM 2795 C CA . SER B 1 85 ? -2.443 18.828 15.852 1 92.69 85 SER B CA 1
ATOM 2796 C C . SER B 1 85 ? -2.061 19.781 16.984 1 92.69 85 SER B C 1
ATOM 2798 O O . SER B 1 85 ? -2.828 20.688 17.328 1 92.69 85 SER B O 1
ATOM 2800 N N . LEU B 1 86 ? -0.915 19.609 17.516 1 91.5 86 LEU B N 1
ATOM 2801 C CA . LEU B 1 86 ? -0.465 20.438 18.625 1 91.5 86 LEU B CA 1
ATOM 2802 C C . LEU B 1 86 ? -0.313 21.891 18.203 1 91.5 86 LEU B C 1
ATOM 2804 O O . LEU B 1 86 ? -0.768 22.812 18.891 1 91.5 86 LEU B O 1
ATOM 2808 N N . LEU B 1 87 ? 0.286 22.125 17.047 1 88.69 87 LEU B N 1
ATOM 2809 C CA . LEU B 1 87 ? 0.496 23.484 16.547 1 88.69 87 LEU B CA 1
ATOM 2810 C C . LEU B 1 87 ? -0.836 24.172 16.281 1 88.69 87 LEU B C 1
ATOM 2812 O O . LEU B 1 87 ? -1.005 25.344 16.594 1 88.69 87 LEU B O 1
ATOM 2816 N N . ASP B 1 88 ? -1.728 23.438 15.805 1 84.69 88 ASP B N 1
ATOM 2817 C CA . ASP B 1 88 ? -3.041 23.984 15.484 1 84.69 88 ASP B CA 1
ATOM 2818 C C . A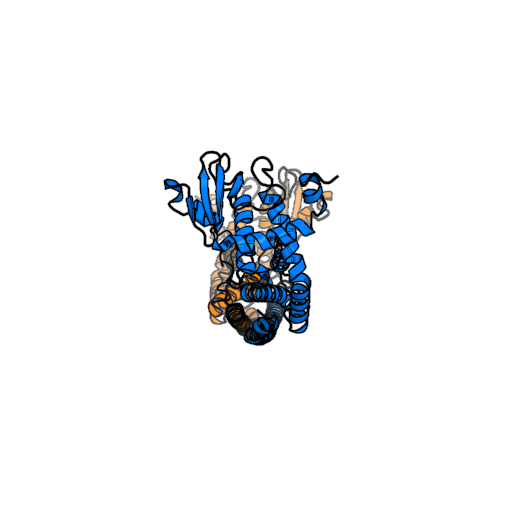SP B 1 88 ? -3.822 24.312 16.75 1 84.69 88 ASP B C 1
ATOM 2820 O O . ASP B 1 88 ? -4.512 25.328 16.812 1 84.69 88 ASP B O 1
ATOM 2824 N N . GLN B 1 89 ? -3.652 23.531 17.734 1 82.31 89 GLN B N 1
ATOM 2825 C CA . GLN B 1 89 ? -4.434 23.688 18.953 1 82.31 89 GLN B CA 1
ATOM 2826 C C . GLN B 1 89 ? -3.791 24.703 19.891 1 82.31 89 GLN B C 1
ATOM 2828 O O . GLN B 1 89 ? -4.473 25.312 20.719 1 82.31 89 GLN B O 1
ATOM 2833 N N . SER B 1 90 ? -2.512 24.891 19.781 1 80.19 90 SER B N 1
ATOM 2834 C CA . SER B 1 90 ? -1.77 25.703 20.734 1 80.19 90 SER B CA 1
ATOM 2835 C C . SER B 1 90 ? -1.965 27.203 20.453 1 80.19 90 SER B C 1
ATOM 2837 O O . SER B 1 90 ? -1.677 28.047 21.297 1 80.19 90 SER B O 1
ATOM 2839 N N . GLY B 1 91 ? -2.381 27.625 19.219 1 76.25 91 GLY B N 1
ATOM 2840 C CA . GLY B 1 91 ? -2.523 29.016 18.828 1 76.25 91 GLY B CA 1
ATOM 2841 C C . GLY B 1 91 ? -1.208 29.672 18.438 1 76.25 91 GLY B C 1
ATOM 2842 O O . GLY B 1 91 ? -1.185 30.812 18 1 76.25 91 GLY B O 1
ATOM 2843 N N . ILE B 1 92 ? -0.127 28.875 18.453 1 79.62 92 ILE B N 1
ATOM 2844 C CA . ILE B 1 92 ? 1.195 29.453 18.219 1 79.62 92 ILE B CA 1
ATOM 2845 C C . ILE B 1 92 ? 1.316 29.891 16.766 1 79.62 92 ILE B C 1
ATOM 2847 O O . ILE B 1 92 ? 2.15 30.734 16.422 1 79.62 92 ILE B O 1
ATOM 2851 N N . ARG B 1 93 ? 0.53 29.312 15.922 1 80.75 93 ARG B N 1
ATOM 2852 C CA . ARG B 1 93 ? 0.577 29.641 14.5 1 80.75 93 ARG B CA 1
ATOM 2853 C C . ARG B 1 93 ? 0.232 31.109 14.281 1 80.75 93 ARG B C 1
ATOM 2855 O O . ARG B 1 93 ? 0.71 31.734 13.328 1 80.75 93 ARG B O 1
ATOM 2862 N N . ALA B 1 94 ? -0.53 31.641 15.109 1 75.19 94 ALA B N 1
ATOM 2863 C CA . ALA B 1 94 ? -0.976 33.031 15 1 75.19 94 ALA B CA 1
ATOM 2864 C C . ALA B 1 94 ? 0.207 34 15.055 1 75.19 94 ALA B C 1
ATOM 2866 O O . ALA B 1 94 ? 0.152 35.094 14.484 1 75.19 94 ALA B O 1
ATOM 2867 N N . PHE B 1 95 ? 1.272 33.562 15.648 1 76.25 95 PHE B N 1
ATOM 2868 C CA . PHE B 1 95 ? 2.424 34.438 15.859 1 76.25 95 PHE B CA 1
ATOM 2869 C C . PHE B 1 95 ? 3.496 34.188 14.805 1 76.25 95 PHE B C 1
ATOM 2871 O O . PHE B 1 95 ? 4.508 34.875 14.758 1 76.25 95 PHE B O 1
ATOM 2878 N N . MET B 1 96 ? 3.182 33.25 13.961 1 80.44 96 MET B N 1
ATOM 2879 C CA . MET B 1 96 ? 4.199 32.875 12.992 1 80.44 96 MET B CA 1
ATOM 2880 C C . MET B 1 96 ? 4.023 33.656 11.688 1 80.44 96 MET B C 1
ATOM 2882 O O . MET B 1 96 ? 2.898 33.906 11.25 1 80.44 96 MET B O 1
ATOM 2886 N N . SER B 1 97 ? 5.18 34 11.125 1 74.44 97 SER B N 1
ATOM 2887 C CA . SER B 1 97 ? 5.148 34.562 9.781 1 74.44 97 SER B CA 1
ATOM 2888 C C . SER B 1 97 ? 4.664 33.531 8.758 1 74.44 97 SER B C 1
ATOM 2890 O O . SER B 1 97 ? 4.664 32.344 9.031 1 74.44 97 SER B O 1
ATOM 2892 N N . ALA B 1 98 ? 4.234 34 7.629 1 74.19 98 ALA B N 1
ATOM 2893 C CA . ALA B 1 98 ? 3.818 33.125 6.547 1 74.19 98 ALA B CA 1
ATOM 2894 C C . ALA B 1 98 ? 4.945 32.156 6.152 1 74.19 98 ALA B C 1
ATOM 2896 O O . ALA B 1 98 ? 4.707 30.984 5.91 1 74.19 98 ALA B O 1
ATOM 2897 N N . ARG B 1 99 ? 6.109 32.719 6.16 1 76.44 99 ARG B N 1
ATOM 2898 C CA . ARG B 1 99 ? 7.27 31.922 5.781 1 76.44 99 ARG B CA 1
ATOM 2899 C C . ARG B 1 99 ? 7.508 30.781 6.773 1 76.44 99 ARG B C 1
ATOM 2901 O O . ARG B 1 99 ? 7.75 29.641 6.379 1 76.44 99 ARG B O 1
ATOM 2908 N N . ARG B 1 100 ? 7.461 31.078 8.023 1 83.62 100 ARG B N 1
ATOM 2909 C CA . ARG B 1 100 ? 7.688 30.062 9.047 1 83.62 100 ARG B CA 1
ATOM 2910 C C . ARG B 1 100 ? 6.598 29 9.023 1 83.62 100 ARG B C 1
ATOM 2912 O O . ARG B 1 100 ? 6.871 27.812 9.219 1 83.62 100 ARG B O 1
ATOM 2919 N N . GLN B 1 101 ? 5.434 29.453 8.836 1 84.88 101 GLN B N 1
ATOM 2920 C CA . GLN B 1 101 ? 4.328 28.516 8.727 1 84.88 101 GLN B CA 1
ATOM 2921 C C . GLN B 1 101 ? 4.523 27.578 7.539 1 84.88 101 GLN B C 1
ATOM 2923 O O . GLN B 1 101 ? 4.316 26.359 7.656 1 84.88 101 GLN B O 1
ATOM 2928 N N . GLU B 1 102 ? 4.879 28.156 6.469 1 84.94 102 GLU B N 1
ATOM 2929 C CA . GLU B 1 102 ? 5.145 27.344 5.281 1 84.94 102 GLU B CA 1
ATOM 2930 C C . GLU B 1 102 ? 6.246 26.328 5.535 1 84.94 102 GLU B C 1
ATOM 2932 O O . GLU B 1 102 ? 6.148 25.172 5.102 1 84.94 102 GLU B O 1
ATOM 2937 N N . ASP B 1 103 ? 7.23 26.766 6.191 1 88.56 103 ASP B N 1
ATOM 2938 C CA . ASP B 1 103 ? 8.344 25.875 6.531 1 88.56 103 ASP B CA 1
ATOM 2939 C C . ASP B 1 103 ? 7.871 24.703 7.398 1 88.56 103 ASP B C 1
ATOM 2941 O O . ASP B 1 103 ? 8.18 23.547 7.109 1 88.56 103 ASP B O 1
ATOM 2945 N N . LEU B 1 104 ? 7.145 25.031 8.414 1 90.62 104 LEU B N 1
ATOM 2946 C CA . LEU B 1 104 ? 6.648 24.016 9.336 1 90.62 104 LEU B CA 1
ATOM 2947 C C . LEU B 1 104 ? 5.676 23.078 8.625 1 90.62 104 LEU B C 1
ATOM 2949 O O . LEU B 1 104 ? 5.746 21.8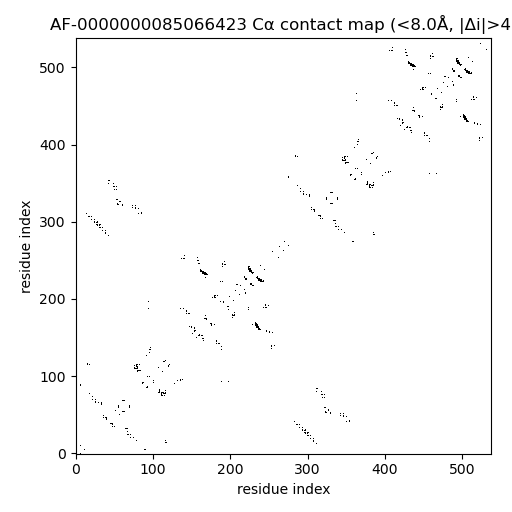59 8.797 1 90.62 104 LEU B O 1
ATOM 2953 N N . ASP B 1 105 ? 4.848 23.609 7.832 1 92.81 105 ASP B N 1
ATOM 2954 C CA . ASP B 1 105 ? 3.902 22.797 7.074 1 92.81 105 ASP B CA 1
ATOM 2955 C C . ASP B 1 105 ? 4.629 21.875 6.094 1 92.81 105 ASP B C 1
ATOM 2957 O O . ASP B 1 105 ? 4.211 20.734 5.875 1 92.81 105 ASP B O 1
ATOM 2961 N N . GLY B 1 106 ? 5.629 22.422 5.527 1 95.69 106 GLY B N 1
ATOM 2962 C CA . GLY B 1 106 ? 6.461 21.594 4.672 1 95.69 106 GLY B CA 1
ATOM 2963 C C . GLY B 1 106 ? 7.09 20.422 5.402 1 95.69 106 GLY B C 1
ATOM 2964 O O . GLY B 1 106 ? 7.086 19.297 4.898 1 95.69 106 GLY B O 1
ATOM 2965 N N . GLN B 1 107 ? 7.602 20.672 6.547 1 95.56 107 GLN B N 1
ATOM 2966 C CA . GLN B 1 107 ? 8.18 19.625 7.367 1 95.56 107 GLN B CA 1
ATOM 2967 C C . GLN B 1 107 ? 7.141 18.562 7.727 1 95.56 107 GLN B C 1
ATOM 2969 O O . GLN B 1 107 ? 7.418 17.359 7.672 1 95.56 107 GLN B O 1
ATOM 2974 N N . ILE B 1 108 ? 5.977 19.016 8.109 1 96.31 108 ILE B N 1
ATOM 2975 C CA . ILE B 1 108 ? 4.883 18.141 8.5 1 96.31 108 ILE B CA 1
ATOM 2976 C C . ILE B 1 108 ? 4.441 17.297 7.297 1 96.31 108 ILE B C 1
ATOM 2978 O O . ILE B 1 108 ? 4.305 16.078 7.395 1 96.31 108 ILE B O 1
ATOM 2982 N N . SER B 1 109 ? 4.312 17.906 6.133 1 95 109 SER B N 1
ATOM 2983 C CA . SER B 1 109 ? 3.85 17.219 4.93 1 95 109 SER B CA 1
ATOM 2984 C C . SER B 1 109 ? 4.848 16.156 4.48 1 95 109 SER B C 1
ATOM 2986 O O . SER B 1 109 ? 4.457 15.117 3.941 1 95 109 SER B O 1
ATOM 2988 N N . ARG B 1 110 ? 6.098 16.328 4.766 1 95.38 110 ARG B N 1
ATOM 2989 C CA . ARG B 1 110 ? 7.148 15.398 4.363 1 95.38 110 ARG B CA 1
ATOM 2990 C C . ARG B 1 110 ? 7.461 14.406 5.48 1 95.38 110 ARG B C 1
ATOM 2992 O O . ARG B 1 110 ? 8.422 13.641 5.383 1 95.38 110 ARG B O 1
ATOM 2999 N N . ALA B 1 111 ? 6.668 14.508 6.523 1 95.38 111 ALA B N 1
ATOM 3000 C CA . ALA B 1 111 ? 6.918 13.664 7.688 1 95.38 111 ALA B CA 1
ATOM 3001 C C . ALA B 1 111 ? 8.367 13.781 8.156 1 95.38 111 ALA B C 1
ATOM 3003 O O . ALA B 1 111 ? 9.016 12.781 8.438 1 95.38 111 ALA B O 1
ATOM 3004 N N . ALA B 1 112 ? 8.859 14.992 8.148 1 97.06 112 ALA B N 1
ATOM 3005 C CA . ALA B 1 112 ? 10.242 15.281 8.523 1 97.06 112 ALA B CA 1
ATOM 3006 C C . ALA B 1 112 ? 10.312 16.047 9.836 1 97.06 112 ALA B C 1
ATOM 3008 O O . ALA B 1 112 ? 11.234 16.844 10.055 1 97.06 112 ALA B O 1
ATOM 3009 N N . THR B 1 113 ? 9.32 15.953 10.703 1 97.69 113 THR B N 1
ATOM 3010 C CA . THR B 1 113 ? 9.297 16.578 12.023 1 97.69 113 THR B CA 1
ATOM 3011 C C . THR B 1 113 ? 10.156 15.781 13.008 1 97.69 113 THR B C 1
ATOM 3013 O O . THR B 1 113 ? 10.422 14.594 12.797 1 97.69 113 THR B O 1
ATOM 3016 N N . PRO B 1 114 ? 10.641 16.422 14.055 1 96.81 114 PRO B N 1
ATOM 3017 C CA . PRO B 1 114 ? 11.258 15.633 15.125 1 96.81 114 PRO B CA 1
ATOM 3018 C C . PRO B 1 114 ? 10.289 14.656 15.781 1 96.81 114 PRO B C 1
ATOM 3020 O O . PRO B 1 114 ? 9.07 14.812 15.664 1 96.81 114 PRO B O 1
ATOM 3023 N N . PRO B 1 115 ? 10.852 13.602 16.453 1 97.94 115 PRO B N 1
ATOM 3024 C CA . PRO B 1 115 ? 9.945 12.727 17.203 1 97.94 115 PRO B CA 1
ATOM 3025 C C . PRO B 1 115 ? 9.078 13.5 18.203 1 97.94 115 PRO B C 1
ATOM 3027 O O . PRO B 1 115 ? 9.555 14.445 18.828 1 97.94 115 PRO B O 1
ATOM 3030 N N . PHE B 1 116 ? 7.805 13.211 18.281 1 97.69 116 PHE B N 1
ATOM 3031 C CA . PHE B 1 116 ? 6.867 13.898 19.172 1 97.69 116 PHE B CA 1
ATOM 3032 C C . PHE B 1 116 ? 7.113 13.5 20.625 1 97.69 116 PHE B C 1
ATOM 3034 O O . PHE B 1 116 ? 6.328 12.742 21.203 1 97.69 116 PHE B O 1
ATOM 3041 N N . GLU B 1 117 ? 8.133 13.914 21.156 1 96.12 117 GLU B N 1
ATOM 3042 C CA . GLU B 1 117 ? 8.578 13.656 22.531 1 96.12 117 GLU B CA 1
ATOM 3043 C C . GLU B 1 117 ? 8.688 14.953 23.328 1 96.12 117 GLU B C 1
ATOM 3045 O O . GLU B 1 117 ? 8.859 16.031 22.75 1 96.12 117 GLU B O 1
ATOM 3050 N N . MET B 1 118 ? 8.672 14.844 24.609 1 93.44 118 MET B N 1
ATOM 3051 C CA . MET B 1 118 ? 8.562 16 25.5 1 93.44 118 MET B CA 1
ATOM 3052 C C . MET B 1 118 ? 9.727 16.969 25.266 1 93.44 118 MET B C 1
ATOM 3054 O O . MET B 1 118 ? 9.516 18.188 25.188 1 93.44 118 MET B O 1
ATOM 3058 N N . ASP B 1 119 ? 10.906 16.484 25.141 1 93.81 119 ASP B N 1
ATOM 3059 C CA . ASP B 1 119 ? 12.07 17.344 24.953 1 93.81 119 ASP B CA 1
ATOM 3060 C C . ASP B 1 119 ? 11.984 18.125 23.641 1 93.81 119 ASP B C 1
ATOM 3062 O O . ASP B 1 119 ? 12.289 19.312 23.594 1 93.81 119 ASP B O 1
ATOM 3066 N N . ALA B 1 120 ? 11.625 17.469 22.641 1 94.81 120 ALA B N 1
ATOM 3067 C CA . ALA B 1 120 ? 11.492 18.109 21.328 1 94.81 120 ALA B CA 1
ATOM 3068 C C . ALA B 1 120 ? 10.375 19.141 21.344 1 94.81 120 ALA B C 1
ATOM 3070 O O . ALA B 1 120 ? 10.508 20.219 20.766 1 94.81 120 ALA B O 1
ATOM 3071 N N . ILE B 1 121 ? 9.297 18.812 21.984 1 93.38 121 ILE B N 1
ATOM 3072 C CA . ILE B 1 121 ? 8.156 19.719 22.078 1 93.38 121 ILE B CA 1
ATOM 3073 C C . ILE B 1 121 ? 8.562 20.984 22.828 1 93.38 121 ILE B C 1
ATOM 3075 O O . ILE B 1 121 ? 8.336 22.094 22.359 1 93.38 121 ILE B O 1
ATOM 3079 N N . LYS B 1 122 ? 9.211 20.797 23.953 1 90.44 122 LYS B N 1
ATOM 3080 C CA . LYS B 1 122 ? 9.648 21.922 24.766 1 90.44 122 LYS B CA 1
ATOM 3081 C C . LYS B 1 122 ? 10.633 22.797 23.984 1 90.44 122 LYS B C 1
ATOM 3083 O O . LYS B 1 122 ? 10.516 24.031 24 1 90.44 122 LYS B O 1
ATOM 3088 N N . ALA B 1 123 ? 11.555 22.172 23.375 1 91.75 123 ALA B N 1
ATOM 3089 C CA . ALA B 1 123 ? 12.57 22.906 22.625 1 91.75 123 ALA B CA 1
ATOM 3090 C C . ALA B 1 123 ? 11.93 23.703 21.5 1 91.75 123 ALA B C 1
ATOM 3092 O O . ALA B 1 123 ? 12.258 24.875 21.281 1 91.75 123 ALA B O 1
ATOM 3093 N N . THR B 1 124 ? 11.055 23.141 20.797 1 89.81 124 THR B N 1
ATOM 3094 C CA . THR B 1 124 ? 10.391 23.781 19.672 1 89.81 124 THR B CA 1
ATOM 3095 C C . THR B 1 124 ? 9.539 24.969 20.141 1 89.81 124 THR B C 1
ATOM 3097 O O . THR B 1 124 ? 9.625 26.062 19.578 1 89.81 124 THR B O 1
ATOM 3100 N N . PHE B 1 125 ? 8.773 24.797 21.125 1 87.19 125 PHE B N 1
ATOM 3101 C CA . PHE B 1 125 ? 7.898 25.859 21.609 1 87.19 125 PHE B CA 1
ATOM 3102 C C . PHE B 1 125 ? 8.703 26.969 22.266 1 87.19 125 PHE B C 1
ATOM 3104 O O . PHE B 1 125 ? 8.352 28.141 22.141 1 87.19 125 PHE B O 1
ATOM 3111 N N . ALA B 1 126 ? 9.773 26.531 22.938 1 87.44 126 ALA B N 1
ATOM 3112 C CA . ALA B 1 126 ? 10.656 27.562 23.5 1 87.44 126 ALA B CA 1
ATOM 3113 C C . ALA B 1 126 ? 11.242 28.438 22.391 1 87.44 126 ALA B C 1
ATOM 3115 O O . ALA B 1 126 ? 11.258 29.672 22.516 1 87.44 126 ALA B O 1
ATOM 3116 N N . ASP B 1 127 ? 11.656 27.812 21.344 1 87.69 127 ASP B N 1
ATOM 3117 C CA . ASP B 1 127 ? 12.211 28.531 20.203 1 87.69 127 ASP B CA 1
ATOM 3118 C C . ASP B 1 127 ? 11.156 29.438 19.562 1 87.69 127 ASP B C 1
ATOM 3120 O O . ASP B 1 127 ? 11.43 30.609 19.281 1 87.69 127 ASP B O 1
ATOM 3124 N N . LEU B 1 128 ? 9.984 28.984 19.422 1 84.38 128 LEU B N 1
ATOM 3125 C CA . LEU B 1 128 ? 8.898 29.734 18.797 1 84.38 128 LEU B CA 1
ATOM 3126 C C . LEU B 1 128 ? 8.469 30.906 19.672 1 84.38 128 LEU B C 1
ATOM 3128 O O . LEU B 1 128 ? 8.242 32 19.188 1 84.38 128 LEU B O 1
ATOM 3132 N N . TYR B 1 129 ? 8.492 30.641 20.906 1 81.56 129 TYR B N 1
ATOM 3133 C CA . TYR B 1 129 ? 8.078 31.688 21.828 1 81.56 129 TYR B CA 1
ATOM 3134 C C . TYR B 1 129 ? 9.133 32.781 21.922 1 81.56 129 TYR B C 1
ATOM 3136 O O . TYR B 1 129 ? 8.797 33.969 22.016 1 81.56 129 TYR B O 1
ATOM 3144 N N . GLU B 1 130 ? 10.312 32.312 21.938 1 84.88 130 GLU B N 1
ATOM 3145 C CA . GLU B 1 130 ? 11.406 33.281 21.984 1 84.88 130 GLU B CA 1
ATOM 3146 C C . GLU B 1 130 ? 11.391 34.188 20.766 1 84.88 130 GLU B C 1
ATOM 3148 O O . GLU B 1 130 ? 11.664 35.406 20.859 1 84.88 130 GLU B O 1
ATOM 3153 N N . LYS B 1 131 ? 11.023 33.656 19.688 1 86.31 131 LYS B N 1
ATOM 3154 C CA . LYS B 1 131 ? 11.078 34.406 18.422 1 86.31 131 LYS B CA 1
ATOM 3155 C C . LYS B 1 131 ? 9.727 35 18.062 1 86.31 131 LYS B C 1
ATOM 3157 O O . LYS B 1 131 ? 9.578 35.656 17.031 1 86.31 131 LYS B O 1
ATOM 3162 N N . ARG B 1 132 ? 8.789 34.812 18.875 1 82.62 132 ARG B N 1
ATOM 3163 C CA . ARG B 1 132 ? 7.406 35.156 18.547 1 82.62 132 ARG B CA 1
ATOM 3164 C C . ARG B 1 132 ? 7.277 36.625 18.172 1 82.62 132 ARG B C 1
ATOM 3166 O O . ARG B 1 132 ? 6.574 37 17.234 1 82.62 132 ARG B O 1
ATOM 3173 N N . THR B 1 133 ? 7.902 37.562 18.922 1 82.81 133 THR B N 1
ATOM 3174 C CA . THR B 1 133 ? 7.816 39 18.672 1 82.81 133 THR B CA 1
ATOM 3175 C C . THR B 1 133 ? 8.445 39.344 17.328 1 82.81 133 THR B C 1
ATOM 3177 O O . THR B 1 133 ? 7.848 40.062 16.516 1 82.81 133 THR B O 1
ATOM 3180 N N . ASP B 1 134 ? 9.586 38.812 17.109 1 86.88 134 ASP B N 1
ATOM 3181 C CA . ASP B 1 134 ? 10.266 39.031 15.836 1 86.88 134 ASP B CA 1
ATOM 3182 C C . ASP B 1 134 ? 9.422 38.531 14.664 1 86.88 134 ASP B C 1
ATOM 3184 O O . ASP B 1 134 ? 9.312 39.188 13.633 1 86.88 134 ASP B O 1
ATOM 3188 N N . MET B 1 135 ? 8.852 37.406 14.875 1 85.88 135 MET B N 1
ATOM 3189 C CA . MET B 1 135 ? 8.047 36.812 13.812 1 85.88 135 MET B CA 1
ATOM 3190 C C . MET B 1 135 ? 6.816 37.656 13.523 1 85.88 135 MET B C 1
ATOM 3192 O O . MET B 1 135 ? 6.445 37.875 12.367 1 85.88 135 MET B O 1
ATOM 3196 N N . MET B 1 136 ? 6.27 38.125 14.562 1 84.81 136 MET B N 1
ATOM 3197 C CA . MET B 1 136 ? 5.109 39 14.406 1 84.81 136 MET B CA 1
ATOM 3198 C C . MET B 1 136 ? 5.484 40.281 13.68 1 84.81 136 MET B C 1
ATOM 3200 O O . MET B 1 136 ? 4.789 40.719 12.758 1 84.81 136 MET B O 1
ATOM 3204 N N . GLU B 1 137 ? 6.52 40.875 14.062 1 88.19 137 GLU B N 1
ATOM 3205 C CA . GLU B 1 137 ? 6.965 42.125 13.43 1 88.19 137 GLU B CA 1
ATOM 3206 C C . GLU B 1 137 ? 7.332 41.906 11.969 1 88.19 137 GLU B C 1
ATOM 3208 O O . GLU B 1 137 ? 6.992 42.719 11.109 1 88.19 137 GLU B O 1
ATOM 3213 N N . GLU B 1 138 ? 7.988 40.875 11.727 1 87.44 138 GLU B N 1
ATOM 3214 C CA . GLU B 1 138 ? 8.281 40.5 10.344 1 87.44 138 GLU B CA 1
ATOM 3215 C C . GLU B 1 138 ? 7.004 40.312 9.539 1 87.44 138 GLU B C 1
ATOM 3217 O O . GLU B 1 138 ? 6.934 40.719 8.367 1 87.44 138 GLU B O 1
ATOM 3222 N N . GLY B 1 139 ? 6.086 39.688 10.141 1 86.5 139 GLY B N 1
ATOM 3223 C CA . GLY B 1 139 ? 4.797 39.5 9.492 1 86.5 139 GLY B CA 1
ATOM 3224 C C . GLY B 1 139 ? 4.121 40.812 9.148 1 86.5 139 GLY B C 1
ATOM 3225 O O . GLY B 1 139 ? 3.553 40.969 8.062 1 86.5 139 GLY B O 1
ATOM 3226 N N . ILE B 1 140 ? 4.215 41.719 10.039 1 88.56 140 ILE B N 1
ATOM 3227 C CA . ILE B 1 140 ? 3.631 43.062 9.836 1 88.56 140 ILE B CA 1
ATOM 3228 C C . ILE B 1 140 ? 4.332 43.75 8.672 1 88.56 140 ILE B C 1
ATOM 3230 O O . ILE B 1 140 ? 3.678 44.344 7.809 1 88.56 140 ILE B O 1
ATOM 3234 N N . ILE B 1 141 ? 5.605 43.656 8.641 1 88.31 141 ILE B N 1
ATOM 3235 C CA . ILE B 1 141 ? 6.379 44.312 7.586 1 88.31 141 ILE B CA 1
ATOM 3236 C C . ILE B 1 141 ? 6.043 43.688 6.238 1 88.31 141 ILE B C 1
ATOM 3238 O O . ILE B 1 141 ? 5.844 44.375 5.246 1 88.31 141 ILE B O 1
ATOM 3242 N N . ASP B 1 142 ? 5.969 42.406 6.23 1 86.06 142 ASP B N 1
ATOM 3243 C CA . ASP B 1 142 ? 5.617 41.719 5.004 1 86.06 142 ASP B CA 1
ATOM 3244 C C . ASP B 1 142 ? 4.219 42.094 4.527 1 86.06 142 ASP B C 1
ATOM 3246 O O . ASP B 1 142 ? 4.004 42.344 3.338 1 86.06 142 ASP B O 1
ATOM 3250 N N . LEU B 1 143 ? 3.326 42.062 5.422 1 86.56 143 LEU B N 1
ATOM 3251 C CA . LEU B 1 143 ? 1.962 42.469 5.117 1 86.56 143 LEU B CA 1
ATOM 3252 C C . LEU B 1 143 ? 1.942 43.875 4.543 1 86.56 143 LEU B C 1
ATOM 3254 O O . LEU B 1 143 ? 1.299 44.125 3.521 1 86.56 143 LEU B O 1
ATOM 3258 N N . PHE B 1 144 ? 2.646 44.75 5.242 1 87.75 144 PHE B N 1
ATOM 3259 C CA . PHE B 1 144 ? 2.711 46.125 4.816 1 87.75 144 PHE B CA 1
ATOM 3260 C C . PHE B 1 144 ? 3.266 46.25 3.4 1 87.75 144 PHE B C 1
ATOM 3262 O O . PHE B 1 144 ? 2.723 46.969 2.568 1 87.75 144 PHE B O 1
ATOM 3269 N N . ARG B 1 145 ? 4.234 45.531 3.092 1 84.38 145 ARG B N 1
ATOM 3270 C CA . ARG B 1 145 ? 4.848 45.531 1.769 1 84.38 145 ARG B CA 1
ATOM 3271 C C . ARG B 1 145 ? 3.871 45.031 0.707 1 84.38 145 ARG B C 1
ATOM 3273 O O . ARG B 1 145 ? 3.838 45.562 -0.407 1 84.38 145 ARG B O 1
ATOM 3280 N N . ARG B 1 146 ? 3.09 44.125 1.082 1 83.38 146 ARG B N 1
ATOM 3281 C CA . ARG B 1 146 ? 2.16 43.531 0.128 1 83.38 146 ARG B CA 1
ATOM 3282 C C . ARG B 1 146 ? 0.933 44.438 -0.063 1 83.38 146 ARG B C 1
ATOM 3284 O O . ARG B 1 146 ? 0.329 44.438 -1.138 1 83.38 146 ARG B O 1
ATOM 3291 N N . LEU B 1 147 ? 0.543 45.125 0.961 1 79.81 147 LEU B N 1
ATOM 3292 C CA . LEU B 1 147 ? -0.611 46.031 0.907 1 79.81 147 LEU B CA 1
ATOM 3293 C C . LEU B 1 147 ? -0.257 47.312 0.2 1 79.81 147 LEU B C 1
ATOM 3295 O O . LEU B 1 147 ? -1.087 47.875 -0.513 1 79.81 147 LEU B O 1
ATOM 3299 N N . SER B 1 148 ? 0.96 47.812 0.438 1 63.94 148 SER B N 1
ATOM 3300 C CA . SER B 1 148 ? 1.357 49.125 0.023 1 63.94 148 SER B CA 1
ATOM 3301 C C . SER B 1 148 ? 1.773 49.156 -1.443 1 63.94 148 SER B C 1
ATOM 3303 O O . SER B 1 148 ? 2.178 50.219 -1.963 1 63.94 148 SER B O 1
ATOM 3305 N N . TRP B 1 149 ? 1.62 48.031 -2.143 1 61.47 149 TRP B N 1
ATOM 3306 C CA . TRP B 1 149 ? 2.125 48.031 -3.512 1 61.47 149 TRP B CA 1
ATOM 3307 C C . TRP B 1 149 ? 1.427 49.094 -4.367 1 61.47 149 TRP B C 1
ATOM 3309 O O . TRP B 1 149 ? 1.974 49.531 -5.371 1 61.47 149 TRP B O 1
ATOM 3319 N N . ASP B 1 150 ? 0.266 49.469 -3.938 1 62.41 150 ASP B N 1
ATOM 3320 C CA . ASP B 1 150 ? -0.372 50.562 -4.66 1 62.41 150 ASP B CA 1
ATOM 3321 C C . ASP B 1 150 ? -0.036 51.938 -4.02 1 62.41 150 ASP B C 1
ATOM 3323 O O . ASP B 1 150 ? -0.891 52.531 -3.389 1 62.41 150 ASP B O 1
ATOM 3327 N N . TYR B 1 151 ? 1.284 52.406 -4.078 1 59.91 151 TYR B N 1
ATOM 3328 C CA . TYR B 1 151 ? 1.863 53.562 -3.416 1 59.91 151 TYR B CA 1
ATOM 3329 C C . TYR B 1 151 ? 1.161 54.844 -3.854 1 59.91 151 TYR B C 1
ATOM 3331 O O . TYR B 1 151 ? 1.272 55.875 -3.191 1 59.91 151 TYR B O 1
ATOM 3339 N N . ARG B 1 152 ? 0.329 54.625 -4.844 1 60.12 152 ARG B N 1
ATOM 3340 C CA . ARG B 1 152 ? -0.304 55.844 -5.344 1 60.12 152 ARG B CA 1
ATOM 3341 C C . ARG B 1 152 ? -1.433 56.312 -4.422 1 60.12 152 ARG B C 1
ATOM 3343 O O . ARG B 1 152 ? -1.712 57.5 -4.309 1 60.12 152 ARG B O 1
ATOM 3350 N N . THR B 1 153 ? -1.916 55.469 -3.756 1 68.75 153 THR B N 1
ATOM 3351 C CA . THR B 1 153 ? -3.127 55.781 -3.018 1 68.75 153 THR B CA 1
ATOM 3352 C C . THR B 1 153 ? -2.941 55.531 -1.525 1 68.75 153 THR B C 1
ATOM 3354 O O . THR B 1 153 ? -3.467 56.281 -0.691 1 68.75 153 THR B O 1
ATOM 3357 N N . ASN B 1 154 ? -2.141 54.625 -1.267 1 75.19 154 ASN B N 1
ATOM 3358 C CA . ASN B 1 154 ? -1.92 54.281 0.137 1 75.19 154 ASN B CA 1
ATOM 3359 C C . ASN B 1 154 ? -0.721 55.062 0.708 1 75.19 154 ASN B C 1
ATOM 3361 O O . ASN B 1 154 ? 0.186 55.438 -0.031 1 75.19 154 ASN B O 1
ATOM 3365 N N . ASN B 1 155 ? -0.839 55.438 1.968 1 75.81 155 ASN B N 1
ATOM 3366 C CA . ASN B 1 155 ? 0.314 56.031 2.648 1 75.81 155 ASN B CA 1
ATOM 3367 C C . ASN B 1 155 ? 1.48 55.031 2.711 1 75.81 155 ASN B C 1
ATOM 3369 O O . ASN B 1 155 ? 1.327 53.906 3.195 1 75.81 155 ASN B O 1
ATOM 3373 N N . PRO B 1 156 ? 2.59 55.344 2.076 1 78.81 156 PRO B N 1
ATOM 3374 C CA . PRO B 1 156 ? 3.727 54.406 2.057 1 78.81 156 PRO B CA 1
ATOM 3375 C C . PRO B 1 156 ? 4.395 54.281 3.422 1 78.81 156 PRO B C 1
ATOM 3377 O O . PRO B 1 156 ? 5.27 53.406 3.602 1 78.81 156 PRO B O 1
ATOM 3380 N N . LEU B 1 157 ? 3.961 55.062 4.41 1 80.19 157 LEU B N 1
ATOM 3381 C CA . LEU B 1 157 ? 4.66 55.094 5.691 1 80.19 157 LEU B CA 1
ATOM 3382 C C . LEU B 1 157 ? 3.85 54.375 6.77 1 80.19 157 LEU B C 1
ATOM 3384 O O . LEU B 1 157 ? 4.387 54.031 7.82 1 80.19 157 LEU B O 1
ATOM 3388 N N . CYS B 1 158 ? 2.594 54.281 6.523 1 88.19 158 CYS B N 1
ATOM 3389 C CA . CYS B 1 158 ? 1.753 53.656 7.543 1 88.19 158 CYS B CA 1
ATOM 3390 C C . CYS B 1 158 ? 0.474 53.094 6.93 1 88.19 158 CYS B C 1
ATOM 3392 O O . CYS B 1 158 ? 0.142 53.406 5.785 1 88.19 158 CYS B O 1
ATOM 3394 N N . ILE B 1 159 ? -0.146 52.281 7.688 1 90.06 159 ILE B N 1
ATOM 3395 C CA . ILE B 1 159 ? -1.487 51.844 7.336 1 90.06 159 ILE B CA 1
ATOM 3396 C C . ILE B 1 159 ? -2.521 52.812 7.867 1 90.06 159 ILE B C 1
ATOM 3398 O O . ILE B 1 159 ? -2.652 53 9.078 1 90.06 159 ILE B O 1
ATOM 3402 N N . GLY B 1 160 ? -3.168 53.406 6.988 1 89.94 160 GLY B N 1
ATOM 3403 C CA . GLY B 1 160 ? -4.141 54.438 7.371 1 89.94 160 GLY B CA 1
ATOM 3404 C C . GLY B 1 160 ? -5.516 53.844 7.656 1 89.94 160 GLY B C 1
ATOM 3405 O O . GLY B 1 160 ? -5.727 52.656 7.551 1 89.94 160 GLY B O 1
ATOM 3406 N N . ARG B 1 161 ? -6.422 54.781 8.016 1 93.25 161 ARG B N 1
ATOM 3407 C CA . ARG B 1 161 ? -7.793 54.406 8.336 1 93.25 161 ARG B CA 1
ATOM 3408 C C . ARG B 1 161 ? -8.492 53.781 7.121 1 93.25 161 ARG B C 1
ATOM 3410 O O . ARG B 1 161 ? -9.406 52.969 7.266 1 93.25 161 ARG B O 1
ATOM 3417 N N . LYS B 1 162 ? -8.031 54.25 5.941 1 93.12 162 LYS B N 1
ATOM 3418 C CA . LYS B 1 162 ? -8.523 53.719 4.672 1 93.12 162 LYS B CA 1
ATOM 3419 C C . LYS B 1 162 ? -7.375 53.25 3.795 1 93.12 162 LYS B C 1
ATOM 3421 O O . LYS B 1 162 ? -6.34 53.906 3.697 1 93.12 162 LYS B O 1
ATOM 3426 N N . ILE B 1 163 ? -7.59 52.094 3.24 1 92.31 163 ILE B N 1
ATOM 3427 C CA . ILE B 1 163 ? -6.582 51.594 2.301 1 92.31 163 ILE B CA 1
ATOM 3428 C C . ILE B 1 163 ? -7.266 50.969 1.085 1 92.31 163 ILE B C 1
ATOM 3430 O O . ILE B 1 163 ? -8.414 50.531 1.168 1 92.31 163 ILE B O 1
ATOM 3434 N N . ILE B 1 164 ? -6.57 51.031 -0.001 1 90.5 164 ILE B N 1
ATOM 3435 C CA . ILE B 1 164 ? -7.047 50.406 -1.236 1 90.5 164 ILE B CA 1
ATOM 3436 C C . ILE B 1 164 ? -6.195 49.188 -1.568 1 90.5 164 ILE B C 1
ATOM 3438 O O . ILE B 1 164 ? -4.961 49.25 -1.531 1 90.5 164 ILE B O 1
ATOM 3442 N N . VAL B 1 165 ? -6.781 48.062 -1.771 1 89.88 165 VAL B N 1
ATOM 3443 C CA . VAL B 1 165 ? -6.098 46.844 -2.158 1 89.88 165 VAL B CA 1
ATOM 3444 C C . VAL B 1 165 ? -6.43 46.5 -3.611 1 89.88 165 VAL B C 1
ATOM 3446 O O . VAL B 1 165 ? -7.602 46.469 -3.994 1 89.88 165 VAL B O 1
ATOM 3449 N N . SER B 1 166 ? -5.41 46.25 -4.336 1 86.38 166 SER B N 1
ATOM 3450 C CA . SER B 1 166 ? -5.605 45.938 -5.75 1 86.38 166 SER B CA 1
ATOM 3451 C C . SER B 1 166 ? -5.695 44.438 -5.992 1 86.38 166 SER B C 1
ATOM 3453 O O . SER B 1 166 ? -5.301 43.656 -5.133 1 86.38 166 SER B O 1
ATOM 3455 N N . ASN B 1 167 ? -6.312 44.094 -7.086 1 87 167 ASN B N 1
ATOM 3456 C CA . ASN B 1 167 ? -6.297 42.719 -7.621 1 87 167 ASN B CA 1
ATOM 3457 C C . ASN B 1 167 ? -7.047 41.75 -6.711 1 87 167 ASN B C 1
ATOM 3459 O O . ASN B 1 167 ? -6.59 40.625 -6.473 1 87 167 ASN B O 1
ATOM 3463 N N . ILE B 1 168 ? -8.016 42.219 -6.148 1 87.56 168 ILE B N 1
ATOM 3464 C CA . ILE B 1 168 ? -8.898 41.344 -5.402 1 87.56 168 ILE B CA 1
ATOM 3465 C C . ILE B 1 168 ? -9.602 40.375 -6.367 1 87.56 168 ILE B C 1
ATOM 3467 O O . ILE B 1 168 ? -9.68 39.188 -6.109 1 87.56 168 ILE B O 1
ATOM 3471 N N . ILE B 1 169 ? -10.109 40.938 -7.434 1 85.62 169 ILE B N 1
ATOM 3472 C CA . ILE B 1 169 ? -10.703 40.156 -8.523 1 85.62 169 ILE B CA 1
ATOM 3473 C C . ILE B 1 169 ? -9.82 40.25 -9.758 1 85.62 169 ILE B C 1
ATOM 3475 O O . ILE B 1 169 ? -9.422 41.344 -10.172 1 85.62 169 ILE B O 1
ATOM 3479 N N . ASN B 1 170 ? -9.516 39.094 -10.234 1 80.31 170 ASN B N 1
ATOM 3480 C CA . ASN B 1 170 ? -8.641 39.125 -11.406 1 80.31 170 ASN B CA 1
ATOM 3481 C C . ASN B 1 170 ? -9.43 39.375 -12.688 1 80.31 170 ASN B C 1
ATOM 3483 O O . ASN B 1 170 ? -10.633 39.594 -12.641 1 80.31 170 ASN B O 1
ATOM 3487 N N . SER B 1 171 ? -8.633 39.281 -13.805 1 78.62 171 SER B N 1
ATOM 3488 C CA . SER B 1 171 ? -9.203 39.625 -15.102 1 78.62 171 SER B CA 1
ATOM 3489 C C . SER B 1 171 ? -10.273 38.625 -15.516 1 78.62 171 SER B C 1
ATOM 3491 O O . SER B 1 171 ? -11.117 38.906 -16.359 1 78.62 171 SER B O 1
ATOM 3493 N N . TYR B 1 172 ? -10.305 37.531 -14.906 1 79.62 172 TYR B N 1
ATOM 3494 C CA . TYR B 1 172 ? -11.258 36.469 -15.258 1 79.62 172 TYR B CA 1
ATOM 3495 C C . TYR B 1 172 ? -12.469 36.5 -14.336 1 79.62 172 TYR B C 1
ATOM 3497 O O . TYR B 1 172 ? -13.375 35.688 -14.461 1 79.62 172 TYR B O 1
ATOM 3505 N N . GLY B 1 173 ? -12.422 37.375 -13.461 1 78.5 173 GLY B N 1
ATOM 3506 C CA . GLY B 1 173 ? -13.555 37.531 -12.547 1 78.5 173 GLY B CA 1
ATOM 3507 C C . GLY B 1 173 ? -13.438 36.625 -11.32 1 78.5 173 GLY B C 1
ATOM 3508 O O . GLY B 1 173 ? -14.406 36.469 -10.578 1 78.5 173 GLY B O 1
ATOM 3509 N N . SER B 1 174 ? -12.273 36.125 -11.141 1 85.75 174 SER B N 1
ATOM 3510 C CA . SER B 1 174 ? -12.078 35.25 -9.992 1 85.75 174 SER B CA 1
ATOM 3511 C C . SER B 1 174 ? -11.32 35.969 -8.875 1 85.75 174 SER B C 1
ATOM 3513 O O . SER B 1 174 ? -10.477 36.812 -9.141 1 85.75 174 SER B O 1
ATOM 3515 N N . VAL B 1 175 ? -11.664 35.625 -7.719 1 86.62 175 VAL B N 1
ATOM 3516 C CA . VAL B 1 175 ? -10.984 36.188 -6.555 1 86.62 175 VAL B CA 1
ATOM 3517 C C . VAL B 1 175 ? -9.531 35.688 -6.516 1 86.62 175 VAL B C 1
ATOM 3519 O O . VAL B 1 175 ? -9.266 34.5 -6.742 1 86.62 175 VAL B O 1
ATOM 3522 N N . SER B 1 176 ? -8.703 36.625 -6.285 1 87 176 SER B N 1
ATOM 3523 C CA . SER B 1 176 ? -7.285 36.312 -6.168 1 87 176 SER B CA 1
ATOM 3524 C C . SER B 1 176 ? -6.984 35.625 -4.836 1 87 176 SER B C 1
ATOM 3526 O O . SER B 1 176 ? -7.18 36.219 -3.775 1 87 176 SER B O 1
ATOM 3528 N N . SER B 1 177 ? -6.426 34.406 -4.922 1 84.44 177 SER B N 1
ATOM 3529 C CA . SER B 1 177 ? -6.062 33.719 -3.703 1 84.44 177 SER B CA 1
ATOM 3530 C C . SER B 1 177 ? -4.957 34.438 -2.945 1 84.44 177 SER B C 1
ATOM 3532 O O . SER B 1 177 ? -4.949 34.438 -1.713 1 84.44 177 SER B O 1
ATOM 3534 N N . ASN B 1 178 ? -4.109 35.031 -3.693 1 83.44 178 ASN B N 1
ATOM 3535 C CA . ASN B 1 178 ? -2.998 35.75 -3.084 1 83.44 178 ASN B CA 1
ATOM 3536 C C . ASN B 1 178 ? -3.484 36.969 -2.268 1 83.44 178 ASN B C 1
ATOM 3538 O O . ASN B 1 178 ? -3.037 37.156 -1.139 1 83.44 178 ASN B O 1
ATOM 3542 N N . THR B 1 179 ? -4.328 37.688 -2.838 1 85.19 179 THR B N 1
ATOM 3543 C CA . THR B 1 179 ? -4.855 38.844 -2.143 1 85.19 179 THR B CA 1
ATOM 3544 C C . THR B 1 179 ? -5.695 38.438 -0.938 1 85.19 179 THR B C 1
ATOM 3546 O O . THR B 1 179 ? -5.656 39.094 0.107 1 85.19 179 THR B O 1
ATOM 3549 N N . ALA B 1 180 ? -6.426 37.375 -1.121 1 86.44 180 ALA B N 1
ATOM 3550 C CA . ALA B 1 180 ? -7.195 36.844 0.004 1 86.44 180 ALA B CA 1
ATOM 3551 C C . ALA B 1 180 ? -6.277 36.469 1.167 1 86.44 180 ALA B C 1
ATOM 3553 O O . ALA B 1 180 ? -6.605 36.75 2.328 1 86.44 180 ALA B O 1
ATOM 3554 N N . ASP B 1 181 ? -5.152 36.031 0.844 1 83.44 181 ASP B N 1
ATOM 3555 C CA . ASP B 1 181 ? -4.18 35.656 1.859 1 83.44 181 ASP B CA 1
ATOM 3556 C C . ASP B 1 181 ? -3.664 36.875 2.617 1 83.44 181 ASP B C 1
ATOM 3558 O O . ASP B 1 181 ? -3.453 36.812 3.832 1 83.44 181 ASP B O 1
ATOM 3562 N N . VAL B 1 182 ? -3.459 37.875 1.881 1 84.88 182 VAL B N 1
ATOM 3563 C CA . VAL B 1 182 ? -2.973 39.125 2.482 1 84.88 182 VAL B CA 1
ATOM 3564 C C . VAL B 1 182 ? -4.02 39.656 3.449 1 84.88 182 VAL B C 1
ATOM 3566 O O . VAL B 1 182 ? -3.682 40.125 4.551 1 84.88 182 VAL B O 1
ATOM 3569 N N . LEU B 1 183 ? -5.219 39.531 3.057 1 88.62 183 LEU B N 1
ATOM 3570 C CA . LEU B 1 183 ? -6.301 40.031 3.9 1 88.62 183 LEU B CA 1
ATOM 3571 C C . LEU B 1 183 ? -6.465 39.156 5.141 1 88.62 183 LEU B C 1
ATOM 3573 O O . LEU B 1 183 ? -6.734 39.656 6.23 1 88.62 183 LEU B O 1
ATOM 3577 N N . ASP B 1 184 ? -6.293 37.969 4.934 1 87.81 184 ASP B N 1
ATOM 3578 C CA . ASP B 1 184 ? -6.324 37.062 6.078 1 87.81 184 ASP B CA 1
ATOM 3579 C C . ASP B 1 184 ? -5.195 37.375 7.059 1 87.81 184 ASP B C 1
ATOM 3581 O O . ASP B 1 184 ? -5.391 37.312 8.273 1 87.81 184 ASP B O 1
ATOM 3585 N N . ASP B 1 185 ? -4.023 37.688 6.516 1 85.81 185 ASP B N 1
ATOM 3586 C CA . ASP B 1 185 ? -2.898 38.062 7.363 1 85.81 185 ASP B CA 1
ATOM 3587 C C . ASP B 1 185 ? -3.209 39.344 8.148 1 85.81 185 ASP B C 1
ATOM 3589 O O . ASP B 1 185 ? -2.842 39.469 9.32 1 85.81 185 ASP B O 1
ATOM 3593 N N . LEU B 1 186 ? -3.82 40.219 7.492 1 89 186 LEU B N 1
ATOM 3594 C CA . LEU B 1 186 ? -4.219 41.469 8.133 1 89 186 LEU B CA 1
ATOM 3595 C C . LEU B 1 186 ? -5.16 41.188 9.305 1 89 186 LEU B C 1
ATOM 3597 O O . LEU B 1 186 ? -4.949 41.719 10.406 1 89 186 LEU B O 1
ATOM 3601 N N . ILE B 1 187 ? -6.133 40.344 9.047 1 89.25 187 ILE B N 1
ATOM 3602 C CA . ILE B 1 187 ? -7.102 40.031 10.078 1 89.25 187 ILE B CA 1
ATOM 3603 C C . ILE B 1 187 ? -6.402 39.281 11.227 1 89.25 187 ILE B C 1
ATOM 3605 O O . ILE B 1 187 ? -6.672 39.562 12.398 1 89.25 187 ILE B O 1
ATOM 3609 N N . ARG B 1 188 ? -5.547 38.438 10.898 1 86.5 188 ARG B N 1
ATOM 3610 C CA . ARG B 1 188 ? -4.809 37.688 11.898 1 86.5 188 ARG B CA 1
ATOM 3611 C C . ARG B 1 188 ? -3.998 38.594 12.805 1 86.5 188 ARG B C 1
ATOM 3613 O O . ARG B 1 188 ? -4.074 38.5 14.031 1 86.5 188 ARG B O 1
ATOM 3620 N N . ILE B 1 189 ? -3.238 39.5 12.25 1 87.69 189 ILE B N 1
ATOM 3621 C CA . ILE B 1 189 ? -2.379 40.406 12.992 1 87.69 189 ILE B CA 1
ATOM 3622 C C . ILE B 1 189 ? -3.23 41.281 13.906 1 87.69 189 ILE B C 1
ATOM 3624 O O . ILE B 1 189 ? -2.91 41.469 15.086 1 87.69 189 ILE B O 1
ATOM 3628 N N . LEU B 1 190 ? -4.34 41.75 13.383 1 91.44 190 LEU B N 1
ATOM 3629 C CA . LEU B 1 190 ? -5.223 42.594 14.188 1 91.44 190 LEU B CA 1
ATOM 3630 C C . LEU B 1 190 ? -5.859 41.781 15.32 1 91.44 190 LEU B C 1
ATOM 3632 O O . LEU B 1 190 ? -6.027 42.312 16.422 1 91.44 190 LEU B O 1
ATOM 3636 N N . SER B 1 191 ? -6.16 40.562 15.062 1 88.56 191 SER B N 1
ATOM 3637 C CA . SER B 1 191 ? -6.727 39.688 16.078 1 88.56 191 SER B CA 1
ATOM 3638 C C . SER B 1 191 ? -5.734 39.438 17.219 1 88.56 191 SER B C 1
ATOM 3640 O O . SER B 1 191 ? -6.109 39.469 18.391 1 88.56 191 SER B O 1
ATOM 3642 N N . VAL B 1 192 ? -4.516 39.25 16.859 1 84.12 192 VAL B N 1
ATOM 3643 C CA . VAL B 1 192 ? -3.469 39.031 17.844 1 84.12 192 VAL B CA 1
ATOM 3644 C C . VAL B 1 192 ? -3.309 40.25 18.734 1 84.12 192 VAL B C 1
ATOM 3646 O O . VAL B 1 192 ? -3.283 40.156 19.953 1 84.12 192 VAL B O 1
ATOM 3649 N N . TYR B 1 193 ? -3.25 41.406 18.125 1 88.56 193 TYR B N 1
ATOM 3650 C CA . TYR B 1 193 ? -3.096 42.656 18.891 1 88.56 193 TYR B CA 1
ATOM 3651 C C . TYR B 1 193 ? -4.332 42.938 19.734 1 88.56 193 TYR B C 1
ATOM 3653 O O . TYR B 1 193 ? -4.234 43.531 20.797 1 88.56 193 TYR B O 1
ATOM 3661 N N . ASP B 1 194 ? -5.449 42.438 19.203 1 89.94 194 ASP B N 1
ATOM 3662 C CA . ASP B 1 194 ? -6.707 42.625 19.906 1 89.94 194 ASP B CA 1
ATOM 3663 C C . ASP B 1 194 ? -6.887 41.594 21.016 1 89.94 194 ASP B C 1
ATOM 3665 O O . ASP B 1 194 ? -7.855 41.656 21.766 1 89.94 194 ASP B O 1
ATOM 3669 N N . GLY B 1 195 ? -6 40.656 21.094 1 82.19 195 GLY B N 1
ATOM 3670 C CA . GLY B 1 195 ? -6.113 39.594 22.078 1 82.19 195 GLY B CA 1
ATOM 3671 C C . GLY B 1 195 ? -7.285 38.688 21.812 1 82.19 195 GLY B C 1
ATOM 3672 O O . GLY B 1 195 ? -7.867 38.125 22.75 1 82.19 195 GLY B O 1
ATOM 3673 N N . LYS B 1 196 ? -7.734 38.656 20.625 1 80.62 196 LYS B N 1
ATOM 3674 C CA . LYS B 1 196 ? -8.867 37.812 20.25 1 80.62 196 LYS B CA 1
ATOM 3675 C C . LYS B 1 196 ? -8.391 36.562 19.516 1 80.62 196 LYS B C 1
ATOM 3677 O O . LYS B 1 196 ? -7.285 36.531 18.984 1 80.62 196 LYS B O 1
ATOM 3682 N N . PRO B 1 197 ? -9.258 35.531 19.531 1 73.69 197 PRO B N 1
ATOM 3683 C CA . PRO B 1 197 ? -8.906 34.312 18.766 1 73.69 197 PRO B CA 1
ATOM 3684 C C . PRO B 1 197 ? -8.781 34.594 17.266 1 73.69 197 PRO B C 1
ATOM 3686 O O . PRO B 1 197 ? -9.516 35.406 16.719 1 73.69 197 PRO B O 1
ATOM 3689 N N . ILE B 1 198 ? -7.828 33.906 16.719 1 73.12 198 ILE B N 1
ATOM 3690 C CA . ILE B 1 198 ? -7.645 33.969 15.273 1 73.12 198 ILE B CA 1
ATOM 3691 C C . ILE B 1 198 ? -8.742 33.188 14.57 1 73.12 198 ILE B C 1
ATOM 3693 O O . ILE B 1 198 ? -9.023 32.031 14.945 1 73.12 198 ILE B O 1
ATOM 3697 N N . PRO B 1 199 ? -9.375 33.812 13.633 1 68.44 199 PRO B N 1
ATOM 3698 C CA . PRO B 1 199 ? -10.383 33.031 12.914 1 68.44 199 PRO B CA 1
ATOM 3699 C C . PRO B 1 199 ? -9.828 31.719 12.344 1 68.44 199 PRO B C 1
ATOM 3701 O O . PRO B 1 199 ? -8.664 31.672 11.93 1 68.44 199 PRO B O 1
ATOM 3704 N N . GLU B 1 200 ? -10.492 30.594 12.609 1 58.22 200 GLU B N 1
ATOM 3705 C CA . GLU B 1 200 ? -10.094 29.219 12.367 1 58.22 200 GLU B CA 1
ATOM 3706 C C . GLU B 1 200 ? -9.82 28.984 10.883 1 58.22 200 GLU B C 1
ATOM 3708 O O . GLU B 1 200 ? -9.07 28.062 10.523 1 58.22 200 GLU B O 1
ATOM 3713 N N . HIS B 1 201 ? -10.586 29.641 9.922 1 55.59 201 HIS B N 1
ATOM 3714 C CA . HIS B 1 201 ? -10.562 29.125 8.562 1 55.59 201 HIS B CA 1
ATOM 3715 C C . HIS B 1 201 ? -9.469 29.797 7.734 1 55.59 201 HIS B C 1
ATOM 3717 O O . HIS B 1 201 ? -9.383 31.016 7.691 1 55.59 201 HIS B O 1
ATOM 3723 N N . ARG B 1 202 ? -8.5 28.891 7.312 1 55.81 202 ARG B N 1
ATOM 3724 C CA . ARG B 1 202 ? -7.648 29.328 6.211 1 55.81 202 ARG B CA 1
ATOM 3725 C C . ARG B 1 202 ? -8.484 29.781 5.02 1 55.81 202 ARG B C 1
ATOM 3727 O O . ARG B 1 202 ? -9.562 29.25 4.777 1 55.81 202 ARG B O 1
ATOM 3734 N N . ASN B 1 203 ? -8.188 30.875 4.438 1 61.41 203 ASN B N 1
ATOM 3735 C CA . ASN B 1 203 ? -8.797 31.516 3.275 1 61.41 203 ASN B CA 1
ATOM 3736 C C . ASN B 1 203 ? -10.188 32.062 3.605 1 61.41 203 ASN B C 1
ATOM 3738 O O . ASN B 1 203 ? -11.117 31.938 2.807 1 61.41 203 ASN B O 1
ATOM 3742 N N . GLY B 1 204 ? -10.344 32.469 4.859 1 76.56 204 GLY B N 1
ATOM 3743 C CA . GLY B 1 204 ? -11.586 33.094 5.277 1 76.56 204 GLY B CA 1
ATOM 3744 C C . GLY B 1 204 ? -12.047 34.188 4.348 1 76.56 204 GLY B C 1
ATOM 3745 O O . GLY B 1 204 ? -13.211 34.25 3.953 1 76.56 204 GLY B O 1
ATOM 3746 N N . MET B 1 205 ? -11.164 34.906 3.971 1 84 205 MET B N 1
ATOM 3747 C CA . MET B 1 205 ? -11.508 36.031 3.121 1 84 205 MET B CA 1
ATOM 3748 C C . MET B 1 205 ? -11.852 35.562 1.709 1 84 205 MET B C 1
ATOM 3750 O O . MET B 1 205 ? -12.727 36.156 1.059 1 84 205 MET B O 1
ATOM 3754 N N . TYR B 1 206 ? -11.117 34.562 1.277 1 82.69 206 TYR B N 1
ATOM 3755 C CA . TYR B 1 206 ? -11.445 34 -0.03 1 82.69 206 TYR B CA 1
ATOM 3756 C C . TYR B 1 206 ? -12.898 33.531 -0.082 1 82.69 206 TYR B C 1
ATOM 3758 O O . TYR B 1 206 ? -13.633 33.906 -1.006 1 82.69 206 TYR B O 1
ATOM 3766 N N . GLN B 1 207 ? -13.289 32.812 0.88 1 83 207 GLN B N 1
ATOM 3767 C CA . GLN B 1 207 ? -14.656 32.312 0.955 1 83 207 GLN B CA 1
ATOM 3768 C C . GLN B 1 207 ? -15.648 33.469 1.102 1 83 207 GLN B C 1
ATOM 3770 O O . GLN B 1 207 ? -16.703 33.469 0.462 1 83 207 GLN B O 1
ATOM 3775 N N . ALA B 1 208 ? -15.375 34.344 1.914 1 81.31 208 ALA B N 1
ATOM 3776 C CA . ALA B 1 208 ? -16.25 35.5 2.148 1 81.31 208 ALA B CA 1
ATOM 3777 C C . ALA B 1 208 ? -16.484 36.281 0.862 1 81.31 208 ALA B C 1
ATOM 3779 O O . ALA B 1 208 ? -17.578 36.812 0.635 1 81.31 208 ALA B O 1
ATOM 3780 N N . MET B 1 209 ? -15.5 36.219 0.024 1 84.25 209 MET B N 1
ATOM 3781 C CA . MET B 1 209 ? -15.578 37.031 -1.196 1 84.25 209 MET B CA 1
ATOM 3782 C C . MET B 1 209 ? -16.188 36.219 -2.338 1 84.25 209 MET B C 1
ATOM 3784 O O . MET B 1 209 ? -16.641 36.781 -3.336 1 84.25 209 MET B O 1
ATOM 3788 N N . THR B 1 210 ? -16.094 34.906 -2.26 1 79.94 210 THR B N 1
ATOM 3789 C CA . THR B 1 210 ? -16.578 34.062 -3.346 1 79.94 210 THR B CA 1
ATOM 3790 C C . THR B 1 210 ? -18.016 33.594 -3.07 1 79.94 210 THR B C 1
ATOM 3792 O O . THR B 1 210 ? -18.797 33.406 -4 1 79.94 210 THR B O 1
ATOM 3795 N N . GLU B 1 211 ? -18.344 33.031 -1.979 1 70.06 211 GLU B N 1
ATOM 3796 C CA . GLU B 1 211 ? -19.625 32.406 -1.676 1 70.06 211 GLU B CA 1
ATOM 3797 C C . GLU B 1 211 ? -20.672 33.469 -1.291 1 70.06 211 GLU B C 1
ATOM 3799 O O . GLU B 1 211 ? -21.875 33.219 -1.434 1 70.06 211 GLU B O 1
ATOM 3804 N N . GLY B 1 212 ? -20.281 34.469 -0.6 1 55.41 212 GLY B N 1
ATOM 3805 C CA . GLY B 1 212 ? -21.281 35.344 -0.009 1 55.41 212 GLY B CA 1
ATOM 3806 C C . GLY B 1 212 ? -22.031 36.156 -1.037 1 55.41 212 GLY B C 1
ATOM 3807 O O . GLY B 1 212 ? -21.703 36.156 -2.225 1 55.41 212 GLY B O 1
ATOM 3808 N N . PRO B 1 213 ? -23.203 36.656 -0.575 1 51.62 213 PRO B N 1
ATOM 3809 C CA . PRO B 1 213 ? -23.984 37.594 -1.395 1 51.62 213 PRO B CA 1
ATOM 3810 C C . PRO B 1 213 ? -23.109 38.625 -2.129 1 51.62 213 PRO B C 1
ATOM 3812 O O . PRO B 1 213 ? -23.609 39.562 -2.725 1 51.62 213 PRO B O 1
ATOM 3815 N N . MET B 1 214 ? -21.984 38.531 -2.066 1 49.72 214 MET B N 1
ATOM 3816 C CA . MET B 1 214 ? -21.062 39.5 -2.684 1 49.72 214 MET B CA 1
ATOM 3817 C C . MET B 1 214 ? -21.359 39.656 -4.168 1 49.72 214 MET B C 1
ATOM 3819 O O . MET B 1 214 ? -21.047 40.688 -4.758 1 49.72 214 MET B O 1
ATOM 3823 N N . ARG B 1 215 ? -21.703 38.469 -4.648 1 50.91 215 ARG B N 1
ATOM 3824 C CA . ARG B 1 215 ? -22.031 38.688 -6.055 1 50.91 215 ARG B CA 1
ATOM 3825 C C . ARG B 1 215 ? -22.969 39.875 -6.219 1 50.91 215 ARG B C 1
ATOM 3827 O O . ARG B 1 215 ? -22.859 40.656 -7.188 1 50.91 215 ARG B O 1
ATOM 3834 N N . VAL B 1 216 ? -23.922 40 -5.164 1 52.09 216 VAL B N 1
ATOM 3835 C CA . VAL B 1 216 ? -24.922 41.031 -5.441 1 52.09 216 VAL B CA 1
ATOM 3836 C C . VAL B 1 216 ? -24.406 42.406 -5.023 1 52.09 216 VAL B C 1
ATOM 3838 O O . VAL B 1 216 ? -24.75 43.406 -5.629 1 52.09 216 VAL B O 1
ATOM 3841 N N . ARG B 1 217 ? -23.609 42.312 -3.797 1 56.22 217 ARG B N 1
ATOM 3842 C CA . ARG B 1 217 ? -23.391 43.656 -3.285 1 56.22 217 ARG B CA 1
ATOM 3843 C C . ARG B 1 217 ? -21.906 44 -3.332 1 56.22 217 ARG B C 1
ATOM 3845 O O . ARG B 1 217 ? -21.531 45.156 -3.08 1 56.22 217 ARG B O 1
ATOM 3852 N N . SER B 1 218 ? -21 43.156 -3.654 1 80.25 218 SER B N 1
ATOM 3853 C CA . SER B 1 218 ? -19.594 43.469 -3.84 1 80.25 218 SER B CA 1
ATOM 3854 C C . SER B 1 218 ? -18.984 44.062 -2.576 1 80.25 218 SER B C 1
ATOM 3856 O O . SER B 1 218 ? -18.172 45 -2.648 1 80.25 218 SER B O 1
ATOM 3858 N N . GLU B 1 219 ? -19.594 43.75 -1.29 1 88.69 219 GLU B N 1
ATOM 3859 C CA . GLU B 1 219 ? -19.062 44.25 -0.024 1 88.69 219 GLU B CA 1
ATOM 3860 C C . GLU B 1 219 ? -18.828 43.125 0.969 1 88.69 219 GLU B C 1
ATOM 3862 O O . GLU B 1 219 ? -19.531 42.094 0.938 1 88.69 219 GLU B O 1
ATOM 3867 N N . VAL B 1 220 ? -17.828 43.281 1.833 1 89.88 220 VAL B N 1
ATOM 3868 C CA . VAL B 1 220 ? -17.5 42.312 2.879 1 89.88 220 VAL B CA 1
ATOM 3869 C C . VAL B 1 220 ? -17.312 43.031 4.211 1 89.88 220 VAL B C 1
ATOM 3871 O O . VAL B 1 220 ? -16.625 44.062 4.277 1 89.88 220 VAL B O 1
ATOM 3874 N N . GLU B 1 221 ? -18.016 42.562 5.262 1 90.88 221 GLU B N 1
ATOM 3875 C CA . GLU B 1 221 ? -17.859 43.094 6.617 1 90.88 221 GLU B CA 1
ATOM 3876 C C . GLU B 1 221 ? -17.062 42.125 7.496 1 90.88 221 GLU B C 1
ATOM 3878 O O . GLU B 1 221 ? -17.375 40.938 7.562 1 90.88 221 GLU B O 1
ATOM 3883 N N . THR B 1 222 ? -15.992 42.656 8.125 1 91.5 222 THR B N 1
ATOM 3884 C CA . THR B 1 222 ? -15.227 41.875 9.086 1 91.5 222 THR B CA 1
ATOM 3885 C C . THR B 1 222 ? -15.273 42.5 10.469 1 91.5 222 THR B C 1
ATOM 3887 O O . THR B 1 222 ? -15.914 43.562 10.656 1 91.5 222 THR B O 1
ATOM 3890 N N . GLU B 1 223 ? -14.664 41.906 11.43 1 91.69 223 GLU B N 1
ATOM 3891 C CA . GLU B 1 223 ? -14.586 42.469 12.789 1 91.69 223 GLU B CA 1
ATOM 3892 C C . GLU B 1 223 ? -13.797 43.75 12.812 1 91.69 223 GLU B C 1
ATOM 3894 O O . GLU B 1 223 ? -14.07 44.656 13.625 1 91.69 223 GLU B O 1
ATOM 3899 N N . TYR B 1 224 ? -12.922 43.906 11.789 1 95.75 224 TYR B N 1
ATOM 3900 C CA . TYR B 1 224 ? -11.961 45 11.922 1 95.75 224 TYR B CA 1
ATOM 3901 C C . TYR B 1 224 ? -12.148 46.031 10.805 1 95.75 224 TYR B C 1
ATOM 3903 O O . TYR B 1 224 ? -11.703 47.156 10.922 1 95.75 224 TYR B O 1
ATOM 3911 N N . PHE B 1 225 ? -12.758 45.594 9.727 1 96 225 PHE B N 1
ATOM 3912 C CA . PHE B 1 225 ? -12.883 46.562 8.633 1 96 225 PHE B CA 1
ATOM 3913 C C . PHE B 1 225 ? -14.047 46.188 7.715 1 96 225 PHE B C 1
ATOM 3915 O O . PHE B 1 225 ? -14.531 45.062 7.75 1 96 225 PHE B O 1
ATOM 3922 N N . HIS B 1 226 ? -14.531 47.188 7.027 1 95.19 226 HIS B N 1
ATOM 3923 C CA . HIS B 1 226 ? -15.469 47.062 5.91 1 95.19 226 HIS B CA 1
ATOM 3924 C C . HIS B 1 226 ? -14.742 47.156 4.574 1 95.19 226 HIS B C 1
ATOM 3926 O O . HIS B 1 226 ? -13.867 48.031 4.406 1 95.19 226 HIS B O 1
ATOM 3932 N N . MET B 1 227 ? -15.031 46.219 3.668 1 93.69 227 MET B N 1
ATOM 3933 C CA . MET B 1 227 ? -14.391 46.25 2.355 1 93.69 227 MET B CA 1
ATOM 3934 C C . MET B 1 227 ? -15.438 46.312 1.243 1 93.69 227 MET B C 1
ATOM 3936 O O . MET B 1 227 ? -16.375 45.5 1.236 1 93.69 227 MET B O 1
ATOM 3940 N N . LYS B 1 228 ? -15.336 47.219 0.357 1 91.94 228 LYS B N 1
ATOM 3941 C CA . LYS B 1 228 ? -16.125 47.312 -0.874 1 91.94 228 LYS B CA 1
ATOM 3942 C C . LYS B 1 228 ? -15.266 46.938 -2.086 1 91.94 228 LYS B C 1
ATOM 3944 O O . LYS B 1 228 ? -14.156 47.438 -2.246 1 91.94 228 LYS B O 1
ATOM 3949 N N . ILE B 1 229 ? -15.797 46.031 -2.885 1 90.19 229 ILE B N 1
ATOM 3950 C CA . ILE B 1 229 ? -15.062 45.562 -4.059 1 90.19 229 ILE B CA 1
ATOM 3951 C C . ILE B 1 229 ? -15.625 46.25 -5.312 1 90.19 229 ILE B C 1
ATOM 3953 O O . ILE B 1 229 ? -16.844 46.219 -5.527 1 90.19 229 ILE B O 1
ATOM 3957 N N . TYR B 1 230 ? -14.867 46.75 -6.086 1 86.94 230 TYR B N 1
ATOM 3958 C CA . TYR B 1 230 ? -15.305 47.469 -7.277 1 86.94 230 TYR B CA 1
ATOM 3959 C C . TYR B 1 230 ? -15.031 46.656 -8.539 1 86.94 230 TYR B C 1
ATOM 3961 O O . TYR B 1 230 ? -14.266 45.688 -8.508 1 86.94 230 TYR B O 1
ATOM 3969 N N . LYS B 1 231 ? -15.602 47.031 -9.586 1 81.44 231 LYS B N 1
ATOM 3970 C CA . LYS B 1 231 ? -15.586 46.344 -10.859 1 81.44 231 LYS B CA 1
ATOM 3971 C C . LYS B 1 231 ? -14.156 46.156 -11.375 1 81.44 231 LYS B C 1
ATOM 3973 O O . LYS B 1 231 ? -13.844 45.156 -12.031 1 81.44 231 LYS B O 1
ATOM 3978 N N . LYS B 1 232 ? -13.305 47.156 -11.016 1 81.31 232 LYS B N 1
ATOM 3979 C CA . LYS B 1 232 ? -11.93 47.094 -11.5 1 81.31 232 LYS B CA 1
ATOM 3980 C C . LYS B 1 232 ? -11.117 46.031 -10.758 1 81.31 232 LYS B C 1
ATOM 3982 O O . LYS B 1 232 ? -9.953 45.812 -11.078 1 81.31 232 LYS B O 1
ATOM 3987 N N . GLY B 1 233 ? -11.758 45.469 -9.773 1 85.88 233 GLY B N 1
ATOM 3988 C CA . GLY B 1 233 ? -11.094 44.438 -9.023 1 85.88 233 GLY B CA 1
ATOM 3989 C C . GLY B 1 233 ? -10.367 44.938 -7.793 1 85.88 233 GLY B C 1
ATOM 3990 O O . GLY B 1 233 ? -9.578 44.219 -7.188 1 85.88 233 GLY B O 1
ATOM 3991 N N . THR B 1 234 ? -10.617 46.25 -7.465 1 88.06 234 THR B N 1
ATOM 3992 C CA . THR B 1 234 ? -10.008 46.844 -6.281 1 88.06 234 THR B CA 1
ATOM 3993 C C . THR B 1 234 ? -10.945 46.75 -5.078 1 88.06 234 THR B C 1
ATOM 3995 O O . THR B 1 234 ? -12.164 46.688 -5.238 1 88.06 234 THR B O 1
ATOM 3998 N N . GLY B 1 235 ? -10.344 46.656 -3.984 1 90.44 235 GLY B N 1
ATOM 3999 C CA . GLY B 1 235 ? -11.086 46.688 -2.736 1 90.44 235 GLY B CA 1
ATOM 4000 C C . GLY B 1 235 ? -10.75 47.875 -1.86 1 90.44 235 GLY B C 1
ATOM 4001 O O . GLY B 1 235 ? -9.578 48.125 -1.588 1 90.44 235 GLY B O 1
ATOM 4002 N N . HIS B 1 236 ? -11.789 48.656 -1.527 1 91.69 236 HIS B N 1
ATOM 4003 C CA . HIS B 1 236 ? -11.625 49.75 -0.592 1 91.69 236 HIS B CA 1
ATOM 4004 C C . HIS B 1 236 ? -11.938 49.312 0.836 1 91.69 236 HIS B C 1
ATOM 4006 O O . HIS B 1 236 ? -13.062 48.906 1.133 1 91.69 236 HIS B O 1
ATOM 4012 N N . ILE B 1 237 ? -10.914 49.469 1.653 1 94.62 237 ILE B N 1
ATOM 4013 C CA . ILE B 1 237 ? -11.062 49.031 3.035 1 94.62 237 ILE B CA 1
ATOM 4014 C C . ILE B 1 237 ? -11.156 50.25 3.961 1 94.62 237 ILE B C 1
ATOM 4016 O O . ILE B 1 237 ? -10.352 51.156 3.871 1 94.62 237 ILE B O 1
ATOM 4020 N N . VAL B 1 238 ? -12.195 50.25 4.742 1 96.06 238 VAL B N 1
ATOM 4021 C CA . VAL B 1 238 ? -12.336 51.25 5.816 1 96.06 238 VAL B CA 1
ATOM 4022 C C . VAL B 1 238 ? -12.336 50.531 7.168 1 96.06 238 VAL B C 1
ATOM 4024 O O . VAL B 1 238 ? -13.219 49.719 7.457 1 96.06 238 VAL B O 1
ATOM 4027 N N . PHE B 1 239 ? -11.344 50.938 7.977 1 97.25 239 PHE B N 1
ATOM 4028 C CA . PHE B 1 239 ? -11.195 50.25 9.266 1 97.25 239 PHE B CA 1
ATOM 4029 C C . PHE B 1 239 ? -12.188 50.812 10.273 1 97.25 239 PHE B C 1
ATOM 4031 O O . PHE B 1 239 ? -12.438 52.031 10.312 1 97.25 239 PHE B O 1
ATOM 4038 N N . HIS B 1 240 ? -12.68 49.938 11.031 1 97.5 240 HIS B N 1
ATOM 4039 C CA . HIS B 1 240 ? -13.547 50.344 12.133 1 97.5 240 HIS B CA 1
ATOM 4040 C C . HIS B 1 240 ? -12.766 51.125 13.18 1 97.5 240 HIS B C 1
ATOM 4042 O O . HIS B 1 240 ? -11.547 50.969 13.289 1 97.5 240 HIS B O 1
ATOM 4048 N N . ASP B 1 241 ? -13.461 51.844 14 1 96.5 241 ASP B N 1
ATOM 4049 C CA . ASP B 1 241 ? -12.828 52.656 15.039 1 96.5 241 ASP B CA 1
ATOM 4050 C C . ASP B 1 241 ? -12.047 51.812 16.016 1 96.5 241 ASP B C 1
ATOM 4052 O O . ASP B 1 241 ? -10.961 52.188 16.469 1 96.5 241 ASP B O 1
ATOM 4056 N N . LYS B 1 242 ? -12.539 50.656 16.266 1 95.06 242 LYS B N 1
ATOM 4057 C CA . LYS B 1 242 ? -11.906 49.781 17.25 1 95.06 242 LYS B CA 1
ATOM 4058 C C . LYS B 1 242 ? -10.578 49.25 16.734 1 95.06 242 LYS B C 1
ATOM 4060 O O . LYS B 1 242 ? -9.75 48.781 17.516 1 95.06 242 LYS B O 1
ATOM 4065 N N . ALA B 1 243 ? -10.406 49.25 15.398 1 96.94 243 ALA B N 1
ATOM 4066 C CA . ALA B 1 243 ? -9.203 48.688 14.781 1 96.94 243 ALA B CA 1
ATOM 4067 C C . ALA B 1 243 ? -8.086 49.75 14.758 1 96.94 243 ALA B C 1
ATOM 4069 O O . ALA B 1 243 ? -6.914 49.406 14.562 1 96.94 243 ALA B O 1
ATOM 4070 N N . LEU B 1 244 ? -8.383 51 14.977 1 96.31 244 LEU B N 1
ATOM 4071 C CA . LEU B 1 244 ? -7.434 52.094 14.758 1 96.31 244 LEU B CA 1
ATOM 4072 C C . LEU B 1 244 ? -6.266 52 15.734 1 96.31 244 LEU B C 1
ATOM 4074 O O . LEU B 1 244 ? -5.105 52.125 15.344 1 96.31 244 LEU B O 1
ATOM 4078 N N . PRO B 1 245 ? -6.555 51.688 17.047 1 96.44 245 PRO B N 1
ATOM 4079 C CA . PRO B 1 245 ? -5.41 51.531 17.938 1 96.44 245 PRO B CA 1
ATOM 4080 C C . PRO B 1 245 ? -4.516 50.344 17.547 1 96.44 245 PRO B C 1
ATOM 4082 O O . PRO B 1 245 ? -3.307 50.375 17.781 1 96.44 245 PRO B O 1
ATOM 4085 N N . LEU B 1 246 ? -5.117 49.344 17.016 1 96.31 246 LEU B N 1
ATOM 4086 C CA . LEU B 1 246 ? -4.359 48.188 16.562 1 96.31 246 LEU B CA 1
ATOM 4087 C C . LEU B 1 246 ? -3.475 48.531 15.375 1 96.31 246 LEU B C 1
ATOM 4089 O O . LEU B 1 246 ? -2.326 48.094 15.297 1 96.31 246 LEU B O 1
ATOM 4093 N N . LEU B 1 247 ? -4.008 49.344 14.469 1 95.12 247 LEU B N 1
ATOM 4094 C CA . LEU B 1 247 ? -3.232 49.812 13.328 1 95.12 247 LEU B CA 1
ATOM 4095 C C . LEU B 1 247 ? -2.055 50.656 13.797 1 95.12 247 LEU B C 1
ATOM 4097 O O . LEU B 1 247 ? -0.966 50.594 13.219 1 95.12 247 LEU B O 1
ATOM 4101 N N . ASP B 1 248 ? -2.324 51.438 14.852 1 94.94 248 ASP B N 1
ATOM 4102 C CA . ASP B 1 248 ? -1.247 52.25 15.406 1 94.94 248 ASP B CA 1
ATOM 4103 C C . ASP B 1 248 ? -0.085 51.375 15.875 1 94.94 248 ASP B C 1
ATOM 4105 O O . ASP B 1 248 ? 1.08 51.75 15.727 1 94.94 248 ASP B O 1
ATOM 4109 N N . GLN B 1 249 ? -0.433 50.281 16.453 1 94.25 249 GLN B N 1
ATOM 4110 C CA . GLN B 1 249 ? 0.598 49.344 16.875 1 94.25 249 GLN B CA 1
ATOM 4111 C C . GLN B 1 249 ? 1.38 48.812 15.688 1 94.25 249 GLN B C 1
ATOM 4113 O O . GLN B 1 249 ? 2.607 48.719 15.734 1 94.25 249 GLN B O 1
ATOM 4118 N N . CYS B 1 250 ? 0.678 48.469 14.641 1 94.19 250 CYS B N 1
ATOM 4119 C CA . CYS B 1 250 ? 1.338 48.031 13.414 1 94.19 250 CYS B CA 1
ATOM 4120 C C . CYS B 1 250 ? 2.268 49.125 12.875 1 94.19 250 CYS B C 1
ATOM 4122 O O . CYS B 1 250 ? 3.412 48.844 12.523 1 94.19 250 CYS B O 1
ATOM 4124 N N . ASN B 1 251 ? 1.756 50.281 12.883 1 92.38 251 ASN B N 1
ATOM 4125 C CA . ASN B 1 251 ? 2.494 51.406 12.312 1 92.38 251 ASN B CA 1
ATOM 4126 C C . ASN B 1 251 ? 3.742 51.719 13.125 1 92.38 251 ASN B C 1
ATOM 4128 O O . ASN B 1 251 ? 4.742 52.219 12.578 1 92.38 251 ASN B O 1
ATOM 4132 N N . ARG B 1 252 ? 3.656 51.469 14.406 1 93.44 252 ARG B N 1
ATOM 4133 C CA . ARG B 1 252 ? 4.852 51.625 15.227 1 93.44 252 ARG B CA 1
ATOM 4134 C C . ARG B 1 252 ? 5.949 50.688 14.789 1 93.44 252 ARG B C 1
ATOM 4136 O O . ARG B 1 252 ? 7.125 51.031 14.742 1 93.44 252 ARG B O 1
ATOM 4143 N N . VAL B 1 253 ? 5.547 49.469 14.516 1 92.75 253 VAL B N 1
ATOM 4144 C CA . VAL B 1 253 ? 6.488 48.469 14.031 1 92.75 253 VAL B CA 1
ATOM 4145 C C . VAL B 1 253 ? 7.055 48.906 12.68 1 92.75 253 VAL B C 1
ATOM 4147 O O . VAL B 1 253 ? 8.266 48.812 12.445 1 92.75 253 VAL B O 1
ATOM 4150 N N . ILE B 1 254 ? 6.215 49.375 11.805 1 90.31 254 ILE B N 1
ATOM 4151 C CA . ILE B 1 254 ? 6.609 49.812 10.477 1 90.31 254 ILE B CA 1
ATOM 4152 C C . ILE B 1 254 ? 7.594 51 10.586 1 90.31 254 ILE B C 1
ATOM 4154 O O . ILE B 1 254 ? 8.625 51 9.914 1 90.31 254 ILE B O 1
ATOM 4158 N N . ALA B 1 255 ? 7.324 51.906 11.453 1 89.81 255 ALA B N 1
ATOM 4159 C CA . ALA B 1 255 ? 8.164 53.062 11.656 1 89.81 255 ALA B CA 1
ATOM 4160 C C . ALA B 1 255 ? 9.555 52.688 12.141 1 89.81 255 ALA B C 1
ATOM 4162 O O . ALA B 1 255 ? 10.555 53.25 11.727 1 89.81 255 ALA B O 1
ATOM 4163 N N . ARG B 1 256 ? 9.555 51.75 12.969 1 89.81 256 ARG B N 1
ATOM 4164 C CA . ARG B 1 256 ? 10.836 51.281 13.5 1 89.81 256 ARG B CA 1
ATOM 4165 C C . ARG B 1 256 ? 11.656 50.562 12.414 1 89.81 256 ARG B C 1
ATOM 4167 O O . ARG B 1 256 ? 12.883 50.656 12.414 1 89.81 256 ARG B O 1
ATOM 4174 N N . HIS B 1 257 ? 11 49.969 11.547 1 87.12 257 HIS B N 1
ATOM 4175 C CA . HIS B 1 257 ? 11.672 49.219 10.492 1 87.12 257 HIS B CA 1
ATOM 4176 C C . HIS B 1 257 ? 12.148 50.125 9.375 1 87.12 257 HIS B C 1
ATOM 4178 O O . HIS B 1 257 ? 13.172 49.875 8.734 1 87.12 257 HIS B O 1
ATOM 4184 N N . TYR B 1 258 ? 11.281 51.156 9.117 1 84.56 258 TYR B N 1
ATOM 4185 C CA . TYR B 1 258 ? 11.648 52.125 8.102 1 84.56 258 TYR B CA 1
ATOM 4186 C C . TYR B 1 258 ? 11.875 53.5 8.719 1 84.56 258 TYR B C 1
ATOM 4188 O O . TYR B 1 258 ? 11.156 54.469 8.422 1 84.56 258 TYR B O 1
ATOM 4196 N N . PRO B 1 259 ? 12.883 53.75 9.5 1 76.44 259 PRO B N 1
ATOM 4197 C CA . PRO B 1 259 ? 13.094 55.031 10.195 1 76.44 259 PRO B CA 1
ATOM 4198 C C . PRO B 1 259 ? 13.352 56.188 9.234 1 76.44 259 PRO B C 1
ATOM 4200 O O . PRO B 1 259 ? 12.969 57.312 9.516 1 76.44 259 PRO B O 1
ATOM 4203 N N . HIS B 1 260 ? 13.938 55.969 8.156 1 68.81 260 HIS B N 1
ATOM 4204 C CA . HIS B 1 260 ? 14.328 57.031 7.258 1 68.81 260 HIS B CA 1
ATOM 4205 C C . HIS B 1 260 ? 13.18 57.438 6.328 1 68.81 260 HIS B C 1
ATOM 4207 O O . HIS B 1 260 ? 13.211 58.5 5.703 1 68.81 260 HIS B O 1
ATOM 4213 N N . ALA B 1 261 ? 12.281 56.688 6.105 1 61.31 261 ALA B N 1
ATOM 4214 C CA . ALA B 1 261 ? 11.148 57.062 5.258 1 61.31 261 ALA B CA 1
ATOM 4215 C C . ALA B 1 261 ? 10.328 58.188 5.895 1 61.31 261 ALA B C 1
ATOM 4217 O O . ALA B 1 261 ? 9.852 59.062 5.199 1 61.31 261 ALA B O 1
ATOM 4218 N N . LEU B 1 262 ? 10.219 58.188 7.176 1 53.91 262 LEU B N 1
ATOM 4219 C CA . LEU B 1 262 ? 9.523 59.25 7.91 1 53.91 262 LEU B CA 1
ATOM 4220 C C . LEU B 1 262 ? 10.32 60.562 7.863 1 53.91 262 LEU B C 1
ATOM 4222 O O . LEU B 1 262 ? 9.734 61.625 7.797 1 53.91 262 LEU B O 1
ATOM 4226 N N . ALA B 1 263 ? 11.641 60.469 8.023 1 55.19 263 ALA B N 1
ATOM 4227 C CA . ALA B 1 263 ? 12.469 61.656 7.938 1 55.19 263 ALA B CA 1
ATOM 4228 C C . ALA B 1 263 ? 12.32 62.344 6.578 1 55.19 263 ALA B C 1
ATOM 4230 O O . ALA B 1 263 ? 12.266 63.562 6.492 1 55.19 263 ALA B O 1
ATOM 4231 N N . ALA B 1 264 ? 12.32 61.656 5.664 1 49.94 264 ALA B N 1
ATOM 4232 C CA . ALA B 1 264 ? 12.227 62.219 4.32 1 49.94 264 ALA B CA 1
ATOM 4233 C C . ALA B 1 264 ? 10.891 62.938 4.113 1 49.94 264 ALA B C 1
ATOM 4235 O O . ALA B 1 264 ? 10.82 63.938 3.398 1 49.94 264 ALA B O 1
ATOM 4236 N N . MET B 1 265 ? 9.945 62.375 4.719 1 48.72 265 MET B N 1
ATOM 4237 C CA . MET B 1 265 ? 8.641 63 4.531 1 48.72 265 MET B CA 1
ATOM 4238 C C . MET B 1 265 ? 8.508 64.25 5.391 1 48.72 265 MET B C 1
ATOM 4240 O O . MET B 1 265 ? 7.758 65.188 5.051 1 48.72 265 MET B O 1
ATOM 4244 N N . ASP B 1 266 ? 9.078 64.188 6.566 1 51.19 266 ASP B N 1
ATOM 4245 C CA . ASP B 1 266 ? 8.969 65.375 7.418 1 51.19 266 ASP B CA 1
ATOM 4246 C C . ASP B 1 266 ? 9.922 66.438 6.957 1 51.19 266 ASP B C 1
ATOM 4248 O O . ASP B 1 266 ? 9.906 67.562 7.492 1 51.19 266 ASP B O 1
ATOM 4252 N N . GLY B 1 267 ? 10.461 66.75 5.906 1 44.84 267 GLY B N 1
ATOM 4253 C CA . GLY B 1 267 ? 11.32 67.812 5.406 1 44.84 267 GLY B CA 1
ATOM 4254 C C . GLY B 1 267 ? 12.625 67.938 6.172 1 44.84 267 GLY B C 1
ATOM 4255 O O . GLY B 1 267 ? 13.344 68.938 6.043 1 44.84 267 GLY B O 1
ATOM 4256 N N . ARG B 1 268 ? 12.867 67.188 7.031 1 45.34 268 ARG B N 1
ATOM 4257 C CA . ARG B 1 268 ? 14.055 67.562 7.812 1 45.34 268 ARG B CA 1
ATOM 4258 C C . ARG B 1 268 ? 15.32 67 7.145 1 45.34 268 ARG B C 1
ATOM 4260 O O . ARG B 1 268 ? 16.094 66.312 7.762 1 45.34 268 ARG B O 1
ATOM 4267 N N . ASP B 1 269 ? 15.445 66.938 5.797 1 32.25 269 ASP B N 1
ATOM 4268 C CA . ASP B 1 269 ? 16.875 67.062 5.531 1 32.25 269 ASP B CA 1
ATOM 4269 C C . ASP B 1 269 ? 17.438 68.375 6.117 1 32.25 269 ASP B C 1
ATOM 4271 O O . ASP B 1 269 ? 16.828 69.438 5.988 1 32.25 269 ASP B O 1
#